Protein AF-A0A812NAE3-F1 (afdb_monomer)

Solvent-accessible surface area (backbone atoms only — not comparable to full-atom values): 31628 Å² total; per-residue (Å²): 138,86,82,88,89,84,84,88,75,80,87,70,82,81,68,79,66,67,70,60,59,51,53,50,49,56,52,49,53,52,50,43,58,55,57,74,73,62,52,100,76,43,72,78,54,43,66,67,34,58,80,74,56,50,54,71,56,51,56,49,54,59,71,67,50,72,77,70,85,70,61,80,63,93,66,79,85,67,42,45,67,55,60,70,67,43,54,70,70,55,51,48,49,45,51,53,31,52,52,51,52,50,50,50,49,50,53,50,38,44,54,52,32,24,48,49,16,45,62,35,43,57,63,68,71,65,81,65,54,67,85,62,68,80,69,88,60,94,66,83,85,64,84,66,68,93,51,54,72,66,57,45,47,54,52,23,52,49,51,44,52,52,53,51,49,52,43,51,52,51,39,50,50,26,53,78,67,57,29,56,37,59,63,66,38,60,48,67,66,58,52,49,52,55,50,48,50,50,42,50,48,50,42,50,31,36,51,51,31,21,72,75,68,51,52,35,57,31,72,56,44,45,53,33,44,46,49,39,63,37,75,88,68,7,61,68,38,56,54,41,53,47,47,38,49,20,48,55,22,56,71,46,90,48,67,67,41,34,51,49,13,51,51,47,45,51,47,57,54,48,51,56,50,46,31,59,68,73,38,69,53,46,31,26,53,47,22,46,47,68,31,28,54,56,50,49,66,87,80,67,89,90,45,69,69,58,55,48,38,46,58,56,36,56,67,29,32,71,66,45,49,50,49,50,49,68,57,40,50,60,49,25,54,53,37,51,55,50,44,74,76,71,43,91,34,55,30,46,52,44,63,41,41,47,47,50,53,49,52,52,49,48,28,63,68,43,26,60,66,41,46,51,69,49,48,50,59,54,52,49,49,33,57,66,44,50,79,58,58,71,79,74,50,75,62,72,39,80,42,45,86,43,91,89,22,65,35,25,38,53,30,68,55,76,58,36,55,64,64,48,48,58,65,67,63,66,78,51,69,54,16,31,20,45,49,42,52,68,39,61,92,74,31,26,47,32,64,36,90,78,67,47,45,59,53,54,57,19,84,56,57,54,63,81,56,68,43,53,83,94,41,43,67,58,29,55,75,56,71,49,44,56,72,60,44,31,31,53,56,55,50,22,47,53,40,44,52,52,36,50,77,63,69,24,47,31,32,34,39,22,42,78,92,22,66,90,41,89,74,18,65,49,55,56,91,44,32,35,76,50,76,48,74,75,80,38,20,30,50,44,68,42,27,45,49,55,13,48,35,56,73,70,67,50,77,65,46,80,39,39,47,60,54,53,56,58,54,50,54,48,67,67,61

Foldseek 3Di:
DDDDPDDDDDPDDPPPDVVVVVVVVVVVVLVCVCVVQLAPPCPVVVVVCVVVPVVVVVVVVVVVDDLPPQDAQPDDPDAPVVLVPDDPVSNVSNVSNLVVVLVCLLVVLLVLLLVLLVVLQPPCVVVPPPPPPPPLPPDPPDDDQLDDLVVLLVVLLVLVVVLLVLLLVQLVVCLVRNRQDLAALHDSVSVSVSLSVLSVLLSVLSNVQSVSPSHGDSSQSNLLSCQQRPCLRAVSNVSNLLLSCLSVLVVDPDPVSVVLSVVSVCQSVVLSVVLSVVDFLSSLVSSCRRSVSNSQFGDDPPPPSLSSLLSVLVLLAPVVLVSLCSNQVSQQVSLVVVCVPPNDRNSSCVPSHVSSVVSNVCSVVCNVVSLCVNLVVLVVVLLVCLPPDCVSRVDWDLWFDALPAQAEALADAVSRVVLVCLVVVPLDSYTYLQGHHRDVVSPFQHADVVGCQCQLANQDQCVVLPHDPVCRVVCVVSVSGRRRYCVSVVSSVVSVVVCVVSNHAYEHEWEAVQVPPVLLEDASNCNNPHPQPPVGTHHSNRNNSVNVCVVVVPDHHYHYSSVSVSVSSSRSD

pLDDT: mean 82.05, std 18.99, range [33.62, 98.38]

Structure (mmCIF, N/CA/C/O backbone):
data_AF-A0A812NAE3-F1
#
_entry.id   AF-A0A812NAE3-F1
#
loop_
_atom_site.group_PDB
_atom_site.id
_atom_site.type_symbol
_atom_site.label_atom_id
_atom_site.label_alt_id
_atom_site.label_comp_id
_atom_site.label_asym_id
_atom_site.label_entity_id
_atom_site.label_seq_id
_atom_site.pdbx_PDB_ins_code
_atom_site.Cartn_x
_atom_site.Cartn_y
_atom_site.Cartn_z
_atom_site.occupancy
_atom_site.B_iso_or_equiv
_atom_site.auth_seq_id
_atom_site.auth_comp_id
_atom_site.auth_asym_id
_atom_site.auth_atom_id
_atom_site.pdbx_PDB_model_num
ATOM 1 N N . MET A 1 1 ? -65.960 -28.060 12.227 1.00 39.66 1 MET A N 1
ATOM 2 C CA . MET A 1 1 ? -65.172 -27.099 13.027 1.00 39.66 1 MET A CA 1
ATOM 3 C C . MET A 1 1 ? -63.938 -26.684 12.242 1.00 39.66 1 MET A C 1
ATOM 5 O O . MET A 1 1 ? -63.104 -27.537 11.978 1.00 39.66 1 MET A O 1
ATOM 9 N N . PRO A 1 2 ? -63.820 -25.398 11.895 1.00 48.31 2 PRO A N 1
ATOM 10 C CA . PRO A 1 2 ? -62.530 -24.719 11.938 1.00 48.31 2 PRO A CA 1
ATOM 11 C C . PRO A 1 2 ? -62.647 -23.467 12.822 1.00 48.31 2 PRO A C 1
ATOM 13 O O . PRO A 1 2 ? -63.610 -22.707 12.712 1.00 48.31 2 PRO A O 1
ATOM 16 N N . LYS A 1 3 ? -61.688 -23.248 13.727 1.00 36.31 3 LYS A N 1
ATOM 17 C CA . LYS A 1 3 ? -61.586 -21.998 14.494 1.00 36.31 3 LYS A CA 1
ATOM 18 C C . LYS A 1 3 ? -60.480 -21.132 13.900 1.00 36.31 3 LYS A C 1
ATOM 20 O O . LYS A 1 3 ? -59.337 -21.558 13.782 1.00 36.31 3 LYS A O 1
ATOM 25 N N . LYS A 1 4 ? -60.882 -19.913 13.536 1.00 43.22 4 LYS A N 1
ATOM 26 C CA . LYS A 1 4 ? -60.053 -18.768 13.160 1.00 43.22 4 LYS A CA 1
ATOM 27 C C . LYS A 1 4 ? -58.979 -18.506 14.220 1.00 43.22 4 LYS A C 1
ATOM 29 O O . LYS A 1 4 ? -59.317 -18.301 15.382 1.00 43.22 4 LYS A O 1
ATOM 34 N N . VAL A 1 5 ? -57.724 -18.406 13.790 1.00 41.00 5 VAL A N 1
ATOM 35 C CA . VAL A 1 5 ? -56.656 -17.703 14.514 1.00 41.00 5 VAL A CA 1
ATOM 36 C C . VAL A 1 5 ? -56.169 -16.596 13.589 1.00 41.00 5 VAL A C 1
ATOM 38 O O . VAL A 1 5 ? -55.216 -16.740 12.836 1.00 41.00 5 VAL A O 1
ATOM 41 N N . SER A 1 6 ? -56.916 -15.500 13.579 1.00 38.00 6 SER A N 1
ATOM 42 C CA . SER A 1 6 ? -56.577 -14.282 12.849 1.00 38.00 6 SER A CA 1
ATOM 43 C C . SER A 1 6 ? -57.062 -13.098 13.676 1.00 38.00 6 SER A C 1
ATOM 45 O O . SER A 1 6 ? -58.084 -12.505 13.351 1.00 38.00 6 SER A O 1
ATOM 47 N N . GLN A 1 7 ? -56.405 -12.851 14.809 1.00 40.69 7 GLN A N 1
ATOM 48 C CA . GLN A 1 7 ? -56.524 -11.637 15.628 1.00 40.69 7 GLN A CA 1
ATOM 49 C C . GLN A 1 7 ? -55.573 -11.785 16.820 1.00 40.69 7 GLN A C 1
ATOM 51 O O . GLN A 1 7 ? -55.991 -12.259 17.865 1.00 40.69 7 GLN A O 1
ATOM 56 N N . LEU A 1 8 ? -54.287 -11.463 16.652 1.00 34.28 8 LEU A N 1
ATOM 57 C CA . LEU A 1 8 ? -53.358 -11.287 17.780 1.00 34.28 8 LEU A CA 1
ATOM 58 C C . LEU A 1 8 ? -52.063 -10.571 17.349 1.00 34.28 8 LEU A C 1
ATOM 60 O O . LEU A 1 8 ? -50.986 -11.026 17.675 1.00 34.28 8 LEU A O 1
ATOM 64 N N . PHE A 1 9 ? -52.147 -9.454 16.619 1.00 35.00 9 PHE A N 1
ATOM 65 C CA . PHE A 1 9 ? -51.077 -8.442 16.596 1.00 35.00 9 PHE A CA 1
ATOM 66 C C . PHE A 1 9 ? -51.690 -7.088 16.216 1.00 35.00 9 PHE A C 1
ATOM 68 O O . PHE A 1 9 ? -52.208 -6.963 15.104 1.00 35.00 9 PHE A O 1
ATOM 75 N N . PRO A 1 10 ? -51.677 -6.067 17.091 1.00 35.19 10 PRO A N 1
ATOM 76 C CA . PRO A 1 10 ? -51.951 -4.713 16.646 1.00 35.19 10 PRO A CA 1
ATOM 77 C C . PRO A 1 10 ? -50.793 -4.262 15.751 1.00 35.19 10 PRO A C 1
ATOM 79 O O . PRO A 1 10 ? -49.626 -4.530 16.042 1.00 35.19 10 PRO A O 1
ATOM 82 N N . ALA A 1 11 ? -51.118 -3.579 14.655 1.00 39.66 11 ALA A N 1
ATOM 83 C CA . ALA A 1 11 ? -50.148 -2.888 13.821 1.00 39.66 11 ALA A CA 1
ATOM 84 C C . ALA A 1 11 ? -49.486 -1.768 14.643 1.00 39.66 11 ALA A C 1
ATOM 86 O O . ALA A 1 11 ? -49.931 -0.623 14.638 1.00 39.66 11 ALA A O 1
ATOM 87 N N . SER A 1 12 ? -48.427 -2.102 15.383 1.00 36.25 12 SER A N 1
ATOM 88 C CA . SER A 1 12 ? -47.515 -1.110 15.936 1.00 36.25 12 SER A CA 1
ATOM 89 C C . SER A 1 12 ? -46.778 -0.473 14.764 1.00 36.25 12 SER A C 1
ATOM 91 O O . SER A 1 12 ? -46.098 -1.170 14.004 1.00 36.25 12 SER A O 1
ATOM 93 N N . GLN A 1 13 ? -46.932 0.840 14.617 1.00 35.50 13 GLN A N 1
ATOM 94 C CA . GLN A 1 13 ? -46.144 1.682 13.727 1.00 35.50 13 GLN A CA 1
ATOM 95 C C . GLN A 1 13 ? -44.672 1.246 13.750 1.00 35.50 13 GLN A C 1
ATOM 97 O O . GLN A 1 13 ? -43.978 1.402 14.753 1.00 35.50 13 GLN A O 1
ATOM 102 N N . ARG A 1 14 ? -44.181 0.694 12.636 1.00 36.06 14 ARG A N 1
ATOM 103 C CA . ARG A 1 14 ? -42.744 0.534 12.406 1.00 36.06 14 ARG A CA 1
ATOM 104 C C . ARG A 1 14 ? -42.176 1.917 12.100 1.00 36.06 14 ARG A C 1
ATOM 106 O O . ARG A 1 14 ? -41.967 2.257 10.942 1.00 36.06 14 ARG A O 1
ATOM 113 N N . SER A 1 15 ? -41.934 2.723 13.132 1.00 38.44 15 SER A N 1
ATOM 114 C CA . SER A 1 15 ? -40.920 3.767 13.019 1.00 38.44 15 SER A CA 1
ATOM 115 C C . SER A 1 15 ? -39.586 3.042 12.875 1.00 38.44 15 SER A C 1
ATOM 117 O O . SER A 1 15 ? -39.185 2.307 13.783 1.00 38.44 15 SER A O 1
ATOM 119 N N . SER A 1 16 ? -38.922 3.186 11.733 1.00 33.62 16 SER A N 1
ATOM 120 C CA . SER A 1 16 ? -37.540 2.741 11.553 1.00 33.62 16 SER A CA 1
ATOM 121 C C . SER A 1 16 ? -36.709 3.188 12.756 1.00 33.62 16 SER A C 1
ATOM 123 O O . SER A 1 16 ? -36.667 4.379 13.071 1.00 33.62 16 SER A O 1
ATOM 125 N N . SER A 1 17 ? -36.083 2.248 13.464 1.00 34.69 17 SER A N 1
ATOM 126 C CA . SER A 1 17 ? -35.265 2.586 14.624 1.00 34.69 17 SER A CA 1
ATOM 127 C C . SER A 1 17 ? -34.114 3.520 14.187 1.00 34.69 17 SER A C 1
ATOM 129 O O . SER A 1 17 ? -33.389 3.168 13.251 1.00 34.69 17 SER A O 1
ATOM 131 N N . PRO A 1 18 ? -33.884 4.659 14.869 1.00 41.12 18 PRO A N 1
ATOM 132 C CA . PRO A 1 18 ? -32.871 5.666 14.518 1.00 41.12 18 PRO A CA 1
ATOM 133 C C . PRO A 1 18 ? -31.421 5.186 14.273 1.00 41.12 18 PRO A C 1
ATOM 135 O O . PRO A 1 18 ? -30.729 5.840 13.491 1.00 41.12 18 PRO A O 1
ATOM 138 N N . PRO A 1 19 ? -30.916 4.080 14.870 1.00 39.97 19 PRO A N 1
ATOM 139 C CA . PRO A 1 19 ? -29.534 3.642 14.650 1.00 39.97 19 PRO A CA 1
ATOM 140 C C . PRO A 1 19 ? -29.199 3.325 13.186 1.00 39.97 19 PRO A C 1
ATOM 142 O O . PRO A 1 19 ? -28.070 3.546 12.762 1.00 39.97 19 PRO A O 1
ATOM 145 N N . GLN A 1 20 ? -30.170 2.853 12.395 1.00 38.25 20 GLN A N 1
ATOM 146 C CA . GLN A 1 20 ? -29.949 2.519 10.981 1.00 38.25 20 GLN A CA 1
ATOM 147 C C . GLN A 1 20 ? -29.819 3.762 10.091 1.00 38.25 20 GLN A C 1
ATOM 149 O O . GLN A 1 20 ? -28.964 3.788 9.209 1.00 38.25 20 GLN A O 1
ATOM 154 N N . ALA A 1 21 ? -30.610 4.809 10.345 1.00 39.56 21 ALA A N 1
ATOM 155 C CA . ALA A 1 21 ? -30.538 6.056 9.582 1.00 39.56 21 ALA A CA 1
ATOM 156 C C . ALA A 1 21 ? -29.202 6.787 9.813 1.00 39.56 21 ALA A C 1
ATOM 158 O O . ALA A 1 21 ? -28.601 7.302 8.877 1.00 39.56 21 ALA A O 1
ATOM 159 N N . MET A 1 22 ? -28.684 6.761 11.044 1.00 40.59 22 MET A N 1
ATOM 160 C CA . MET A 1 22 ? -27.407 7.396 11.397 1.00 40.59 22 MET A CA 1
ATOM 161 C C . MET A 1 22 ? -26.184 6.628 10.881 1.00 40.59 22 MET A C 1
ATOM 163 O O . MET A 1 22 ? -25.228 7.258 10.431 1.00 40.59 22 MET A O 1
ATOM 167 N N . LEU A 1 23 ? -26.224 5.288 10.869 1.00 40.84 23 LEU A N 1
ATOM 168 C CA . LEU A 1 23 ? -25.183 4.479 10.224 1.00 40.84 23 LEU A CA 1
ATOM 169 C C . LEU A 1 23 ? -25.124 4.783 8.716 1.00 40.84 23 LEU A C 1
ATOM 171 O O . LEU A 1 23 ? -24.041 4.946 8.162 1.00 40.84 23 LEU A O 1
ATOM 175 N N . GLN A 1 24 ? -26.286 4.959 8.073 1.00 42.56 24 GLN A N 1
ATOM 176 C CA . GLN A 1 24 ? -26.355 5.374 6.671 1.00 42.56 24 GLN A CA 1
ATOM 177 C C . GLN A 1 24 ? -25.836 6.797 6.439 1.00 42.56 24 GLN A C 1
ATOM 179 O O . GLN A 1 24 ? -25.116 7.006 5.469 1.00 42.56 24 GLN A O 1
ATOM 184 N N . ILE A 1 25 ? -26.143 7.764 7.309 1.00 43.25 25 ILE A N 1
ATOM 185 C CA . ILE A 1 25 ? -25.640 9.143 7.181 1.00 43.25 25 ILE A CA 1
ATOM 186 C C . ILE A 1 25 ? -24.120 9.195 7.380 1.00 43.25 25 ILE A C 1
ATOM 188 O O . ILE A 1 25 ? -23.429 9.786 6.557 1.00 43.25 25 ILE A O 1
ATOM 192 N N . SER A 1 26 ? -23.573 8.531 8.405 1.00 38.44 26 SER A N 1
ATOM 193 C CA . SER A 1 26 ? -22.120 8.503 8.639 1.00 38.44 26 SER A CA 1
ATOM 194 C C . SER A 1 26 ? -21.371 7.815 7.498 1.00 38.44 26 SER A C 1
ATOM 196 O O . SER A 1 26 ? -20.359 8.338 7.037 1.00 38.44 26 SER A O 1
ATOM 198 N N . MET A 1 27 ? -21.883 6.680 7.002 1.00 40.69 27 MET A N 1
ATOM 199 C CA . MET A 1 27 ? -21.290 5.997 5.850 1.00 40.69 27 MET A CA 1
ATOM 200 C C . MET A 1 27 ? -21.366 6.862 4.590 1.00 40.69 27 MET A C 1
ATOM 202 O O . MET A 1 27 ? -20.398 6.922 3.843 1.00 40.69 27 MET A O 1
ATOM 206 N N . ARG A 1 28 ? -22.479 7.571 4.359 1.00 42.25 28 ARG A N 1
ATOM 207 C CA . ARG A 1 28 ? -22.649 8.446 3.190 1.00 42.25 28 ARG A CA 1
ATOM 208 C C . ARG A 1 28 ? -21.783 9.699 3.258 1.00 42.25 28 ARG A C 1
ATOM 210 O O . ARG A 1 28 ? -21.222 10.060 2.239 1.00 42.25 28 ARG A O 1
ATOM 217 N N . VAL A 1 29 ? -21.616 10.325 4.424 1.00 42.97 29 VAL A N 1
ATOM 218 C CA . VAL A 1 29 ? -20.733 11.493 4.611 1.00 42.97 29 VAL A CA 1
ATOM 219 C C . VAL A 1 29 ? -19.263 11.107 4.448 1.00 42.97 29 VAL A C 1
ATOM 221 O O . VAL A 1 29 ? -18.505 11.847 3.831 1.00 42.97 29 VAL A O 1
ATOM 224 N N . GLN A 1 30 ? -18.856 9.935 4.937 1.00 44.16 30 GLN A N 1
ATOM 225 C CA . GLN A 1 30 ? -17.495 9.427 4.748 1.00 44.16 30 GLN A CA 1
ATOM 226 C C . GLN A 1 30 ? -17.246 9.004 3.295 1.00 44.16 30 GLN A C 1
ATOM 228 O O . GLN A 1 30 ? -16.194 9.316 2.744 1.00 44.16 30 GLN A O 1
ATOM 233 N N . LEU A 1 31 ? -18.234 8.380 2.646 1.00 41.97 31 LEU A N 1
ATOM 234 C CA . LEU A 1 31 ? -18.190 8.066 1.220 1.00 41.97 31 LEU A CA 1
ATOM 235 C C . LEU A 1 31 ? -18.153 9.350 0.370 1.00 41.97 31 LEU A C 1
ATOM 237 O O . LEU A 1 31 ? -17.348 9.427 -0.546 1.00 41.97 31 LEU A O 1
ATOM 241 N N . LEU A 1 32 ? -18.926 10.390 0.708 1.00 39.66 32 LEU A N 1
ATOM 242 C CA . LEU A 1 32 ? -18.850 11.711 0.070 1.00 39.66 32 LEU A CA 1
ATOM 243 C C . LEU A 1 32 ? -17.506 12.400 0.321 1.00 39.66 32 LEU A C 1
ATOM 245 O O . LEU A 1 32 ? -16.959 12.985 -0.598 1.00 39.66 32 LEU A O 1
ATOM 249 N N . ALA A 1 33 ? -16.936 12.339 1.524 1.00 42.50 33 ALA A N 1
ATOM 250 C CA . ALA A 1 33 ? -15.635 12.954 1.798 1.00 42.50 33 ALA A CA 1
ATOM 251 C C . ALA A 1 33 ? -14.510 12.292 0.980 1.00 42.50 33 ALA A C 1
ATOM 253 O O . ALA A 1 33 ? -13.619 12.977 0.477 1.00 42.50 33 ALA A O 1
ATOM 254 N N . VAL A 1 34 ? -14.594 10.970 0.793 1.00 42.06 34 VAL A N 1
ATOM 255 C CA . VAL A 1 34 ? -13.675 10.192 -0.048 1.00 42.06 34 VAL A CA 1
ATOM 256 C C . VAL A 1 34 ? -13.923 10.446 -1.545 1.00 42.06 34 VAL A C 1
ATOM 258 O O . VAL A 1 34 ? -12.966 10.622 -2.297 1.00 42.06 34 VAL A O 1
ATOM 261 N N . LEU A 1 35 ? -15.184 10.525 -1.988 1.00 40.75 35 LEU A N 1
ATOM 262 C CA . LEU A 1 35 ? -15.549 10.685 -3.403 1.00 40.75 35 LEU A CA 1
ATOM 263 C C . LEU A 1 35 ? -15.482 12.140 -3.908 1.00 40.75 35 LEU A C 1
ATOM 265 O O . LEU A 1 35 ? -15.056 12.371 -5.036 1.00 40.75 35 LEU A O 1
ATOM 269 N N . CYS A 1 36 ? -15.863 13.130 -3.099 1.00 38.78 36 CYS A N 1
ATOM 270 C CA . CYS A 1 36 ? -15.997 14.532 -3.518 1.00 38.78 36 CYS A CA 1
ATOM 271 C C . CYS A 1 36 ? -14.687 15.333 -3.467 1.00 38.78 36 CYS A C 1
ATOM 273 O O . CYS A 1 36 ? -14.607 16.387 -4.095 1.00 38.78 36 CYS A O 1
ATOM 275 N N . HIS A 1 37 ? -13.654 14.862 -2.760 1.00 44.34 37 HIS A N 1
ATOM 276 C CA . HIS A 1 37 ? -12.381 15.591 -2.640 1.00 44.34 37 HIS A CA 1
ATOM 277 C C . HIS A 1 37 ? -11.159 14.848 -3.208 1.00 44.34 37 HIS A C 1
ATOM 279 O O . HIS A 1 37 ? -10.104 15.460 -3.369 1.00 44.34 37 HIS A O 1
ATOM 285 N N . GLY A 1 38 ? -11.293 13.563 -3.567 1.00 36.62 38 GLY A N 1
ATOM 286 C CA . GLY A 1 38 ? -10.194 12.719 -4.058 1.00 36.62 38 GLY A CA 1
ATOM 287 C C . GLY A 1 38 ? -10.014 12.640 -5.583 1.00 36.62 38 GLY A C 1
ATOM 288 O O . GLY A 1 38 ? -8.979 12.164 -6.043 1.00 36.62 38 GLY A O 1
ATOM 289 N N . LEU A 1 39 ? -10.982 13.093 -6.391 1.00 38.25 39 LEU A N 1
ATOM 290 C CA . LEU A 1 39 ? -10.990 12.861 -7.844 1.00 38.25 39 LEU A CA 1
ATOM 291 C C . LEU A 1 39 ? -11.151 14.172 -8.637 1.00 38.25 39 LEU A C 1
ATOM 293 O O . LEU A 1 39 ? -12.263 14.665 -8.806 1.00 38.25 39 LEU A O 1
ATOM 297 N N . PRO A 1 40 ? -10.066 14.746 -9.194 1.00 39.25 40 PRO A N 1
ATOM 298 C CA . PRO A 1 40 ? -10.118 15.995 -9.968 1.00 39.25 40 PRO A CA 1
ATOM 299 C C . PRO A 1 40 ? -10.649 15.822 -11.406 1.00 39.25 40 PRO A C 1
ATOM 301 O O . PRO A 1 40 ? -10.145 16.434 -12.346 1.00 39.25 40 PRO A O 1
ATOM 304 N N . SER A 1 41 ? -11.600 14.922 -11.623 1.00 41.09 41 SER A N 1
ATOM 305 C CA . SER A 1 41 ? -12.342 14.763 -12.881 1.00 41.09 41 SER A CA 1
ATOM 306 C C . SER A 1 41 ? -13.778 14.426 -12.518 1.00 41.09 41 SER A C 1
ATOM 308 O O . SER A 1 41 ? -14.229 13.298 -12.671 1.00 41.09 41 SER A O 1
ATOM 310 N N . LEU A 1 42 ? -14.434 15.421 -11.925 1.00 39.16 42 LEU A N 1
ATOM 311 C CA . LEU A 1 42 ? -15.801 15.348 -11.444 1.00 39.16 42 LEU A CA 1
ATOM 312 C C . LEU A 1 42 ? -16.867 15.981 -12.364 1.00 39.16 42 LEU A C 1
ATOM 314 O O . LEU A 1 42 ? -18.014 15.752 -12.029 1.00 39.16 42 LEU A O 1
ATOM 318 N N . PRO A 1 43 ? -16.619 16.713 -13.479 1.00 43.91 43 PRO A N 1
ATOM 319 C CA . PRO A 1 43 ? -17.743 17.240 -14.269 1.00 43.91 43 PRO A CA 1
ATOM 320 C C . PRO A 1 43 ? -18.698 16.137 -14.760 1.00 43.91 43 PRO A C 1
ATOM 322 O O . PRO A 1 43 ? -19.895 16.214 -14.505 1.00 43.91 43 PRO A O 1
ATOM 325 N N . ASP A 1 44 ? -18.156 15.046 -15.308 1.00 42.72 44 ASP A N 1
ATOM 326 C CA . ASP A 1 44 ? -18.970 13.970 -15.900 1.00 42.72 44 ASP A CA 1
ATOM 327 C C . ASP A 1 44 ? -19.580 13.017 -14.850 1.00 42.72 44 ASP A C 1
ATOM 329 O O . ASP A 1 44 ? -20.599 12.377 -15.093 1.00 42.72 44 ASP A O 1
ATOM 333 N N . PHE A 1 45 ? -18.982 12.924 -13.654 1.00 37.72 45 PHE A N 1
ATOM 334 C CA . PHE A 1 45 ? -19.540 12.143 -12.538 1.00 37.72 45 PHE A CA 1
ATOM 335 C C . PHE A 1 45 ? -20.521 12.973 -11.691 1.00 37.72 45 PHE A C 1
ATOM 337 O O . PHE A 1 45 ? -21.444 12.418 -11.098 1.00 37.72 45 PHE A O 1
ATOM 344 N N . LEU A 1 46 ? -20.359 14.304 -11.656 1.00 38.38 46 LEU A N 1
ATOM 345 C CA . LEU A 1 46 ? -21.284 15.219 -10.988 1.00 38.38 46 LEU A CA 1
ATOM 346 C C . LEU A 1 46 ? -22.617 15.306 -11.718 1.00 38.38 46 LEU A C 1
ATOM 348 O O . LEU A 1 46 ? -23.628 15.303 -11.026 1.00 38.38 46 LEU A O 1
ATOM 352 N N . GLU A 1 47 ? -22.643 15.298 -13.056 1.00 43.22 47 GLU A N 1
ATOM 353 C CA . GLU A 1 47 ? -23.909 15.278 -13.810 1.00 43.22 47 GLU A CA 1
ATOM 354 C C . GLU A 1 47 ? -24.753 14.035 -13.493 1.00 43.22 47 GLU A C 1
ATOM 356 O O . GLU A 1 47 ? -25.963 14.143 -13.323 1.00 43.22 47 GLU A O 1
ATOM 361 N N . VAL A 1 48 ? -24.128 12.870 -13.292 1.00 39.97 48 VAL A N 1
ATOM 362 C CA . VAL A 1 48 ? -24.840 11.647 -12.869 1.00 39.97 48 VAL A CA 1
ATOM 363 C C . VAL A 1 48 ? -25.215 11.684 -11.375 1.00 39.97 48 VAL A C 1
ATOM 365 O O . VAL A 1 48 ? -26.132 10.986 -10.943 1.00 39.97 48 VAL A O 1
ATOM 368 N N . SER A 1 49 ? -24.539 12.506 -10.564 1.00 44.34 49 SER A N 1
ATOM 369 C CA . SER A 1 49 ? -24.751 12.573 -9.112 1.00 44.34 49 SER A CA 1
ATOM 370 C C . SER A 1 49 ? -25.670 13.702 -8.636 1.00 44.34 49 SER A C 1
ATOM 372 O O . SER A 1 49 ? -26.236 13.568 -7.553 1.00 44.34 49 SER A O 1
ATOM 374 N N . GLU A 1 50 ? -25.868 14.778 -9.408 1.00 44.53 50 GLU A N 1
ATOM 375 C CA . GLU A 1 50 ? -26.832 15.831 -9.048 1.00 44.53 50 GLU A CA 1
ATOM 376 C C . GLU A 1 50 ? -28.252 15.255 -8.912 1.00 44.53 50 GLU A C 1
ATOM 378 O O . GLU A 1 50 ? -28.969 15.633 -7.981 1.00 44.53 50 GLU A O 1
ATOM 383 N N . ASP A 1 51 ? -28.597 14.261 -9.738 1.00 47.94 51 ASP A N 1
ATOM 384 C CA . ASP A 1 51 ? -29.867 13.529 -9.667 1.00 47.94 51 ASP A CA 1
ATOM 385 C C . ASP A 1 51 ? -29.893 12.438 -8.574 1.00 47.94 51 ASP A C 1
ATOM 387 O O . ASP A 1 51 ? -30.955 12.124 -8.036 1.00 47.94 51 ASP A O 1
ATOM 391 N N . LEU A 1 52 ? -28.739 11.872 -8.190 1.00 38.59 52 LEU A N 1
ATOM 392 C CA . LEU A 1 52 ? -28.641 10.813 -7.167 1.00 38.59 52 LEU A CA 1
ATOM 393 C C . LEU A 1 52 ? -28.473 11.335 -5.726 1.00 38.59 52 LEU A C 1
ATOM 395 O O . LEU A 1 52 ? -28.722 10.577 -4.785 1.00 38.59 52 LEU A O 1
ATOM 399 N N . LEU A 1 53 ? -28.038 12.586 -5.524 1.00 49.25 53 LEU A N 1
ATOM 400 C CA . LEU A 1 53 ? -27.620 13.093 -4.204 1.00 49.25 53 LEU A CA 1
ATOM 401 C C . LEU A 1 53 ? -28.500 14.178 -3.576 1.00 49.25 53 LEU A C 1
ATOM 403 O O . LEU A 1 53 ? -28.213 14.558 -2.443 1.00 49.25 53 LEU A O 1
ATOM 407 N N . GLU A 1 54 ? -29.549 14.681 -4.239 1.00 62.09 54 GLU A N 1
ATOM 408 C CA . GLU A 1 54 ? -30.395 15.777 -3.715 1.00 62.09 54 GLU A CA 1
ATOM 409 C C . GLU A 1 54 ? -29.568 16.904 -3.034 1.00 62.09 54 GLU A C 1
ATOM 411 O O . GLU A 1 54 ? -29.964 17.462 -2.011 1.00 62.09 54 GLU A O 1
ATOM 416 N N . TRP A 1 55 ? -28.382 17.248 -3.556 1.00 49.19 55 TRP A N 1
ATOM 417 C CA . TRP A 1 55 ? -27.411 18.112 -2.856 1.00 49.19 55 TRP A CA 1
ATOM 418 C C . TRP A 1 55 ? -27.994 19.476 -2.454 1.00 49.19 55 TRP A C 1
ATOM 420 O O . TRP A 1 55 ? -27.683 20.022 -1.394 1.00 49.19 55 TRP A O 1
ATOM 430 N N . LYS A 1 56 ? -28.904 20.014 -3.276 1.00 62.84 56 LYS A N 1
ATOM 431 C CA . LYS A 1 56 ? -29.646 21.249 -2.977 1.00 62.84 56 LYS A CA 1
ATOM 432 C C . LYS A 1 56 ? -30.513 21.120 -1.722 1.00 62.84 56 LYS A C 1
ATOM 434 O O . LYS A 1 56 ? -30.537 22.051 -0.924 1.00 62.84 56 LYS A O 1
ATOM 439 N N . LYS A 1 57 ? -31.163 19.972 -1.525 1.00 71.19 57 LYS A N 1
ATOM 440 C CA . LYS A 1 57 ? -31.973 19.674 -0.339 1.00 71.19 57 LYS A CA 1
ATOM 441 C C . LYS A 1 57 ? -31.093 19.523 0.896 1.00 71.19 57 LYS A C 1
ATOM 443 O O . LYS A 1 57 ? -31.385 20.131 1.914 1.00 71.19 57 LYS A O 1
ATOM 448 N N . TRP A 1 58 ? -29.956 18.837 0.773 1.00 59.44 58 TRP A N 1
ATOM 449 C CA . TRP A 1 58 ? -28.967 18.744 1.850 1.00 59.44 58 TRP A CA 1
ATOM 450 C C . TRP A 1 58 ? -28.436 20.108 2.271 1.00 59.44 58 TRP A C 1
ATOM 452 O O . TRP A 1 58 ? -28.387 20.401 3.456 1.00 59.44 58 TRP A O 1
ATOM 462 N N . LYS A 1 59 ? -28.077 20.972 1.318 1.00 64.06 59 LYS A N 1
ATOM 463 C CA . LYS A 1 59 ? -27.620 22.337 1.612 1.00 64.06 59 LYS A CA 1
ATOM 464 C C . LYS A 1 59 ? -28.676 23.137 2.383 1.00 64.06 59 LYS A C 1
ATOM 466 O O . LYS A 1 59 ? -28.314 23.932 3.245 1.00 64.06 59 LYS A O 1
ATOM 471 N N . GLN A 1 60 ? -29.952 22.920 2.075 1.00 69.19 60 GLN A N 1
ATOM 472 C CA . GLN A 1 60 ? -31.082 23.554 2.748 1.00 69.19 60 GLN A CA 1
ATOM 473 C C . GLN A 1 60 ? -31.290 22.977 4.159 1.00 69.19 60 GLN A C 1
ATOM 475 O O . GLN A 1 60 ? -31.319 23.737 5.120 1.00 69.19 60 GLN A O 1
ATOM 480 N N . GLU A 1 61 ? -31.286 21.650 4.308 1.00 71.38 61 GLU A N 1
ATOM 481 C CA . GLU A 1 61 ? -31.375 20.960 5.603 1.00 71.38 61 GLU A CA 1
ATOM 482 C C . GLU A 1 61 ? -30.193 21.305 6.524 1.00 71.38 61 GLU A C 1
ATOM 484 O O . GLU A 1 61 ? -30.391 21.539 7.710 1.00 71.38 61 GLU A O 1
ATOM 489 N N . PHE A 1 62 ? -28.970 21.408 5.995 1.00 61.38 62 PHE A N 1
ATOM 490 C CA . PHE A 1 62 ? -27.778 21.790 6.760 1.00 61.38 62 PHE A CA 1
ATOM 491 C C . PHE A 1 62 ? -27.788 23.268 7.163 1.00 61.38 62 PHE A C 1
ATOM 493 O O . PHE A 1 62 ? -27.287 23.612 8.231 1.00 61.38 62 PHE A O 1
ATOM 500 N N . ALA A 1 63 ? -28.341 24.143 6.317 1.00 63.03 63 ALA A N 1
ATOM 501 C CA . ALA A 1 63 ? -28.505 25.560 6.634 1.00 63.03 63 ALA A CA 1
ATOM 502 C C . ALA A 1 63 ? -29.591 25.790 7.699 1.00 63.03 63 ALA A C 1
ATOM 504 O O . ALA A 1 63 ? -29.475 26.714 8.501 1.00 63.03 63 ALA A O 1
ATOM 505 N N . GLU A 1 64 ? -30.622 24.944 7.724 1.00 70.00 64 GLU A N 1
ATOM 506 C CA . GLU A 1 64 ? -31.686 24.960 8.733 1.00 70.00 64 GLU A CA 1
ATOM 507 C C . GLU A 1 64 ? -31.306 24.201 10.017 1.00 70.00 64 GLU A C 1
ATOM 509 O O . GLU A 1 64 ? -31.908 24.422 11.071 1.00 70.00 64 GLU A O 1
ATOM 514 N N . TYR A 1 65 ? -30.286 23.338 9.966 1.00 57.47 65 TYR A N 1
ATOM 515 C CA . TYR A 1 65 ? -29.797 22.599 11.124 1.00 57.47 65 TYR A CA 1
ATOM 516 C C . TYR A 1 65 ? -29.068 23.538 12.089 1.00 57.47 65 TYR A C 1
ATOM 518 O O . TYR A 1 65 ? -27.864 23.784 11.988 1.00 57.47 65 TYR A O 1
ATOM 526 N N . GLN A 1 66 ? -29.795 24.054 13.080 1.00 58.34 66 GLN A N 1
ATOM 527 C CA . GLN A 1 66 ? -29.152 24.675 14.228 1.00 58.34 66 GLN A CA 1
ATOM 528 C C . GLN A 1 66 ? -28.342 23.607 14.952 1.00 58.34 66 GLN A C 1
ATOM 530 O O . GLN A 1 66 ? -28.916 22.662 15.491 1.00 58.34 66 GLN A O 1
ATOM 535 N N . PHE A 1 67 ? -27.015 23.758 14.971 1.00 58.22 67 PHE A N 1
ATOM 536 C CA . PHE A 1 67 ? -26.164 22.953 15.836 1.00 58.22 67 PHE A CA 1
ATOM 537 C C . PHE A 1 67 ? -26.647 23.177 17.271 1.00 58.22 67 PHE A C 1
ATOM 539 O O . PHE A 1 67 ? -26.471 24.283 17.790 1.00 58.22 67 PHE A O 1
ATOM 546 N N . PRO A 1 68 ? -27.301 22.184 17.906 1.00 62.75 68 PRO A N 1
ATOM 547 C CA . PRO A 1 68 ? -27.754 22.357 19.272 1.00 62.75 68 PRO A CA 1
ATOM 548 C C . PRO A 1 68 ? -26.523 22.678 20.106 1.00 62.75 68 PRO A C 1
ATOM 550 O O . PRO A 1 68 ? -25.491 22.035 19.920 1.00 62.75 68 PRO A O 1
ATOM 553 N N . THR A 1 69 ? -26.602 23.681 20.978 1.00 70.69 69 THR A N 1
ATOM 554 C CA . THR A 1 69 ? -25.488 24.064 21.846 1.00 70.69 69 THR A CA 1
ATOM 555 C C . THR A 1 69 ? -25.055 22.831 22.628 1.00 70.69 69 THR A C 1
ATOM 557 O O . THR A 1 69 ? -25.758 22.369 23.529 1.00 70.69 69 THR A O 1
ATOM 560 N N . VAL A 1 70 ? -23.942 22.232 22.212 1.00 80.94 70 VAL A N 1
ATOM 561 C CA . VAL A 1 70 ? -23.551 20.915 22.686 1.00 80.94 70 VAL A CA 1
ATOM 562 C C . VAL A 1 70 ? -22.869 21.090 24.039 1.00 80.94 70 VAL A C 1
ATOM 564 O O . VAL A 1 70 ? -21.703 21.471 24.113 1.00 80.94 70 VAL A O 1
ATOM 567 N N . GLN A 1 71 ? -23.612 20.855 25.118 1.00 89.31 71 GLN A N 1
ATOM 568 C CA . GLN A 1 71 ? -23.064 20.936 26.468 1.00 89.31 71 GLN A CA 1
ATOM 569 C C . GLN A 1 71 ? -22.163 19.726 26.749 1.00 89.31 71 GLN A C 1
ATOM 571 O O . GLN A 1 71 ? -22.499 18.611 26.328 1.00 89.31 71 GLN A O 1
ATOM 576 N N . PRO A 1 72 ? -21.033 19.917 27.454 1.00 91.25 72 PRO A N 1
ATOM 577 C CA . PRO A 1 72 ? -20.236 18.798 27.926 1.00 91.25 72 PRO A CA 1
ATOM 578 C C . PRO A 1 72 ? -21.084 17.909 28.842 1.00 91.25 72 PRO A C 1
ATOM 580 O O . PRO A 1 72 ? -21.918 18.422 29.594 1.00 91.25 72 PRO A O 1
ATOM 583 N N . PRO A 1 73 ? -20.902 16.579 28.792 1.00 92.25 73 PRO A N 1
ATOM 584 C CA . PRO A 1 73 ? -21.619 15.695 29.691 1.00 92.25 73 PRO A CA 1
ATOM 585 C C . PRO A 1 73 ? -21.227 15.992 31.139 1.00 92.25 73 PRO A C 1
ATOM 587 O O . PRO A 1 73 ? -20.047 16.154 31.444 1.00 92.25 73 PRO A O 1
ATOM 590 N N . GLU A 1 74 ? -22.215 16.008 32.033 1.00 91.00 74 GLU A N 1
ATOM 591 C CA . GLU A 1 74 ? -22.024 16.322 33.456 1.00 91.00 74 GLU A CA 1
ATOM 592 C C . GLU A 1 74 ? -21.013 15.381 34.120 1.00 91.00 74 GLU A C 1
ATOM 594 O O . GLU A 1 74 ? -20.157 15.800 34.900 1.00 91.00 74 GLU A O 1
ATOM 599 N N . LYS A 1 75 ? -21.069 14.097 33.749 1.00 91.31 75 LYS A N 1
ATOM 600 C CA . LYS A 1 75 ? -20.127 13.086 34.207 1.00 91.31 75 LYS A CA 1
ATOM 601 C C . LYS A 1 75 ? -19.183 12.659 33.092 1.00 91.31 75 LYS A C 1
ATOM 603 O O . LYS A 1 75 ? -19.589 12.020 32.114 1.00 91.31 75 LYS A O 1
ATOM 608 N N . MET A 1 76 ? -17.903 12.939 33.304 1.00 92.38 76 MET A N 1
ATOM 609 C CA . MET A 1 76 ? -16.826 12.307 32.557 1.00 92.38 76 MET A CA 1
ATOM 610 C C . MET A 1 76 ? -16.630 10.887 33.074 1.00 92.38 76 MET A C 1
ATOM 612 O O . MET A 1 76 ? -16.629 10.631 34.278 1.00 92.38 76 MET A O 1
ATOM 616 N N . LEU A 1 77 ? -16.426 9.974 32.140 1.00 91.31 77 LEU A N 1
ATOM 617 C CA . LEU A 1 77 ? -16.075 8.591 32.358 1.00 91.31 77 LEU A CA 1
ATOM 618 C C . LEU A 1 77 ? -17.110 7.770 33.183 1.00 91.31 77 LEU A C 1
ATOM 620 O O . LEU A 1 77 ? -16.759 7.198 34.218 1.00 91.31 77 LEU A O 1
ATOM 624 N N . PRO A 1 78 ? -18.381 7.674 32.742 1.00 90.00 78 PRO A N 1
ATOM 625 C CA . PRO A 1 78 ? -19.394 6.840 33.388 1.00 90.00 78 PRO A CA 1
ATOM 626 C C . PRO A 1 78 ? -19.099 5.337 33.241 1.00 90.00 78 PRO A C 1
ATOM 628 O O . PRO A 1 78 ? -18.410 4.903 32.318 1.00 90.00 78 PRO A O 1
ATOM 631 N N . THR A 1 79 ? -19.639 4.528 34.153 1.00 90.62 79 THR A N 1
ATOM 632 C CA . THR A 1 79 ? -19.630 3.059 34.031 1.00 90.62 79 THR A CA 1
ATOM 633 C C . THR A 1 79 ? -20.649 2.574 32.996 1.00 90.62 79 THR A C 1
ATOM 635 O O . THR A 1 79 ? -21.547 3.326 32.608 1.00 90.62 79 THR A O 1
ATOM 638 N N . THR A 1 80 ? -20.564 1.308 32.567 1.00 88.50 80 THR A N 1
ATOM 639 C CA . THR A 1 80 ? -21.560 0.712 31.653 1.00 88.50 80 THR A CA 1
ATOM 640 C C . THR A 1 80 ? -22.976 0.810 32.198 1.00 88.50 80 THR A C 1
ATOM 642 O O . THR A 1 80 ? -23.893 1.145 31.452 1.00 88.50 80 THR A O 1
ATOM 645 N N . ASP A 1 81 ? -23.151 0.581 33.498 1.00 90.69 81 ASP A N 1
ATOM 646 C CA . ASP A 1 81 ? -24.463 0.635 34.147 1.00 90.69 81 ASP A CA 1
ATOM 647 C C . ASP A 1 81 ? -25.006 2.062 34.184 1.00 90.69 81 ASP A C 1
ATOM 649 O O . ASP A 1 81 ? -26.189 2.291 33.942 1.00 90.69 81 ASP A O 1
ATOM 653 N N . GLN A 1 82 ? -24.128 3.044 34.409 1.00 91.56 82 GLN A N 1
ATOM 654 C CA . GLN A 1 82 ? -24.497 4.456 34.351 1.00 91.56 82 GLN A CA 1
ATOM 655 C C . GLN A 1 82 ? -24.911 4.855 32.937 1.00 91.56 82 GLN A C 1
ATOM 657 O O . GLN A 1 82 ? -25.932 5.513 32.780 1.00 91.56 82 GLN A O 1
ATOM 662 N N . LEU A 1 83 ? -24.176 4.412 31.912 1.00 89.25 83 LEU A N 1
ATOM 663 C CA . LEU A 1 83 ? -24.534 4.641 30.509 1.00 89.25 83 LEU A CA 1
ATOM 664 C C . LEU A 1 83 ? -25.851 3.965 30.121 1.00 89.25 83 LEU A C 1
ATOM 666 O O . LEU A 1 83 ? -26.628 4.544 29.363 1.00 89.25 83 LEU A O 1
ATOM 670 N N . ALA A 1 84 ? -26.108 2.758 30.626 1.00 90.06 84 ALA A N 1
ATOM 671 C CA . ALA A 1 84 ? -27.354 2.038 30.390 1.00 90.06 84 ALA A CA 1
ATOM 672 C C . ALA A 1 84 ? -28.551 2.699 31.091 1.00 90.06 84 ALA A C 1
ATOM 674 O O . ALA A 1 84 ? -29.666 2.634 30.577 1.00 90.06 84 ALA A O 1
ATOM 675 N N . ALA A 1 85 ? -28.314 3.350 32.233 1.00 94.31 85 ALA A N 1
ATOM 676 C CA . ALA A 1 85 ? -29.324 4.077 32.994 1.00 94.31 85 ALA A CA 1
ATOM 677 C C . ALA A 1 85 ? -29.626 5.483 32.443 1.00 94.31 85 ALA A C 1
ATOM 679 O O . ALA A 1 85 ? -30.625 6.079 32.850 1.00 94.31 85 ALA A O 1
ATOM 680 N N . LEU A 1 86 ? -28.803 6.019 31.531 1.00 92.31 86 LEU A N 1
ATOM 681 C CA . LEU A 1 86 ? -29.040 7.345 30.959 1.00 92.31 86 LEU A CA 1
ATOM 682 C C . LEU A 1 86 ? -30.370 7.384 30.186 1.00 92.31 86 LEU A C 1
ATOM 684 O O . LEU A 1 86 ? -30.603 6.540 29.309 1.00 92.31 86 LEU A O 1
ATOM 688 N N . PRO A 1 87 ? -31.219 8.403 30.415 1.00 94.31 87 PRO A N 1
ATOM 689 C CA . PRO A 1 87 ? -32.365 8.665 29.562 1.00 94.31 87 PRO A CA 1
ATOM 690 C C . PRO A 1 87 ? -31.937 8.777 28.085 1.00 94.31 87 PRO A C 1
ATOM 692 O O . PRO A 1 87 ? -30.908 9.393 27.786 1.00 94.31 87 PRO A O 1
ATOM 695 N N . PRO A 1 88 ? -32.723 8.260 27.119 1.00 92.31 88 PRO A N 1
ATOM 696 C CA . PRO A 1 88 ? -32.362 8.307 25.699 1.00 92.31 88 PRO A CA 1
ATOM 697 C C . PRO A 1 88 ? -31.972 9.698 25.153 1.00 92.31 88 PRO A C 1
ATOM 699 O O . PRO A 1 88 ? -31.057 9.758 24.324 1.00 92.31 88 PRO A O 1
ATOM 702 N N . PRO A 1 89 ? -32.604 10.816 25.579 1.00 90.75 89 PRO A N 1
ATOM 703 C CA . PRO A 1 89 ? -32.176 12.157 25.179 1.00 90.75 89 PRO A CA 1
ATOM 704 C C . PRO A 1 89 ? -30.761 12.506 25.652 1.00 90.75 89 PRO A C 1
ATOM 706 O O . PRO A 1 89 ? -29.992 13.082 24.887 1.00 90.75 89 PRO A O 1
ATOM 709 N N . GLU A 1 90 ? -30.394 12.116 26.872 1.00 90.81 90 GLU A N 1
ATOM 710 C CA . GLU A 1 90 ? -29.080 12.394 27.452 1.00 90.81 90 GLU A CA 1
ATOM 711 C C . GLU A 1 90 ? -27.991 11.541 26.797 1.00 90.81 90 GLU A C 1
ATOM 713 O O . GLU A 1 90 ? -26.954 12.059 26.385 1.00 90.81 90 GLU A O 1
ATOM 718 N N . ALA A 1 91 ? -28.261 10.249 26.581 1.00 89.06 91 ALA A N 1
ATOM 719 C CA . ALA A 1 91 ? -27.362 9.372 25.832 1.00 89.06 91 ALA A CA 1
ATOM 720 C C . ALA A 1 91 ? -27.098 9.905 24.409 1.00 89.06 91 ALA A C 1
ATOM 722 O O . ALA A 1 91 ? -25.970 9.849 23.912 1.00 89.06 91 ALA A O 1
ATOM 723 N N . ARG A 1 92 ? -28.127 10.470 23.757 1.00 88.31 92 ARG A N 1
ATOM 724 C CA . ARG A 1 92 ? -27.999 11.118 22.445 1.00 88.31 92 ARG A CA 1
ATOM 725 C C . ARG A 1 92 ? -27.207 12.421 22.520 1.00 88.31 92 ARG A C 1
ATOM 727 O O . ARG A 1 92 ? -26.339 12.628 21.681 1.00 88.31 92 ARG A O 1
ATOM 734 N N . ALA A 1 93 ? -27.480 13.278 23.504 1.00 90.31 93 ALA A N 1
ATOM 735 C CA . ALA A 1 93 ? -26.740 14.524 23.706 1.00 90.31 93 ALA A CA 1
ATOM 736 C C . ALA A 1 93 ? -25.246 14.249 23.920 1.00 90.31 93 ALA A C 1
ATOM 738 O O . ALA A 1 93 ? -24.396 14.875 23.293 1.00 90.31 93 ALA A O 1
ATOM 739 N N . ARG A 1 94 ? -24.935 13.226 24.718 1.00 92.31 94 ARG A N 1
ATOM 740 C CA . ARG A 1 94 ? -23.576 12.750 24.960 1.00 92.31 94 ARG A CA 1
ATOM 741 C C . ARG A 1 94 ? -22.890 12.245 23.690 1.00 92.31 94 ARG A C 1
ATOM 743 O O . ARG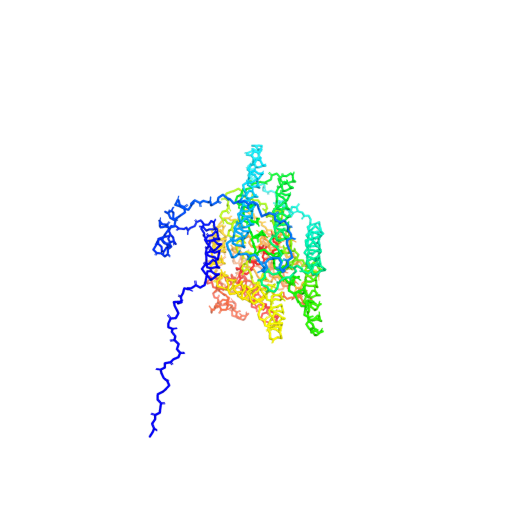 A 1 94 ? -21.754 12.626 23.425 1.00 92.31 94 ARG A O 1
ATOM 750 N N . PHE A 1 95 ? -23.565 11.414 22.893 1.00 89.94 95 PHE A N 1
ATOM 751 C CA . PHE A 1 95 ? -23.041 10.982 21.593 1.00 89.94 95 PHE A CA 1
ATOM 752 C C . PHE A 1 95 ? -22.763 12.179 20.677 1.00 89.94 95 PHE A C 1
ATOM 754 O O . PHE A 1 95 ? -21.661 12.303 20.149 1.00 89.94 95 PHE A O 1
ATOM 761 N N . ASN A 1 96 ? -23.738 13.082 20.539 1.00 89.19 96 ASN A N 1
ATOM 762 C CA . ASN A 1 96 ? -23.605 14.286 19.724 1.00 89.19 96 ASN A CA 1
ATOM 763 C C . ASN A 1 96 ? -22.418 15.141 20.181 1.00 89.19 96 ASN A C 1
ATOM 765 O O . ASN A 1 96 ? -21.721 15.695 19.337 1.00 89.19 96 ASN A O 1
ATOM 769 N N . TYR A 1 97 ? -22.154 15.203 21.492 1.00 93.81 97 TYR A N 1
ATOM 770 C CA . TYR A 1 97 ? -20.996 15.903 22.032 1.00 93.81 97 TYR A CA 1
ATOM 771 C C . TYR A 1 97 ? -19.678 15.317 21.569 1.00 93.81 97 TYR A C 1
ATOM 773 O O . TYR A 1 97 ? -18.889 16.021 20.942 1.00 93.81 97 TYR A O 1
ATOM 781 N N . TYR A 1 98 ? -19.441 14.031 21.805 1.00 93.69 98 TYR A N 1
ATOM 782 C CA . TYR A 1 98 ? -18.171 13.434 21.399 1.00 93.69 98 TYR A CA 1
ATOM 783 C C . TYR A 1 98 ? -18.015 13.366 19.883 1.00 93.69 98 TYR A C 1
ATOM 785 O O . TYR A 1 98 ? -16.911 13.559 19.384 1.00 93.69 98 TYR A O 1
ATOM 793 N N . PHE A 1 99 ? -19.109 13.188 19.142 1.00 90.94 99 PHE A N 1
ATOM 794 C CA . PHE A 1 99 ? -19.088 13.292 17.688 1.00 90.94 99 PHE A CA 1
ATOM 795 C C . PHE A 1 99 ? -18.678 14.699 17.226 1.00 90.94 99 PHE A C 1
ATOM 797 O O . PHE A 1 99 ? -17.795 14.830 16.381 1.00 90.94 99 PHE A O 1
ATOM 804 N N . ALA A 1 100 ? -19.260 15.754 17.808 1.00 91.19 100 ALA A N 1
ATOM 805 C CA . ALA A 1 100 ? -18.901 17.135 17.494 1.00 91.19 100 ALA A CA 1
ATOM 806 C C . ALA A 1 100 ? -17.442 17.445 17.863 1.00 91.19 100 ALA A C 1
ATOM 808 O O . ALA A 1 100 ? -16.716 18.010 17.049 1.00 91.19 100 ALA A O 1
ATOM 809 N N . VAL A 1 101 ? -16.981 17.023 19.046 1.00 93.62 101 VAL A N 1
ATOM 810 C CA . VAL A 1 101 ? -15.576 17.171 19.462 1.00 93.62 101 VAL A CA 1
ATOM 811 C C . VAL A 1 101 ? -14.646 16.416 18.511 1.00 93.62 101 VAL A C 1
ATOM 813 O O . VAL A 1 101 ? -13.619 16.957 18.110 1.00 93.62 101 VAL A O 1
ATOM 816 N N . GLY A 1 102 ? -15.007 15.201 18.092 1.00 93.25 102 GLY A N 1
ATOM 817 C CA . GLY A 1 102 ? -14.243 14.431 17.111 1.00 93.25 102 GLY A CA 1
ATOM 818 C C . GLY A 1 102 ? -14.168 15.109 15.751 1.00 93.25 102 GLY A C 1
ATOM 819 O O . GLY A 1 102 ? -13.081 15.213 15.187 1.00 93.25 102 GLY A O 1
ATOM 820 N N . ALA A 1 103 ? -15.282 15.655 15.263 1.00 91.94 103 ALA A N 1
ATOM 821 C CA . ALA A 1 103 ? -15.301 16.441 14.036 1.00 91.94 103 ALA A CA 1
ATOM 822 C C . ALA A 1 103 ? -14.404 17.685 14.153 1.00 91.94 103 ALA A C 1
ATOM 824 O O . ALA A 1 103 ? -13.586 17.928 13.269 1.00 91.94 103 ALA A O 1
ATOM 825 N N . ILE A 1 104 ? -14.490 18.432 15.260 1.00 94.50 104 ILE A N 1
ATOM 826 C CA . ILE A 1 104 ? -13.638 19.604 15.516 1.00 94.50 104 ILE A CA 1
ATOM 827 C C . ILE A 1 104 ? -12.160 19.207 15.542 1.00 94.50 104 ILE A C 1
ATOM 829 O O . ILE A 1 104 ? -11.346 19.869 14.904 1.00 94.50 104 ILE A O 1
ATOM 833 N N . LEU A 1 105 ? -11.799 18.124 16.235 1.00 95.75 105 LEU A N 1
ATOM 834 C CA . LEU A 1 105 ? -10.418 17.640 16.286 1.00 95.75 105 LEU A CA 1
ATOM 835 C C . LEU A 1 105 ? -9.916 17.209 14.908 1.00 95.75 105 LEU A C 1
ATOM 837 O O . LEU A 1 105 ? -8.792 17.549 14.544 1.00 95.75 105 LEU A O 1
ATOM 841 N N . TYR A 1 106 ? -10.737 16.505 14.129 1.00 95.50 106 TYR A N 1
ATOM 842 C CA . TYR A 1 106 ? -10.392 16.103 12.769 1.00 95.50 106 TYR A CA 1
ATOM 843 C C . TYR A 1 106 ? -10.181 17.320 11.867 1.00 95.50 106 TYR A C 1
ATOM 845 O O . TYR A 1 106 ? -9.083 17.520 11.356 1.00 95.50 106 TYR A O 1
ATOM 853 N N . PHE A 1 107 ? -11.197 18.171 11.702 1.00 95.19 107 PHE A N 1
ATOM 854 C CA . PHE A 1 107 ? -11.112 19.330 10.812 1.00 95.19 107 PHE A CA 1
ATOM 855 C C . PHE A 1 107 ? -10.075 20.348 11.291 1.00 95.19 107 PHE A C 1
ATOM 857 O O . PHE A 1 107 ? -9.352 20.907 10.473 1.00 95.19 107 PHE A O 1
ATOM 864 N N . GLY A 1 108 ? -9.934 20.538 12.604 1.00 96.81 108 GLY A N 1
ATOM 865 C CA . GLY A 1 108 ? -8.870 21.347 13.192 1.00 96.81 108 GLY A CA 1
ATOM 866 C C . GLY A 1 108 ? -7.486 20.806 12.837 1.00 96.81 108 GLY A C 1
ATOM 867 O O . GLY A 1 108 ? -6.627 21.568 12.402 1.00 96.81 108 GLY A O 1
ATOM 868 N N . THR A 1 109 ? -7.290 19.488 12.918 1.00 97.00 109 THR A N 1
ATOM 869 C CA . THR A 1 109 ? -6.049 18.827 12.480 1.00 97.00 109 THR A CA 1
ATOM 870 C C . THR A 1 109 ? -5.796 19.045 10.993 1.00 97.00 109 THR A C 1
ATOM 872 O O . THR A 1 109 ? -4.680 19.398 10.614 1.00 97.00 109 THR A O 1
ATOM 875 N N . GLN A 1 110 ? -6.832 18.909 10.158 1.00 96.00 110 GLN A N 1
ATOM 876 C CA . GLN A 1 110 ? -6.735 19.156 8.720 1.00 96.00 110 GLN A CA 1
ATOM 877 C C . GLN A 1 110 ? -6.298 20.592 8.417 1.00 96.00 110 GLN A C 1
ATOM 879 O O . GLN A 1 110 ? -5.331 20.800 7.685 1.00 96.00 110 GLN A O 1
ATOM 884 N N . VAL A 1 111 ? -6.956 21.581 9.025 1.00 96.00 111 VAL A N 1
ATOM 885 C CA . VAL A 1 111 ? -6.647 23.006 8.841 1.00 96.00 111 VAL A CA 1
ATOM 886 C C . VAL A 1 111 ? -5.240 23.341 9.337 1.00 96.00 111 VAL A C 1
ATOM 888 O O . VAL A 1 111 ? -4.464 23.946 8.598 1.00 96.00 111 VAL A O 1
ATOM 891 N N . ILE A 1 112 ? -4.883 22.928 10.558 1.00 97.50 112 ILE A N 1
ATOM 892 C CA . ILE A 1 112 ? -3.583 23.243 11.165 1.00 97.50 112 ILE A CA 1
ATOM 893 C C . ILE A 1 112 ? -2.447 22.576 10.386 1.00 97.50 112 ILE A C 1
ATOM 895 O O . ILE A 1 112 ? -1.467 23.239 10.055 1.00 97.50 112 ILE A O 1
ATOM 899 N N . GLY A 1 113 ? -2.564 21.293 10.042 1.00 96.69 113 GLY A N 1
ATOM 900 C CA . GLY A 1 113 ? -1.516 20.600 9.292 1.00 96.69 113 GLY A CA 1
ATOM 901 C C . GLY A 1 113 ? -1.367 21.107 7.857 1.00 96.69 113 GLY A C 1
ATOM 902 O O . GLY A 1 113 ? -0.243 21.280 7.384 1.00 96.69 113 GLY A O 1
ATOM 903 N N . CYS A 1 114 ? -2.473 21.469 7.194 1.00 94.88 114 CYS A N 1
ATOM 904 C CA . CYS A 1 114 ? -2.425 22.170 5.910 1.00 94.88 114 CYS A CA 1
ATOM 905 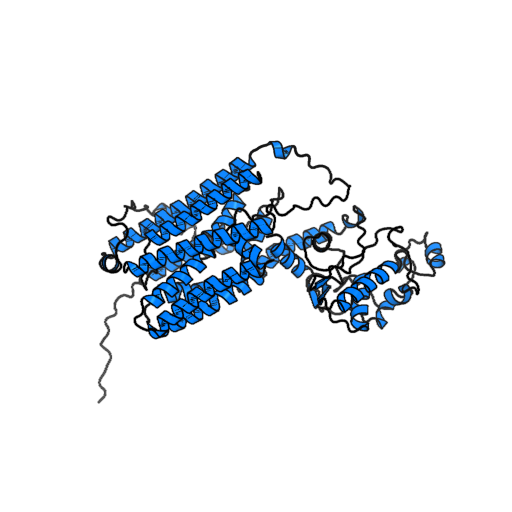C C . CYS A 1 114 ? -1.714 23.523 6.030 1.00 94.88 114 CYS A C 1
ATOM 907 O O . CYS A 1 114 ? -0.898 23.854 5.171 1.00 94.88 114 CYS A O 1
ATOM 909 N N . ALA A 1 115 ? -1.977 24.287 7.095 1.00 94.88 115 ALA A N 1
ATOM 910 C CA . ALA A 1 115 ? -1.298 25.553 7.356 1.00 94.88 115 ALA A CA 1
ATOM 911 C C . ALA A 1 115 ? 0.204 25.357 7.626 1.00 94.88 115 ALA A C 1
ATOM 913 O O . ALA A 1 115 ? 1.012 26.120 7.103 1.00 94.88 115 ALA A O 1
ATOM 914 N N . ILE A 1 116 ? 0.599 24.310 8.362 1.00 94.75 116 ILE A N 1
ATOM 915 C CA . ILE A 1 116 ? 2.011 23.944 8.569 1.00 94.75 116 ILE A CA 1
ATOM 916 C C . ILE A 1 116 ? 2.696 23.680 7.223 1.00 94.75 116 ILE A C 1
ATOM 918 O O . ILE A 1 116 ? 3.745 24.262 6.950 1.00 94.75 116 ILE A O 1
ATOM 922 N N . PHE A 1 117 ? 2.087 22.864 6.356 1.00 91.50 117 PHE A N 1
ATOM 923 C CA . PHE A 1 117 ? 2.618 22.571 5.019 1.00 91.50 117 PHE A CA 1
ATOM 924 C C . PHE A 1 117 ? 2.689 23.827 4.146 1.00 91.50 117 PHE A C 1
ATOM 926 O O . PHE A 1 117 ? 3.691 24.056 3.473 1.00 91.50 117 PHE A O 1
ATOM 933 N N . TRP A 1 118 ? 1.654 24.664 4.182 1.00 90.25 118 TRP A N 1
ATOM 934 C CA . TRP A 1 118 ? 1.609 25.914 3.428 1.00 90.25 118 TRP A CA 1
ATOM 935 C C . TRP A 1 118 ? 2.718 26.883 3.853 1.00 90.25 118 TRP A C 1
ATOM 937 O O . TRP A 1 118 ? 3.447 27.396 3.008 1.00 90.25 118 TRP A O 1
ATOM 947 N N . CYS A 1 119 ? 2.884 27.101 5.160 1.00 90.31 119 CYS A N 1
ATOM 948 C CA . CYS A 1 119 ? 3.924 27.969 5.708 1.00 90.31 119 CYS A CA 1
ATOM 949 C C . CYS A 1 119 ? 5.329 27.402 5.465 1.00 90.31 119 CYS A C 1
ATOM 951 O O . CYS A 1 119 ? 6.243 28.155 5.138 1.00 90.31 119 CYS A O 1
ATOM 953 N N . GLY A 1 120 ? 5.490 26.081 5.576 1.00 85.38 120 GLY A N 1
ATOM 954 C CA . GLY A 1 120 ? 6.742 25.380 5.302 1.00 85.38 120 GLY A CA 1
ATOM 955 C C . GLY A 1 120 ? 7.204 25.480 3.851 1.00 85.38 120 GLY A C 1
ATOM 956 O O . GLY A 1 120 ? 8.392 25.657 3.597 1.00 85.38 120 GLY A O 1
ATOM 957 N N . GLY A 1 121 ? 6.265 25.417 2.904 1.00 73.56 121 GLY A N 1
ATOM 958 C CA . GLY A 1 121 ? 6.541 25.536 1.470 1.00 73.56 121 GLY A CA 1
ATOM 959 C C . GLY A 1 121 ? 6.698 26.974 0.960 1.00 73.56 121 GLY A C 1
ATOM 960 O O . GLY A 1 121 ? 7.047 27.172 -0.202 1.00 73.56 121 GLY A O 1
ATOM 961 N N . TRP A 1 122 ? 6.435 27.991 1.791 1.00 66.38 122 TRP A N 1
ATOM 962 C CA . TRP A 1 122 ? 6.423 29.395 1.360 1.00 66.38 122 TRP A CA 1
ATOM 963 C C . TRP A 1 122 ? 7.820 30.012 1.196 1.00 66.38 122 TRP A C 1
ATOM 965 O O . TRP A 1 122 ? 7.932 31.086 0.597 1.00 66.38 122 TRP A O 1
ATOM 975 N N . ASP A 1 123 ? 8.898 29.390 1.690 1.00 64.25 123 ASP A N 1
ATOM 976 C CA . ASP A 1 123 ? 10.237 29.971 1.537 1.00 64.25 123 ASP A CA 1
ATOM 977 C C . ASP A 1 123 ? 10.600 30.085 0.042 1.00 64.25 123 ASP A C 1
ATOM 979 O O . ASP A 1 123 ? 10.890 29.116 -0.652 1.00 64.25 123 ASP A O 1
ATOM 983 N N . LYS A 1 124 ? 10.532 31.306 -0.501 1.00 53.06 124 LYS A N 1
ATOM 984 C CA . LYS A 1 124 ? 10.633 31.591 -1.943 1.00 53.06 124 LYS A CA 1
ATOM 985 C C . LYS A 1 124 ? 12.003 31.260 -2.543 1.00 53.06 124 LYS A C 1
ATOM 987 O O . LYS A 1 124 ? 12.137 31.302 -3.765 1.00 53.06 124 LYS A O 1
ATOM 992 N N . ARG A 1 125 ? 13.000 30.912 -1.720 1.00 52.53 125 ARG A N 1
ATOM 993 C CA . ARG A 1 125 ? 14.350 30.518 -2.158 1.00 52.53 125 ARG A CA 1
ATOM 994 C C . ARG A 1 125 ? 14.383 29.293 -3.080 1.00 52.53 125 ARG A C 1
ATOM 996 O O . ARG A 1 125 ? 15.372 29.104 -3.781 1.00 52.53 125 ARG A O 1
ATOM 1003 N N . TRP A 1 126 ? 13.304 28.514 -3.147 1.00 50.00 126 TRP A N 1
ATOM 1004 C CA . TRP A 1 126 ? 13.217 27.318 -3.995 1.00 50.00 126 TRP A CA 1
ATOM 1005 C C . TRP A 1 126 ? 12.761 27.590 -5.434 1.00 50.00 126 TRP A C 1
ATOM 1007 O O . TRP A 1 126 ? 12.974 26.748 -6.296 1.00 50.00 126 TRP A O 1
ATOM 1017 N N . LYS A 1 127 ? 12.217 28.779 -5.745 1.00 48.12 127 LYS A N 1
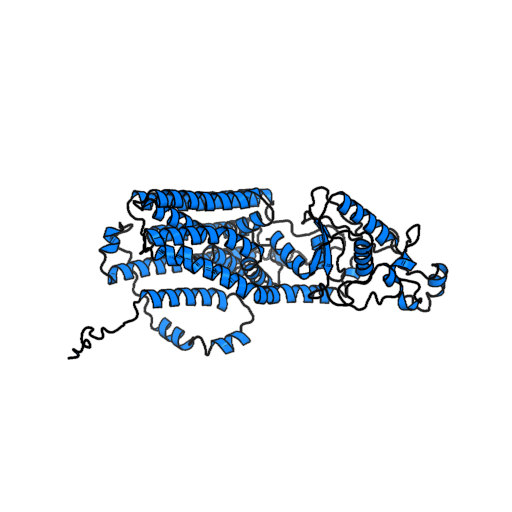ATOM 1018 C CA . LYS A 1 127 ? 11.986 29.194 -7.149 1.00 48.12 127 LYS A CA 1
ATOM 1019 C C . LYS A 1 127 ? 13.280 29.560 -7.887 1.00 48.12 127 LYS A C 1
ATOM 1021 O O . LYS A 1 127 ? 13.246 29.778 -9.092 1.00 48.12 127 LYS A O 1
ATOM 1026 N N . THR A 1 128 ? 14.388 29.672 -7.157 1.00 44.31 128 THR A N 1
ATOM 1027 C CA . THR A 1 128 ? 15.706 30.068 -7.670 1.00 44.31 128 THR A CA 1
ATOM 1028 C C . THR A 1 128 ? 16.764 28.987 -7.528 1.00 44.31 128 THR A C 1
ATOM 1030 O O . THR A 1 128 ? 17.907 29.249 -7.888 1.00 44.31 128 THR A O 1
ATOM 1033 N N . LEU A 1 129 ? 16.423 27.779 -7.059 1.00 45.66 129 LEU A N 1
ATOM 1034 C CA . LEU A 1 129 ? 17.188 26.640 -7.553 1.00 45.66 129 LEU A CA 1
ATOM 1035 C C . LEU A 1 129 ? 16.884 26.630 -9.042 1.00 45.66 129 LEU A C 1
ATOM 1037 O O . LEU A 1 129 ? 15.706 26.491 -9.390 1.00 45.66 129 LEU A O 1
ATOM 1041 N N . PRO A 1 130 ? 17.875 26.937 -9.898 1.00 41.34 130 PRO A N 1
ATOM 1042 C CA . PRO A 1 130 ? 17.628 26.895 -11.316 1.00 41.34 130 PRO A CA 1
ATOM 1043 C C . PRO A 1 130 ? 17.003 25.528 -11.564 1.00 41.34 130 PRO A C 1
ATOM 1045 O O . PRO A 1 130 ? 17.448 24.517 -11.018 1.00 41.34 130 PRO A O 1
ATOM 1048 N N . THR A 1 131 ? 15.950 25.497 -12.369 1.00 43.84 131 THR A N 1
ATOM 1049 C CA . THR A 1 131 ? 15.804 24.394 -13.304 1.00 43.84 131 THR A CA 1
ATOM 1050 C C . THR A 1 131 ? 17.125 24.357 -14.061 1.00 43.84 131 THR A C 1
ATOM 1052 O O . THR A 1 131 ? 17.244 24.975 -15.117 1.00 43.84 131 THR A O 1
ATOM 1055 N N . SER A 1 132 ? 18.172 23.797 -13.450 1.00 39.38 132 SER A N 1
ATOM 1056 C CA . SER A 1 132 ? 19.373 23.431 -14.148 1.00 39.38 132 SER A CA 1
ATOM 1057 C C . SER A 1 132 ? 18.825 22.586 -15.268 1.00 39.38 132 SER A C 1
ATOM 1059 O O . SER A 1 132 ? 18.095 21.615 -15.039 1.00 39.38 132 SER A O 1
ATOM 1061 N N . GLU A 1 133 ? 19.082 23.050 -16.487 1.00 40.16 133 GLU A N 1
ATOM 1062 C CA . GLU A 1 133 ? 19.077 22.176 -17.641 1.00 40.16 133 GLU A CA 1
ATOM 1063 C C . GLU A 1 133 ? 19.625 20.830 -17.169 1.00 40.16 133 GLU A C 1
ATOM 1065 O O . GLU A 1 133 ? 20.619 20.848 -16.432 1.00 40.16 133 GLU A O 1
ATOM 1070 N N . PRO A 1 134 ? 18.927 19.712 -17.450 1.00 42.03 134 PRO A N 1
ATOM 1071 C CA . PRO A 1 134 ? 19.308 18.406 -16.933 1.00 42.03 134 PRO A CA 1
ATOM 1072 C C . PRO A 1 134 ? 20.808 18.262 -17.140 1.00 42.03 134 PRO A C 1
ATOM 1074 O O . PRO A 1 134 ? 21.264 18.258 -18.284 1.00 42.03 134 PRO A O 1
ATOM 1077 N N . ALA A 1 135 ? 21.569 18.294 -16.042 1.00 37.53 135 ALA A N 1
ATOM 1078 C CA . ALA A 1 135 ? 23.012 18.257 -16.125 1.00 37.53 135 ALA A CA 1
ATOM 1079 C C . ALA A 1 135 ? 23.331 16.957 -16.854 1.00 37.53 135 ALA A C 1
ATOM 1081 O O . ALA A 1 135 ? 22.980 15.877 -16.392 1.00 37.53 135 ALA A O 1
ATOM 1082 N N . THR A 1 136 ? 23.923 17.070 -18.038 1.00 39.09 136 THR A N 1
ATOM 1083 C CA . THR A 1 136 ? 24.241 15.955 -18.937 1.00 39.09 136 THR A CA 1
ATOM 1084 C C . THR A 1 136 ? 25.357 15.054 -18.402 1.00 39.09 136 THR A C 1
ATOM 1086 O O . THR A 1 136 ? 25.911 14.254 -19.150 1.00 39.09 136 THR A O 1
ATOM 1089 N N . ASP A 1 137 ? 25.695 15.163 -17.120 1.00 35.22 137 ASP A N 1
ATOM 1090 C CA . ASP A 1 137 ? 26.596 14.246 -16.448 1.00 35.22 137 ASP A CA 1
ATOM 1091 C C . ASP A 1 137 ? 25.745 13.226 -15.699 1.00 35.22 137 ASP A C 1
ATOM 1093 O O . ASP A 1 137 ? 25.004 13.583 -14.787 1.00 35.22 137 ASP A O 1
ATOM 1097 N N . GLY A 1 138 ? 25.854 11.958 -16.113 1.00 39.50 138 GLY A N 1
ATOM 1098 C CA . GLY A 1 138 ? 25.128 10.779 -15.620 1.00 39.50 138 GLY A CA 1
ATOM 1099 C C . GLY A 1 138 ? 25.385 10.405 -14.154 1.00 39.50 138 GLY A C 1
ATOM 1100 O O . GLY A 1 138 ? 25.625 9.241 -13.835 1.00 39.50 138 GLY A O 1
ATOM 1101 N N . GLY A 1 139 ? 25.344 11.391 -13.263 1.00 35.72 139 GLY A N 1
ATOM 1102 C CA . GLY A 1 139 ? 25.224 11.238 -11.828 1.00 35.72 139 GLY A CA 1
ATOM 1103 C C . GLY A 1 139 ? 23.753 11.101 -11.465 1.00 35.72 139 GLY A C 1
ATOM 1104 O O . GLY A 1 139 ? 22.955 12.008 -11.664 1.00 35.72 139 GLY A O 1
ATOM 1105 N N . ASP A 1 140 ? 23.427 9.931 -10.941 1.00 41.31 140 ASP A N 1
ATOM 1106 C CA . ASP A 1 140 ? 22.129 9.446 -10.490 1.00 41.31 140 ASP A CA 1
ATOM 1107 C C . ASP A 1 140 ? 21.505 10.360 -9.401 1.00 41.31 140 ASP A C 1
ATOM 1109 O O . ASP A 1 140 ? 21.418 9.987 -8.231 1.00 41.31 140 ASP A O 1
ATOM 1113 N N . GLU A 1 141 ? 21.038 11.569 -9.752 1.00 37.84 141 GLU A N 1
ATOM 1114 C CA . GLU A 1 141 ? 20.198 12.442 -8.902 1.00 37.84 141 GLU A CA 1
ATOM 1115 C C . GLU A 1 141 ? 18.772 11.861 -8.758 1.00 37.84 141 GLU A C 1
ATOM 1117 O O . GLU A 1 141 ? 17.739 12.529 -8.857 1.00 37.84 141 GLU A O 1
ATOM 1122 N N . SER A 1 142 ? 18.699 10.550 -8.525 1.00 43.94 142 SER A N 1
ATOM 1123 C CA . SER A 1 142 ? 17.490 9.891 -8.076 1.00 43.94 142 SER A CA 1
ATOM 1124 C C . SER A 1 142 ? 17.241 10.314 -6.629 1.00 43.94 142 SER A C 1
ATOM 1126 O O . SER A 1 142 ? 18.116 10.240 -5.768 1.00 43.94 142 SER A O 1
ATOM 1128 N N . SER A 1 143 ? 16.035 10.813 -6.384 1.00 48.53 143 SER A N 1
ATOM 1129 C CA . SER A 1 143 ? 15.494 11.197 -5.085 1.00 48.53 143 SER A CA 1
ATOM 1130 C C . SER A 1 143 ? 15.713 10.088 -4.052 1.00 48.53 143 SER A C 1
ATOM 1132 O O . SER A 1 143 ? 14.898 9.169 -3.949 1.00 48.53 143 SER A O 1
ATOM 1134 N N . ALA A 1 144 ? 16.828 10.158 -3.320 1.00 48.38 144 ALA A N 1
ATOM 1135 C CA . ALA A 1 144 ? 17.144 9.235 -2.243 1.00 48.38 144 ALA A CA 1
ATOM 1136 C C . ALA A 1 144 ? 15.975 9.207 -1.243 1.00 48.38 144 ALA A C 1
ATOM 1138 O O . ALA A 1 144 ? 15.375 10.258 -0.984 1.00 48.38 144 ALA A O 1
ATOM 1139 N N . PRO A 1 145 ? 15.622 8.031 -0.690 1.00 56.31 145 PRO A N 1
ATOM 1140 C CA . PRO A 1 145 ? 14.567 7.945 0.304 1.00 56.31 145 PRO A CA 1
ATOM 1141 C C . PRO A 1 145 ? 14.891 8.904 1.452 1.00 56.31 145 PRO A C 1
ATOM 1143 O O . PRO A 1 145 ? 16.002 8.925 1.984 1.00 56.31 145 PRO A O 1
ATOM 1146 N N . LEU A 1 146 ? 13.908 9.740 1.777 1.00 65.62 146 LEU A N 1
ATOM 1147 C CA . LEU A 1 146 ? 14.046 10.876 2.689 1.00 65.62 146 LEU A CA 1
ATOM 1148 C C . LEU A 1 146 ? 14.499 10.450 4.091 1.00 65.62 146 LEU A C 1
ATOM 1150 O O . LEU A 1 146 ? 15.225 11.168 4.776 1.00 65.62 146 LEU A O 1
ATOM 1154 N N . LEU A 1 147 ? 14.118 9.239 4.489 1.00 79.44 147 LEU A N 1
ATOM 1155 C CA . LEU A 1 147 ? 14.684 8.520 5.615 1.00 79.44 147 LEU A CA 1
ATOM 1156 C C . LEU A 1 147 ? 15.430 7.303 5.078 1.00 79.44 147 LEU A C 1
ATOM 1158 O O . LEU A 1 147 ? 14.959 6.617 4.174 1.00 79.44 147 LEU A O 1
ATOM 1162 N N . SER A 1 148 ? 16.581 6.976 5.671 1.00 85.19 148 SER A N 1
ATOM 1163 C CA . SER A 1 148 ? 17.179 5.671 5.388 1.00 85.19 148 SER A CA 1
ATOM 1164 C C . SER A 1 148 ? 16.175 4.573 5.759 1.00 85.19 148 SER A C 1
ATOM 1166 O O . SER A 1 148 ? 15.542 4.650 6.814 1.00 85.19 148 SER A O 1
ATOM 1168 N N . ILE A 1 149 ? 16.090 3.518 4.944 1.00 82.75 149 ILE A N 1
ATOM 1169 C CA . ILE A 1 149 ? 15.169 2.382 5.152 1.00 82.75 149 ILE A CA 1
ATOM 1170 C C . ILE A 1 149 ? 15.264 1.828 6.587 1.00 82.75 149 ILE A C 1
ATOM 1172 O O . ILE A 1 149 ? 14.280 1.373 7.166 1.00 82.75 149 ILE A O 1
ATOM 1176 N N . ARG A 1 150 ? 16.458 1.876 7.197 1.00 89.06 150 ARG A N 1
ATOM 1177 C CA . ARG A 1 150 ? 16.666 1.460 8.591 1.00 89.06 150 ARG A CA 1
ATOM 1178 C C . ARG A 1 150 ? 15.961 2.388 9.579 1.00 89.06 150 ARG A C 1
ATOM 1180 O O . ARG A 1 150 ? 15.282 1.893 10.470 1.00 89.06 150 ARG A O 1
ATOM 1187 N N . VAL A 1 151 ? 16.136 3.702 9.438 1.00 90.44 151 VAL A N 1
ATOM 1188 C CA . VAL A 1 151 ? 15.528 4.699 10.335 1.00 90.44 151 VAL A CA 1
ATOM 1189 C C . VAL A 1 151 ? 14.012 4.670 10.213 1.00 90.44 151 VAL A C 1
ATOM 1191 O O . VAL A 1 151 ? 13.337 4.615 11.235 1.00 90.44 151 VAL A O 1
ATOM 1194 N N . GLU A 1 152 ? 13.487 4.634 8.988 1.00 88.88 152 GLU A N 1
ATOM 1195 C CA . GLU A 1 152 ? 12.048 4.529 8.747 1.00 88.88 152 GLU A CA 1
ATOM 1196 C C . GLU A 1 152 ? 11.464 3.279 9.405 1.00 88.88 152 GLU A C 1
ATOM 1198 O O . GLU A 1 152 ? 10.507 3.379 10.168 1.00 88.88 152 GLU A O 1
ATOM 1203 N N . LYS A 1 153 ? 12.105 2.119 9.208 1.00 91.06 153 LYS A N 1
ATOM 1204 C CA . LYS A 1 153 ? 11.715 0.870 9.866 1.00 91.06 153 LYS A CA 1
ATOM 1205 C C . LYS A 1 153 ? 11.662 1.028 11.386 1.00 91.06 153 LYS A C 1
ATOM 1207 O O . LYS A 1 153 ? 10.637 0.732 11.991 1.00 91.06 153 LYS A O 1
ATOM 1212 N N . TYR A 1 154 ? 12.737 1.491 12.025 1.00 94.56 154 TYR A N 1
ATOM 1213 C CA . TYR A 1 154 ? 12.758 1.627 13.486 1.00 94.56 154 TYR A CA 1
ATOM 1214 C C . TYR A 1 154 ? 11.715 2.619 14.000 1.00 94.56 154 TYR A C 1
ATOM 1216 O O . TYR A 1 154 ? 11.059 2.345 15.006 1.00 94.56 154 TYR A O 1
ATOM 1224 N N . LEU A 1 155 ? 11.535 3.743 13.306 1.00 94.62 155 LEU A N 1
ATOM 1225 C CA . LEU A 1 155 ? 10.556 4.753 13.680 1.00 94.62 155 LEU A CA 1
ATOM 1226 C C . LEU A 1 155 ? 9.126 4.215 13.535 1.00 94.62 155 LEU A C 1
ATOM 1228 O O . LEU A 1 155 ? 8.353 4.308 14.486 1.00 94.62 155 LEU A O 1
ATOM 1232 N N . ALA A 1 156 ? 8.800 3.582 12.403 1.00 94.19 156 ALA A N 1
ATOM 1233 C CA . ALA A 1 156 ? 7.489 2.988 12.152 1.00 94.19 156 ALA A CA 1
ATOM 1234 C C . ALA A 1 156 ? 7.167 1.904 13.185 1.00 94.19 156 ALA A C 1
ATOM 1236 O O . ALA A 1 156 ? 6.097 1.924 13.789 1.00 94.19 156 ALA A O 1
ATOM 1237 N N . GLY A 1 157 ? 8.122 1.011 13.464 1.00 95.31 157 GLY A N 1
ATOM 1238 C CA . GLY A 1 157 ? 7.967 -0.021 14.488 1.00 95.31 157 GLY A CA 1
ATOM 1239 C C . GLY A 1 157 ? 7.759 0.549 15.890 1.00 95.31 157 GLY A C 1
ATOM 1240 O O . GLY A 1 157 ? 6.919 0.051 16.635 1.00 95.31 157 GLY A O 1
ATOM 1241 N N . THR A 1 158 ? 8.479 1.618 16.243 1.00 96.25 158 THR A N 1
ATOM 1242 C CA . THR A 1 158 ? 8.345 2.274 17.555 1.00 96.25 158 THR A CA 1
ATOM 1243 C C . THR A 1 158 ? 6.970 2.916 17.712 1.00 96.25 158 THR A C 1
ATOM 1245 O O . THR A 1 158 ? 6.298 2.695 18.715 1.00 96.25 158 THR A O 1
ATOM 1248 N N . VAL A 1 159 ? 6.523 3.679 16.713 1.00 96.44 159 VAL A N 1
ATOM 1249 C CA . VAL A 1 159 ? 5.212 4.348 16.734 1.00 96.44 159 VAL A CA 1
ATOM 1250 C C . VAL A 1 159 ? 4.075 3.326 16.725 1.00 96.44 159 VAL A C 1
ATOM 1252 O O . VAL A 1 159 ? 3.127 3.471 17.495 1.00 96.44 159 VAL A O 1
ATOM 1255 N N . CYS A 1 160 ? 4.199 2.260 15.928 1.00 96.06 160 CYS A N 1
ATOM 1256 C CA . CYS A 1 160 ? 3.272 1.131 15.932 1.00 96.06 160 CYS A CA 1
ATOM 1257 C C . CYS A 1 160 ? 3.168 0.497 17.328 1.00 96.06 160 CYS A C 1
ATOM 1259 O O . CYS A 1 160 ? 2.068 0.371 17.867 1.00 96.06 160 CYS A O 1
ATOM 1261 N N . ALA A 1 161 ? 4.302 0.183 17.964 1.00 96.94 161 ALA A N 1
ATOM 1262 C CA . ALA A 1 161 ? 4.328 -0.402 19.303 1.00 96.94 161 ALA A CA 1
ATOM 1263 C C . ALA A 1 161 ? 3.713 0.525 20.367 1.00 96.94 161 ALA A C 1
ATOM 1265 O O . ALA A 1 161 ? 2.959 0.057 21.219 1.00 96.94 161 ALA A O 1
ATOM 1266 N N . LEU A 1 162 ? 3.989 1.833 20.307 1.00 97.25 162 LEU A N 1
ATOM 1267 C CA . LEU A 1 162 ? 3.401 2.824 21.215 1.00 97.25 162 LEU A CA 1
ATOM 1268 C C . LEU A 1 162 ? 1.884 2.945 21.028 1.00 97.25 162 LEU A C 1
ATOM 1270 O O . LEU A 1 162 ? 1.145 2.952 22.011 1.00 97.25 162 LEU A O 1
ATOM 1274 N N . SER A 1 163 ? 1.416 3.005 19.779 1.00 96.25 163 SER A N 1
ATOM 1275 C CA . SER A 1 163 ? -0.011 3.076 19.448 1.00 96.25 163 SER A CA 1
ATOM 1276 C C . SER A 1 163 ? -0.756 1.824 19.919 1.00 96.25 163 SER A C 1
ATOM 1278 O O . SER A 1 163 ? -1.765 1.921 20.620 1.00 96.25 163 SER A O 1
ATOM 1280 N N . MET A 1 164 ? -0.211 0.644 19.620 1.00 96.75 164 MET A N 1
ATOM 1281 C CA . MET A 1 164 ? -0.767 -0.634 20.052 1.00 96.75 164 MET A CA 1
ATOM 1282 C C . MET A 1 164 ? -0.766 -0.752 21.583 1.00 96.75 164 MET A C 1
ATOM 1284 O O . MET A 1 164 ? -1.778 -1.122 22.176 1.00 96.75 164 MET A O 1
ATOM 1288 N N . GLY A 1 165 ? 0.327 -0.355 22.242 1.00 97.81 165 GLY A N 1
ATOM 1289 C CA . GLY A 1 165 ? 0.428 -0.308 23.701 1.00 97.81 165 GLY A CA 1
ATOM 1290 C C . GLY A 1 165 ? -0.612 0.613 24.345 1.00 97.81 165 GLY A C 1
ATOM 1291 O O . GLY A 1 165 ? -1.239 0.227 25.330 1.00 97.81 165 GLY A O 1
ATOM 1292 N N . ALA A 1 166 ? -0.862 1.791 23.764 1.00 97.81 166 ALA A N 1
ATOM 1293 C CA . ALA A 1 166 ? -1.913 2.699 24.223 1.00 97.81 166 ALA A CA 1
ATOM 1294 C C . ALA A 1 166 ? -3.313 2.074 24.088 1.00 97.81 166 ALA A C 1
ATOM 1296 O O . ALA A 1 166 ? -4.119 2.172 25.015 1.00 97.81 166 ALA A O 1
ATOM 1297 N N . CYS A 1 167 ? -3.587 1.372 22.983 1.00 97.75 167 CYS A N 1
ATOM 1298 C CA . CYS A 1 167 ? -4.849 0.655 22.787 1.00 97.75 167 CYS A CA 1
ATOM 1299 C C . CYS A 1 167 ? -5.039 -0.456 23.832 1.00 97.75 167 CYS A C 1
ATOM 1301 O O . CYS A 1 167 ? -6.094 -0.530 24.464 1.00 97.75 167 CYS A O 1
ATOM 1303 N N . PHE A 1 168 ? -4.008 -1.274 24.079 1.00 98.25 168 PHE A N 1
ATOM 1304 C CA . PHE A 1 168 ? -4.032 -2.299 25.129 1.00 98.25 168 PHE A CA 1
ATOM 1305 C C . PHE A 1 168 ? -4.255 -1.701 26.517 1.00 98.25 168 PHE A C 1
ATOM 1307 O O . PHE A 1 168 ? -5.070 -2.223 27.278 1.00 98.25 168 PHE A O 1
ATOM 1314 N N . ALA A 1 169 ? -3.570 -0.604 26.845 1.00 98.25 169 ALA A N 1
ATOM 1315 C CA . ALA A 1 169 ? -3.714 0.067 28.131 1.00 98.25 169 ALA A CA 1
ATOM 1316 C C . ALA A 1 169 ? -5.148 0.574 28.343 1.00 98.25 169 ALA A C 1
ATOM 1318 O O . ALA A 1 169 ? -5.737 0.326 29.394 1.00 98.25 169 ALA A O 1
ATOM 1319 N N . VAL A 1 170 ? -5.736 1.218 27.331 1.00 98.00 170 VAL A N 1
ATOM 1320 C CA . VAL A 1 170 ? -7.114 1.726 27.381 1.00 98.00 170 VAL A CA 1
ATOM 1321 C C . VAL A 1 170 ? -8.130 0.589 27.503 1.00 98.00 170 VAL A C 1
ATOM 1323 O O . VAL A 1 170 ? -9.003 0.649 28.366 1.00 98.00 170 VAL A O 1
ATOM 1326 N N . VAL A 1 171 ? -8.007 -0.471 26.698 1.00 98.12 171 VAL A N 1
ATOM 1327 C CA . VAL A 1 171 ? -8.932 -1.616 26.754 1.00 98.12 171 VAL A CA 1
ATOM 1328 C C . VAL A 1 171 ? -8.813 -2.364 28.080 1.00 98.12 171 VAL A C 1
ATOM 1330 O O . VAL A 1 171 ? -9.831 -2.705 28.679 1.00 98.12 171 VAL A O 1
ATOM 1333 N N . THR A 1 172 ? -7.595 -2.563 28.587 1.00 97.81 172 THR A N 1
ATOM 1334 C CA . THR A 1 172 ? -7.362 -3.197 29.894 1.00 97.81 172 THR A CA 1
ATOM 1335 C C . THR A 1 172 ? -7.933 -2.346 31.022 1.00 97.81 172 THR A C 1
ATOM 1337 O O . THR A 1 172 ? -8.615 -2.870 31.899 1.00 97.81 172 THR A O 1
ATOM 1340 N N . PHE A 1 173 ? -7.734 -1.025 30.977 1.00 97.62 173 PHE A N 1
ATOM 1341 C CA . PHE A 1 173 ? -8.339 -0.099 31.931 1.00 97.62 173 PHE A CA 1
ATOM 1342 C C . PHE A 1 173 ? -9.871 -0.192 31.909 1.00 97.62 173 PHE A C 1
ATOM 1344 O O . PHE A 1 173 ? -10.489 -0.338 32.966 1.00 97.62 173 PHE A O 1
ATOM 1351 N N . SER A 1 174 ? -10.493 -0.176 30.725 1.00 96.94 174 SER A N 1
ATOM 1352 C CA . SER A 1 174 ? -11.943 -0.351 30.580 1.00 96.94 174 SER A CA 1
ATOM 1353 C C . SER A 1 174 ? -12.425 -1.707 31.085 1.00 96.94 174 SER A C 1
ATOM 1355 O O . SER A 1 174 ? -13.480 -1.777 31.708 1.00 96.94 174 SER A O 1
ATOM 1357 N N . LEU A 1 175 ? -11.668 -2.778 30.855 1.00 96.25 175 LEU A N 1
ATOM 1358 C CA . LEU A 1 175 ? -11.995 -4.112 31.350 1.00 96.25 175 LEU A CA 1
ATOM 1359 C C . LEU A 1 175 ? -11.957 -4.156 32.886 1.00 96.25 175 LEU A C 1
ATOM 1361 O O . LEU A 1 175 ? -12.929 -4.565 33.513 1.00 96.25 175 LEU A O 1
ATOM 1365 N N . MET A 1 176 ? -10.871 -3.671 33.496 1.00 96.56 176 MET A N 1
ATOM 1366 C CA . MET A 1 176 ? -10.674 -3.678 34.953 1.00 96.56 176 MET A CA 1
ATOM 1367 C C . MET A 1 176 ? -11.684 -2.809 35.704 1.00 96.56 176 MET A C 1
ATOM 1369 O O . MET A 1 176 ? -12.020 -3.098 36.849 1.00 96.56 176 MET A O 1
ATOM 1373 N N . THR A 1 177 ? -12.159 -1.737 35.075 1.00 95.38 177 THR A N 1
ATOM 1374 C CA . THR A 1 177 ? -13.121 -0.807 35.682 1.00 95.38 177 THR A CA 1
ATOM 1375 C C . THR A 1 177 ? -14.579 -1.157 35.376 1.00 95.38 177 THR A C 1
ATOM 1377 O O . THR A 1 177 ? -15.471 -0.433 35.815 1.00 95.38 177 THR A O 1
ATOM 1380 N N . GLY A 1 178 ? -14.839 -2.244 34.635 1.00 94.31 178 GLY A N 1
ATOM 1381 C CA . GLY A 1 178 ? -16.194 -2.661 34.260 1.00 94.31 178 GLY A CA 1
ATOM 1382 C C . GLY A 1 178 ? -16.873 -1.689 33.290 1.00 94.31 178 GLY A C 1
ATOM 1383 O O . GLY A 1 178 ? -18.042 -1.359 33.449 1.00 94.31 178 GLY A O 1
ATOM 1384 N N . ARG A 1 179 ? -16.117 -1.152 32.330 1.00 95.38 179 ARG A N 1
ATOM 1385 C CA . ARG A 1 179 ? -16.556 -0.083 31.409 1.00 95.38 179 ARG A CA 1
ATOM 1386 C C . ARG A 1 179 ? -16.561 -0.510 29.946 1.00 95.38 179 ARG A C 1
ATOM 1388 O O . ARG A 1 179 ? -17.129 0.166 29.096 1.00 95.38 179 ARG A O 1
ATOM 1395 N N . LEU A 1 180 ? -15.942 -1.647 29.647 1.00 95.81 180 LEU A N 1
ATOM 1396 C CA . LEU A 1 180 ? -15.978 -2.243 28.320 1.00 95.81 180 LEU A CA 1
ATOM 1397 C C . LEU A 1 180 ? -17.398 -2.762 28.015 1.00 95.81 180 LEU A C 1
ATOM 1399 O O . LEU A 1 180 ? -18.053 -3.346 28.873 1.00 95.81 180 LEU A O 1
ATOM 1403 N N . SER A 1 181 ? -17.901 -2.524 26.802 1.00 94.75 181 SER A N 1
ATOM 1404 C CA . SER A 1 181 ? -19.305 -2.748 26.435 1.00 94.75 181 SER A CA 1
ATOM 1405 C C . SER A 1 181 ? -19.450 -3.556 25.151 1.00 94.75 181 SER A C 1
ATOM 1407 O O . SER A 1 181 ? -18.915 -3.186 24.109 1.00 94.75 181 SER A O 1
ATOM 1409 N N . LYS A 1 182 ? -20.295 -4.595 25.159 1.00 94.38 182 LYS A N 1
ATOM 1410 C CA . LYS A 1 182 ? -20.639 -5.376 23.949 1.00 94.38 182 LYS A CA 1
ATOM 1411 C C . LYS A 1 182 ? -21.338 -4.545 22.859 1.00 94.38 182 LYS A C 1
ATOM 1413 O O . LYS A 1 182 ? -21.381 -4.953 21.696 1.00 94.38 182 LYS A O 1
ATOM 1418 N N . ARG A 1 183 ? -21.920 -3.393 23.220 1.00 91.38 183 ARG A N 1
ATOM 1419 C CA . ARG A 1 183 ? -22.667 -2.528 22.292 1.00 91.38 183 ARG A CA 1
ATOM 1420 C C . ARG A 1 183 ? -21.781 -1.501 21.594 1.00 91.38 183 ARG A C 1
ATOM 1422 O O . ARG A 1 183 ? -22.015 -1.229 20.422 1.00 91.38 183 ARG A O 1
ATOM 1429 N N . THR A 1 184 ? -20.817 -0.920 22.304 1.00 91.06 184 THR A N 1
ATOM 1430 C CA . THR A 1 184 ? -20.006 0.211 21.811 1.00 91.06 184 THR A CA 1
ATOM 1431 C C . THR A 1 184 ? -18.502 -0.056 21.817 1.00 91.06 184 THR A C 1
ATOM 1433 O O . THR A 1 184 ? -17.751 0.739 21.255 1.00 91.06 184 THR A O 1
ATOM 1436 N N . GLY A 1 185 ? -18.044 -1.155 22.418 1.00 95.44 185 GLY A N 1
ATOM 1437 C CA . GLY A 1 185 ? -16.630 -1.412 22.667 1.00 95.44 185 GLY A CA 1
ATOM 1438 C C . GLY A 1 185 ? -16.149 -0.582 23.853 1.00 95.44 185 GLY A C 1
ATOM 1439 O O . GLY A 1 185 ? -16.313 -0.995 24.998 1.00 95.44 185 GLY A O 1
ATOM 1440 N N . LEU A 1 186 ? -15.598 0.599 23.574 1.00 95.38 186 LEU A N 1
ATOM 1441 C CA . LEU A 1 186 ? -15.126 1.561 24.574 1.00 95.38 186 LEU A CA 1
ATOM 1442 C C . LEU A 1 186 ? -16.144 2.670 24.873 1.00 95.38 186 LEU A C 1
ATOM 1444 O O . LEU A 1 186 ? -17.144 2.855 24.170 1.00 95.38 186 LEU A O 1
ATOM 1448 N N . ASP A 1 187 ? -15.838 3.436 25.919 1.00 93.94 187 ASP A N 1
ATOM 1449 C CA . ASP A 1 187 ? -16.460 4.727 26.192 1.00 93.94 187 ASP A CA 1
ATOM 1450 C C . ASP A 1 187 ? -16.029 5.778 25.164 1.00 93.94 187 ASP A C 1
ATOM 1452 O O . ASP A 1 187 ? -14.887 5.789 24.692 1.00 93.94 187 ASP A O 1
ATOM 1456 N N . TRP A 1 188 ? -16.924 6.723 24.874 1.00 93.38 188 TRP A N 1
ATOM 1457 C CA . TRP A 1 188 ? -16.660 7.808 23.928 1.00 93.38 188 TRP A CA 1
ATOM 1458 C C . TRP A 1 188 ? -15.445 8.658 24.315 1.00 93.38 188 TRP A C 1
ATOM 1460 O O . TRP A 1 188 ? -14.680 9.044 23.441 1.00 93.38 188 TRP A O 1
ATOM 1470 N N . GLU A 1 189 ? -15.200 8.897 25.604 1.00 94.81 189 GLU A N 1
ATOM 1471 C CA . GLU A 1 189 ? -14.002 9.603 26.071 1.00 94.81 189 GLU A CA 1
ATOM 1472 C C . GLU A 1 189 ? -12.710 8.906 25.688 1.00 94.81 189 GLU A C 1
ATOM 1474 O O . GLU A 1 189 ? -11.747 9.558 25.298 1.00 94.81 189 GLU A O 1
ATOM 1479 N N . LEU A 1 190 ? -12.680 7.584 25.827 1.00 96.06 190 LEU A N 1
ATOM 1480 C CA . LEU A 1 190 ? -11.485 6.800 25.567 1.00 96.06 190 LEU A CA 1
ATOM 1481 C C . LEU A 1 190 ? -11.223 6.724 24.062 1.00 96.06 190 LEU A C 1
ATOM 1483 O O . LEU A 1 190 ? -10.080 6.900 23.642 1.00 96.06 190 LEU A O 1
ATOM 1487 N N . TYR A 1 191 ? -12.282 6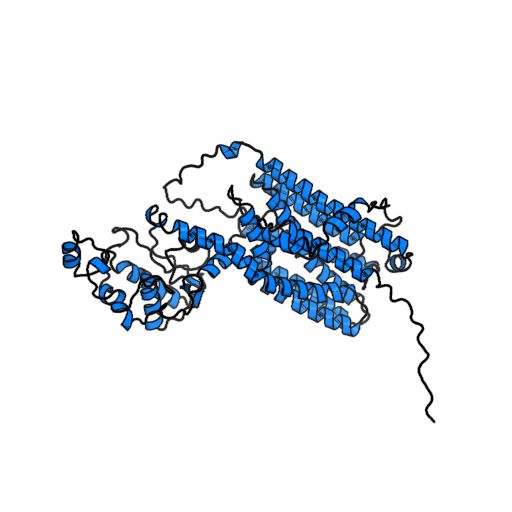.594 23.251 1.00 95.69 191 TYR A N 1
ATOM 1488 C CA . TYR A 1 191 ? -12.177 6.803 21.806 1.00 95.69 191 TYR A CA 1
ATOM 1489 C C . TYR A 1 191 ? -11.628 8.193 21.479 1.00 95.69 191 TYR A C 1
ATOM 1491 O O . TYR A 1 191 ? -10.717 8.302 20.665 1.00 95.69 191 TYR A O 1
ATOM 1499 N N . MET A 1 192 ? -12.122 9.244 22.138 1.00 95.31 192 MET A N 1
ATOM 1500 C CA . MET A 1 192 ? -11.663 10.610 21.890 1.00 95.31 192 MET A CA 1
ATOM 1501 C C . MET A 1 192 ? -10.211 10.854 22.296 1.00 95.31 192 MET A C 1
ATOM 1503 O O . MET A 1 192 ? -9.518 11.595 21.603 1.00 95.31 192 MET A O 1
ATOM 1507 N N . ILE A 1 193 ? -9.732 10.236 23.377 1.00 96.31 193 ILE A N 1
ATOM 1508 C CA . ILE A 1 193 ? -8.326 10.325 23.792 1.00 96.31 193 ILE A CA 1
ATOM 1509 C C . ILE A 1 193 ? -7.424 9.672 22.743 1.00 96.31 193 ILE A C 1
ATOM 1511 O O . ILE A 1 193 ? -6.460 10.295 22.299 1.00 96.31 193 ILE A O 1
ATOM 1515 N N . LEU A 1 194 ? -7.751 8.450 22.310 1.00 96.44 194 LEU A N 1
ATOM 1516 C CA . LEU A 1 194 ? -6.978 7.743 21.285 1.00 96.44 194 LEU A CA 1
ATOM 1517 C C . LEU A 1 194 ? -7.020 8.487 19.942 1.00 96.44 194 LEU A C 1
ATOM 1519 O O . LEU A 1 194 ? -5.982 8.708 19.323 1.00 96.44 194 LEU A O 1
ATOM 1523 N N . PHE A 1 195 ? -8.200 8.953 19.533 1.00 95.88 195 PHE A N 1
ATOM 1524 C CA . PHE A 1 195 ? -8.379 9.748 18.320 1.00 95.88 195 PHE A CA 1
ATOM 1525 C C . PHE A 1 195 ? -7.593 11.064 18.371 1.00 95.88 195 PHE A C 1
ATOM 1527 O O . PHE A 1 195 ? -6.890 11.416 17.425 1.00 95.88 195 PHE A O 1
ATOM 1534 N N . GLY A 1 196 ? -7.658 11.775 19.499 1.00 96.62 196 GLY A N 1
ATOM 1535 C CA . GLY A 1 196 ? -6.891 12.994 19.739 1.00 96.62 196 GLY A CA 1
ATOM 1536 C C . GLY A 1 196 ? -5.382 12.757 19.685 1.00 96.62 196 GLY A C 1
ATOM 1537 O O . GLY A 1 196 ? -4.664 13.575 19.111 1.00 96.62 196 GLY A O 1
ATOM 1538 N N . ALA A 1 197 ? -4.899 11.623 20.204 1.00 96.69 197 ALA A N 1
ATOM 1539 C CA . ALA A 1 197 ? -3.496 11.233 20.099 1.00 96.69 197 ALA A CA 1
ATOM 1540 C C . ALA A 1 197 ? -3.070 10.998 18.637 1.00 96.69 197 ALA A C 1
ATOM 1542 O O . ALA A 1 197 ? -2.014 11.484 18.234 1.00 96.69 197 ALA A O 1
ATOM 1543 N N . SER A 1 198 ? -3.901 10.343 17.818 1.00 95.94 198 SER A N 1
ATOM 1544 C CA . SER A 1 198 ? -3.644 10.164 16.378 1.00 95.94 198 SER A CA 1
ATOM 1545 C C . SER A 1 198 ? -3.647 11.487 15.600 1.00 95.94 198 SER A C 1
ATOM 1547 O O . SER A 1 198 ? -2.786 11.714 14.744 1.00 95.94 198 SER A O 1
ATOM 1549 N N . CYS A 1 199 ? -4.575 12.393 15.924 1.00 97.06 199 CYS A N 1
ATOM 1550 C CA . CYS A 1 199 ? -4.614 13.754 15.386 1.00 97.06 199 CYS A CA 1
ATOM 1551 C C . CYS A 1 199 ? -3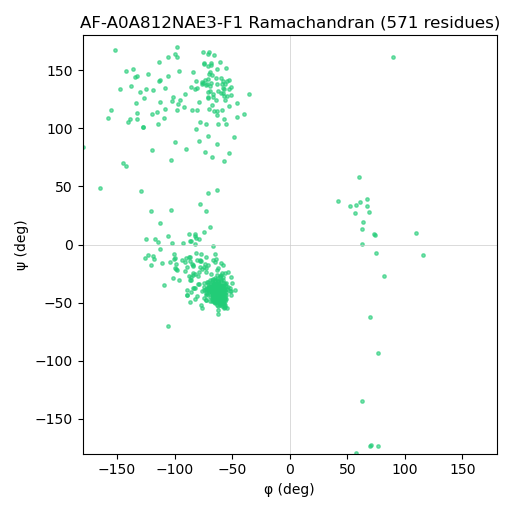.337 14.533 15.730 1.00 97.06 199 CYS A C 1
ATOM 1553 O O . CYS A 1 199 ? -2.670 15.068 14.842 1.00 97.06 199 CYS A O 1
ATOM 1555 N N . LEU A 1 200 ? -2.950 14.541 17.011 1.00 97.62 200 LEU A N 1
ATOM 1556 C CA . LEU A 1 200 ? -1.731 15.197 17.480 1.00 97.62 200 LEU A CA 1
ATOM 1557 C C . LEU A 1 200 ? -0.488 14.609 16.807 1.00 97.62 200 LEU A C 1
ATOM 1559 O O . LEU A 1 200 ? 0.373 15.357 16.350 1.00 97.62 200 LEU A O 1
ATOM 1563 N N . TRP A 1 201 ? -0.408 13.284 16.696 1.00 97.12 201 TRP A N 1
ATOM 1564 C CA . TRP A 1 201 ? 0.695 12.613 16.019 1.00 97.12 201 TRP A CA 1
ATOM 1565 C C . TRP A 1 201 ? 0.806 13.023 14.546 1.00 97.12 201 TRP A C 1
ATOM 1567 O O . TRP A 1 201 ? 1.903 13.302 14.068 1.00 97.12 201 TRP A O 1
ATOM 1577 N N . SER A 1 202 ? -0.316 13.156 13.837 1.00 96.62 202 SER A N 1
ATOM 1578 C CA . SER A 1 202 ? -0.322 13.634 12.447 1.00 96.62 202 SER A CA 1
ATOM 1579 C C . SER A 1 202 ? 0.202 15.071 12.326 1.00 96.62 202 SER A C 1
ATOM 1581 O O . SER A 1 202 ? 0.948 15.380 11.398 1.00 96.62 202 SER A O 1
ATOM 1583 N N . LEU A 1 203 ? -0.113 15.946 13.289 1.00 97.75 203 LEU A N 1
ATOM 1584 C CA . LEU A 1 203 ? 0.454 17.301 13.349 1.00 97.75 203 LEU A CA 1
ATOM 1585 C C . LEU A 1 203 ? 1.958 17.288 13.647 1.00 97.75 203 LEU A C 1
ATOM 1587 O O . LEU A 1 203 ? 2.708 18.031 13.017 1.00 97.75 203 LEU A O 1
ATOM 1591 N N . VAL A 1 204 ? 2.416 16.424 14.558 1.00 97.06 204 VAL A N 1
ATOM 1592 C CA . VAL A 1 204 ? 3.850 16.242 14.843 1.00 97.06 204 VAL A CA 1
ATOM 1593 C C . VAL A 1 204 ? 4.590 15.793 13.586 1.00 97.06 204 VAL A C 1
ATOM 1595 O O . VAL A 1 204 ? 5.607 16.389 13.233 1.00 97.06 204 VAL A O 1
ATOM 1598 N N . GLN A 1 205 ? 4.057 14.806 12.863 1.00 96.12 205 GLN A N 1
ATOM 1599 C CA . GLN A 1 205 ? 4.611 14.387 11.578 1.00 96.12 205 GLN A CA 1
ATOM 1600 C C . GLN A 1 205 ? 4.667 15.544 10.579 1.00 96.12 205 GLN A C 1
ATOM 1602 O O . GLN A 1 205 ? 5.653 15.670 9.856 1.00 96.12 205 GLN A O 1
ATOM 1607 N N . ALA A 1 206 ? 3.649 16.409 10.556 1.00 95.69 206 ALA A N 1
ATOM 1608 C CA . ALA A 1 206 ? 3.632 17.542 9.647 1.00 95.69 206 ALA A CA 1
ATOM 1609 C C . ALA A 1 206 ? 4.734 18.565 9.942 1.00 95.69 206 ALA A C 1
ATOM 1611 O O . ALA A 1 206 ? 5.419 19.018 9.024 1.00 95.69 206 ALA A O 1
ATOM 1612 N N . VAL A 1 207 ? 4.943 18.885 11.222 1.00 95.44 207 VAL A N 1
ATOM 1613 C CA . VAL A 1 207 ? 6.044 19.751 11.663 1.00 95.44 207 VAL A CA 1
ATOM 1614 C C . VAL A 1 207 ? 7.386 19.122 11.306 1.00 95.44 207 VAL A C 1
ATOM 1616 O O . VAL A 1 207 ? 8.210 19.769 10.668 1.00 95.44 207 VAL A O 1
ATOM 1619 N N . LEU A 1 208 ? 7.594 17.849 11.656 1.00 93.56 208 LEU A N 1
ATOM 1620 C CA . LEU A 1 208 ? 8.839 17.139 11.362 1.00 93.56 208 LEU A CA 1
ATOM 1621 C C . LEU A 1 208 ? 9.123 17.098 9.856 1.00 93.56 208 LEU A C 1
ATOM 1623 O O . LEU A 1 208 ? 10.249 17.369 9.445 1.00 93.56 208 LEU A O 1
ATOM 1627 N N . ARG A 1 209 ? 8.105 16.835 9.029 1.00 91.12 209 ARG A N 1
ATOM 1628 C CA . ARG A 1 209 ? 8.225 16.834 7.567 1.00 91.12 209 ARG A CA 1
ATOM 1629 C C . ARG A 1 209 ? 8.733 18.181 7.055 1.00 91.12 209 ARG A C 1
ATOM 1631 O O . ARG A 1 209 ? 9.716 18.226 6.319 1.00 91.12 209 ARG A O 1
ATOM 1638 N N . VAL A 1 210 ? 8.090 19.273 7.462 1.00 91.00 210 VAL A N 1
ATOM 1639 C CA . VAL A 1 210 ? 8.472 20.628 7.048 1.00 91.00 210 VAL A CA 1
ATOM 1640 C C . VAL A 1 210 ? 9.859 21.004 7.574 1.00 91.00 210 VAL A C 1
ATOM 1642 O O . VAL A 1 210 ? 10.658 21.574 6.837 1.00 91.00 210 VAL A O 1
ATOM 1645 N N . CYS A 1 211 ? 10.185 20.666 8.821 1.00 90.00 211 CYS A N 1
ATOM 1646 C CA . CYS A 1 211 ? 11.476 21.002 9.415 1.00 90.00 211 CYS A CA 1
ATOM 1647 C C . CYS A 1 211 ? 12.643 20.246 8.767 1.00 90.00 211 CYS A C 1
ATOM 1649 O O . CYS A 1 211 ? 13.698 20.841 8.546 1.00 90.00 211 CYS A O 1
ATOM 1651 N N . ILE A 1 212 ? 12.466 18.954 8.478 1.00 87.25 212 ILE A N 1
ATOM 1652 C CA . ILE A 1 212 ? 13.530 18.096 7.944 1.00 87.25 212 ILE A CA 1
ATOM 1653 C C . ILE A 1 212 ? 13.661 18.286 6.431 1.00 87.25 212 ILE A C 1
ATOM 1655 O O . ILE A 1 212 ? 14.769 18.467 5.934 1.00 87.25 212 ILE A O 1
ATOM 1659 N N . PHE A 1 213 ? 12.543 18.273 5.702 1.00 81.06 213 PHE A N 1
ATOM 1660 C CA . PHE A 1 213 ? 12.559 18.219 4.236 1.00 81.06 213 PHE A CA 1
ATOM 1661 C C . PHE A 1 213 ? 12.246 19.552 3.569 1.00 81.06 213 PHE A C 1
ATOM 1663 O O . PHE A 1 213 ? 12.524 19.706 2.387 1.00 81.06 213 PHE A O 1
ATOM 1670 N N . ARG A 1 214 ? 11.704 20.530 4.309 1.00 81.31 214 ARG A N 1
ATOM 1671 C CA . ARG A 1 214 ? 11.334 21.860 3.784 1.00 81.31 214 ARG A CA 1
ATOM 1672 C C . ARG A 1 214 ? 10.359 21.804 2.604 1.00 81.31 214 ARG A C 1
ATOM 1674 O O . ARG A 1 214 ? 10.303 22.715 1.786 1.00 81.31 214 ARG A O 1
ATOM 1681 N N . GLU A 1 215 ? 9.561 20.744 2.551 1.00 76.19 215 GLU A N 1
ATOM 1682 C CA . GLU A 1 215 ? 8.526 20.524 1.548 1.00 76.19 215 GLU A CA 1
ATOM 1683 C C . GLU A 1 215 ? 7.149 20.567 2.204 1.00 76.19 215 GLU A C 1
ATOM 1685 O O . GLU A 1 215 ? 6.942 20.011 3.286 1.00 76.19 215 GLU A O 1
ATOM 1690 N N . GLY A 1 216 ? 6.184 21.177 1.517 1.00 73.94 216 GLY A N 1
ATOM 1691 C CA . GLY A 1 216 ? 4.806 21.190 1.977 1.00 73.94 216 GLY A CA 1
ATOM 1692 C C . GLY A 1 216 ? 3.815 21.447 0.850 1.00 73.94 216 GLY A C 1
ATOM 1693 O O . GLY A 1 216 ? 3.688 22.562 0.356 1.00 73.94 216 GLY A O 1
ATOM 1694 N N . LEU A 1 217 ? 3.067 20.410 0.469 1.00 83.94 217 LEU A N 1
ATOM 1695 C CA . LEU A 1 217 ? 1.822 20.547 -0.286 1.00 83.94 217 LEU A CA 1
ATOM 1696 C C . LEU A 1 217 ? 0.617 20.193 0.593 1.00 83.94 217 LEU A C 1
ATOM 1698 O O . LEU A 1 217 ? 0.413 19.007 0.871 1.00 83.94 217 LEU A O 1
ATOM 1702 N N . PRO A 1 218 ? -0.208 21.174 1.002 1.00 88.75 218 PRO A N 1
ATOM 1703 C CA . PRO A 1 218 ? -1.349 20.923 1.882 1.00 88.75 218 PRO A CA 1
ATOM 1704 C C . PRO A 1 218 ? -2.284 19.790 1.434 1.00 88.75 218 PRO A C 1
ATOM 1706 O O . PRO A 1 218 ? -2.666 18.995 2.290 1.00 88.75 218 PRO A O 1
ATOM 1709 N N . PRO A 1 219 ? -2.599 19.617 0.128 1.00 87.25 219 PRO A N 1
ATOM 1710 C CA . PRO A 1 219 ? -3.435 18.499 -0.308 1.00 87.25 219 PRO A CA 1
ATOM 1711 C C . PRO A 1 219 ? -2.874 17.123 0.069 1.00 87.25 219 PRO A C 1
ATOM 1713 O O . PRO A 1 219 ? -3.640 16.201 0.323 1.00 87.25 219 PRO A O 1
ATOM 1716 N N . LEU A 1 220 ? -1.549 16.966 0.144 1.00 85.75 220 LEU A N 1
ATOM 1717 C CA . LEU A 1 220 ? -0.941 15.687 0.513 1.00 85.75 220 LEU A CA 1
ATOM 1718 C C . LEU A 1 220 ? -1.041 15.405 1.999 1.00 85.75 220 LEU A C 1
ATOM 1720 O O . LEU A 1 220 ? -1.335 14.274 2.376 1.00 85.75 220 LEU A O 1
ATOM 1724 N N . PHE A 1 221 ? -0.844 16.431 2.830 1.00 92.38 221 PHE A N 1
ATOM 1725 C CA . PHE A 1 221 ? -1.126 16.311 4.253 1.00 92.38 221 PHE A CA 1
ATOM 1726 C C . PHE A 1 221 ? -2.588 15.915 4.470 1.00 92.38 221 PHE A C 1
ATOM 1728 O O . PHE A 1 221 ? -2.862 14.977 5.219 1.00 92.38 221 PHE A O 1
ATOM 1735 N N . PHE A 1 222 ? -3.513 16.589 3.778 1.00 91.88 222 PHE A N 1
ATOM 1736 C CA . PHE A 1 222 ? -4.941 16.328 3.913 1.00 91.88 222 PHE A CA 1
ATOM 1737 C C . PHE A 1 222 ? -5.281 14.865 3.629 1.00 91.88 222 PHE A C 1
ATOM 1739 O O . PHE A 1 222 ? -5.863 14.179 4.466 1.00 91.88 222 PHE A O 1
ATOM 1746 N N . VAL A 1 223 ? -4.864 14.362 2.468 1.00 89.44 223 VAL A N 1
ATOM 1747 C CA . VAL A 1 223 ? -5.161 12.990 2.042 1.00 89.44 223 VAL A CA 1
ATOM 1748 C C . VAL A 1 223 ? -4.480 11.985 2.955 1.00 89.44 223 VAL A C 1
ATOM 1750 O O . VAL A 1 223 ? -5.132 11.071 3.447 1.00 89.44 223 VAL A O 1
ATOM 1753 N N . SER A 1 224 ? -3.186 12.166 3.212 1.00 90.56 224 SER A N 1
ATOM 1754 C CA . SER A 1 224 ? -2.406 11.207 3.988 1.00 90.56 224 SER A CA 1
ATOM 1755 C C . SER A 1 224 ? -2.905 11.090 5.431 1.00 90.56 224 SER A C 1
ATOM 1757 O O . SER A 1 224 ? -3.188 9.994 5.912 1.00 90.56 224 SER A O 1
ATOM 1759 N N . SER A 1 225 ? -3.138 12.224 6.098 1.00 93.12 225 SER A N 1
ATOM 1760 C CA . SER A 1 225 ? -3.699 12.222 7.452 1.00 93.12 225 SER A CA 1
ATOM 1761 C C . SER A 1 225 ? -5.136 11.695 7.483 1.00 93.12 225 SER A C 1
ATOM 1763 O O . SER A 1 225 ? -5.518 11.029 8.439 1.00 93.12 225 SER A O 1
ATOM 1765 N N . THR A 1 226 ? -5.932 11.922 6.434 1.00 91.12 226 THR A N 1
ATOM 1766 C CA . THR A 1 226 ? -7.289 11.367 6.321 1.00 91.12 226 THR A CA 1
ATOM 1767 C C . THR A 1 226 ? -7.273 9.844 6.253 1.00 91.12 226 THR A C 1
ATOM 1769 O O . THR A 1 226 ? -8.038 9.204 6.973 1.00 91.12 226 THR A O 1
ATOM 1772 N N . LEU A 1 227 ? -6.376 9.260 5.452 1.00 88.31 227 LEU A N 1
ATOM 1773 C CA . LEU A 1 227 ? -6.222 7.806 5.351 1.00 88.31 227 LEU A CA 1
ATOM 1774 C C . LEU A 1 227 ? -5.783 7.172 6.682 1.00 88.31 227 LEU A C 1
ATOM 1776 O O . LEU A 1 227 ? -6.164 6.043 6.964 1.00 88.31 227 LEU A O 1
ATOM 1780 N N . THR A 1 228 ? -5.045 7.901 7.522 1.00 90.00 228 THR A N 1
ATOM 1781 C CA . THR A 1 228 ? -4.595 7.418 8.841 1.00 90.00 228 THR A CA 1
ATOM 1782 C C . THR A 1 228 ? -5.607 7.632 9.962 1.00 90.00 228 THR A C 1
ATOM 1784 O O . THR A 1 228 ? -5.746 6.775 10.831 1.00 90.00 228 THR A O 1
ATOM 1787 N N . ILE A 1 229 ? -6.278 8.785 9.991 1.00 91.44 229 ILE A N 1
ATOM 1788 C CA . ILE A 1 229 ? -7.124 9.202 11.119 1.00 91.44 229 ILE A CA 1
ATOM 1789 C C . ILE A 1 229 ? -8.551 8.650 10.987 1.00 91.44 229 ILE A C 1
ATOM 1791 O O . ILE A 1 229 ? -9.209 8.423 12.003 1.00 91.44 229 ILE A O 1
ATOM 1795 N N . LEU A 1 230 ? -9.068 8.453 9.766 1.00 87.56 230 LEU A N 1
ATOM 1796 C CA . LEU A 1 230 ? -10.464 8.046 9.596 1.00 87.56 230 LEU A CA 1
ATOM 1797 C C . LEU A 1 230 ? -10.720 6.628 10.145 1.00 87.56 230 LEU A C 1
ATOM 1799 O O . LEU A 1 230 ? -10.085 5.682 9.675 1.00 87.56 230 LEU A O 1
ATOM 1803 N N . PRO A 1 231 ? -11.727 6.441 11.028 1.00 75.31 231 PRO A N 1
ATOM 1804 C CA . PRO A 1 231 ? -11.979 5.171 11.719 1.00 75.31 231 PRO A CA 1
ATOM 1805 C C . PRO A 1 231 ? -12.238 3.930 10.861 1.00 75.31 231 PRO A C 1
ATOM 1807 O O . PRO A 1 231 ? -12.173 2.818 11.372 1.00 75.31 231 PRO A O 1
ATOM 1810 N N . ILE A 1 232 ? -12.581 4.111 9.585 1.00 75.31 232 ILE A N 1
ATOM 1811 C CA . ILE A 1 232 ? -12.879 3.016 8.648 1.00 75.31 232 ILE A CA 1
ATOM 1812 C C . ILE A 1 232 ? -11.683 2.702 7.743 1.00 75.31 232 ILE A C 1
ATOM 1814 O O . ILE A 1 232 ? -11.634 1.633 7.144 1.00 75.31 232 ILE A O 1
ATOM 1818 N N . VAL A 1 233 ? -10.740 3.632 7.603 1.00 80.19 233 VAL A N 1
ATOM 1819 C CA . VAL A 1 233 ? -9.663 3.528 6.609 1.00 80.19 233 VAL A CA 1
ATOM 1820 C C . VAL A 1 233 ? -8.316 3.249 7.269 1.00 80.19 233 VAL A C 1
ATOM 1822 O O . VAL A 1 233 ? -7.510 2.520 6.699 1.00 80.19 233 VAL A O 1
ATOM 1825 N N . GLY A 1 234 ? -8.080 3.804 8.460 1.00 85.81 234 GLY A N 1
ATOM 1826 C CA . GLY A 1 234 ? -6.780 3.743 9.117 1.00 85.81 234 GLY A CA 1
ATOM 1827 C C . GLY A 1 234 ? -6.518 2.447 9.883 1.00 85.81 234 GLY A C 1
ATOM 1828 O O . GLY A 1 234 ? -7.307 2.049 10.740 1.00 85.81 234 GLY A O 1
ATOM 1829 N N . ASP A 1 235 ? -5.330 1.873 9.685 1.00 86.69 235 ASP A N 1
ATOM 1830 C CA . ASP A 1 235 ? -4.844 0.652 10.362 1.00 86.69 235 ASP A CA 1
ATOM 1831 C C . ASP A 1 235 ? -4.815 0.786 11.887 1.00 86.69 235 ASP A C 1
ATOM 1833 O O . ASP A 1 235 ? -4.974 -0.188 12.622 1.00 86.69 235 ASP A O 1
ATOM 1837 N N . SER A 1 236 ? -4.643 2.012 12.391 1.00 88.06 236 SER A N 1
ATOM 1838 C CA . SER A 1 236 ? -4.699 2.285 13.832 1.00 88.06 236 SER A CA 1
ATOM 1839 C C . SER A 1 236 ? -6.074 1.950 14.420 1.00 88.06 236 SER A C 1
ATOM 1841 O O . SER A 1 236 ? -6.173 1.490 15.557 1.00 88.06 236 SER A O 1
ATOM 1843 N N . CYS A 1 237 ? -7.142 2.158 13.649 1.00 90.31 237 CYS A N 1
ATOM 1844 C CA . CYS A 1 237 ? -8.500 1.837 14.066 1.00 90.31 237 CYS A CA 1
ATOM 1845 C C . CYS A 1 237 ? -8.796 0.342 13.928 1.00 90.31 237 CYS A C 1
ATOM 1847 O O . CYS A 1 237 ? -9.468 -0.211 14.800 1.00 90.31 237 CYS A O 1
ATOM 1849 N N . ASP A 1 238 ? -8.227 -0.311 12.913 1.00 91.62 238 ASP A N 1
ATOM 1850 C CA . ASP A 1 238 ? -8.274 -1.767 12.749 1.00 91.62 238 ASP A CA 1
ATOM 1851 C C . ASP A 1 238 ? -7.573 -2.475 13.933 1.00 91.62 238 ASP A C 1
ATOM 1853 O O . ASP A 1 238 ? -8.156 -3.334 14.594 1.00 91.62 238 ASP A O 1
ATOM 1857 N N . THR A 1 239 ? -6.394 -1.994 14.332 1.00 94.81 239 THR A N 1
ATOM 1858 C CA . THR A 1 239 ? -5.691 -2.472 15.537 1.00 94.81 239 THR A CA 1
ATOM 1859 C C . THR A 1 239 ? -6.535 -2.277 16.801 1.00 94.81 239 THR A C 1
ATOM 1861 O O . THR A 1 239 ? -6.660 -3.183 17.628 1.00 94.81 239 THR A O 1
ATOM 1864 N N . LEU A 1 240 ? -7.146 -1.097 16.969 1.00 95.94 240 LEU A N 1
ATOM 1865 C CA . LEU A 1 240 ? -7.978 -0.802 18.135 1.00 95.94 240 LEU A CA 1
ATOM 1866 C C . LEU A 1 240 ? -9.193 -1.738 18.223 1.00 95.94 240 LEU A C 1
ATOM 1868 O O . LEU A 1 240 ? -9.474 -2.249 19.309 1.00 95.94 240 LEU A O 1
ATOM 1872 N N . ARG A 1 241 ? -9.910 -1.989 17.117 1.00 95.56 241 ARG A N 1
ATOM 1873 C CA . ARG A 1 241 ? -11.085 -2.880 17.145 1.00 95.56 241 ARG A CA 1
ATOM 1874 C C . ARG A 1 241 ? -10.728 -4.312 17.518 1.00 95.56 241 ARG A C 1
ATOM 1876 O O . ARG A 1 241 ? -11.487 -4.941 18.251 1.00 95.56 241 ARG A O 1
ATOM 1883 N N . ASP A 1 242 ? -9.585 -4.810 17.065 1.00 96.62 242 ASP A N 1
ATOM 1884 C CA . ASP A 1 242 ? -9.139 -6.171 17.360 1.00 96.62 242 ASP A CA 1
ATOM 1885 C C . ASP A 1 242 ? -8.752 -6.307 18.833 1.00 96.62 242 ASP A C 1
ATOM 1887 O O . ASP A 1 242 ? -9.106 -7.281 19.503 1.00 96.62 242 ASP A O 1
ATOM 1891 N N . ILE A 1 243 ? -8.109 -5.277 19.389 1.00 98.19 243 ILE A N 1
ATOM 1892 C CA . ILE A 1 243 ? -7.788 -5.244 20.815 1.00 98.19 243 ILE A CA 1
ATOM 1893 C C . ILE A 1 243 ? -9.070 -5.170 21.655 1.00 98.19 243 ILE A C 1
ATOM 1895 O O . ILE A 1 243 ? -9.195 -5.923 22.625 1.00 98.19 243 ILE A O 1
ATOM 1899 N N . ILE A 1 244 ? -10.045 -4.335 21.268 1.00 98.06 244 ILE A N 1
ATOM 1900 C CA . ILE A 1 244 ? -11.366 -4.269 21.918 1.00 98.06 244 ILE A CA 1
ATOM 1901 C C . ILE A 1 244 ? -12.055 -5.634 21.871 1.00 98.06 244 ILE A C 1
ATOM 1903 O O . ILE A 1 244 ? -12.579 -6.079 22.892 1.00 98.06 244 ILE A O 1
ATOM 1907 N N . PHE A 1 245 ? -12.041 -6.311 20.720 1.00 98.06 245 PHE A N 1
ATOM 1908 C CA . PHE A 1 245 ? -12.637 -7.635 20.560 1.00 98.06 245 PHE A CA 1
ATOM 1909 C C . PHE A 1 245 ? -12.036 -8.656 21.534 1.00 98.06 245 PHE A C 1
ATOM 1911 O O . PHE A 1 245 ? -12.784 -9.345 22.233 1.00 98.06 245 PHE A O 1
ATOM 1918 N N . GLY A 1 246 ? -10.707 -8.711 21.659 1.00 98.12 246 GLY A N 1
ATOM 1919 C CA . GLY A 1 246 ? -10.075 -9.577 22.655 1.00 98.12 246 GLY A CA 1
ATOM 1920 C C . GLY A 1 246 ? -10.460 -9.197 24.092 1.00 98.12 246 GLY A C 1
ATOM 1921 O O . GLY A 1 246 ? -10.754 -10.076 24.898 1.00 98.12 246 GLY A O 1
ATOM 1922 N N . GLY A 1 247 ? -10.595 -7.903 24.405 1.00 98.19 247 GLY A N 1
ATOM 1923 C CA . GLY A 1 247 ? -11.123 -7.451 25.698 1.00 98.19 247 GLY A CA 1
ATOM 1924 C C . GLY A 1 247 ? -12.558 -7.929 25.965 1.00 98.19 247 GLY A C 1
ATOM 1925 O O . GLY A 1 247 ? -12.866 -8.384 27.066 1.00 98.19 247 GLY A O 1
ATOM 1926 N N . LEU A 1 248 ? -13.434 -7.887 24.955 1.00 97.88 248 LEU A N 1
ATOM 1927 C CA . LEU A 1 248 ? -14.816 -8.374 25.055 1.00 97.88 248 LEU A CA 1
ATOM 1928 C C . LEU A 1 248 ? -14.875 -9.893 25.245 1.00 97.88 248 LEU A C 1
ATOM 1930 O O . LEU A 1 248 ? -15.714 -10.384 25.997 1.00 97.88 248 LEU A O 1
ATOM 1934 N N . CYS A 1 249 ? -13.959 -10.633 24.620 1.00 98.12 249 CYS A N 1
ATOM 1935 C CA . CYS A 1 249 ? -13.769 -12.057 24.878 1.00 98.12 249 CYS A CA 1
ATOM 1936 C C . CYS A 1 249 ? -13.422 -12.333 26.352 1.00 98.12 249 CYS A C 1
ATOM 1938 O O . CYS A 1 249 ? -13.953 -13.272 26.941 1.00 98.12 249 CYS A O 1
ATOM 1940 N N . PHE A 1 250 ? -12.591 -11.493 26.978 1.00 97.94 250 PHE A N 1
ATOM 1941 C CA . PHE A 1 250 ? -12.237 -11.621 28.397 1.00 97.94 250 PHE A CA 1
ATOM 1942 C C . PHE A 1 250 ? -13.387 -11.328 29.366 1.00 97.94 250 PHE A C 1
ATOM 1944 O O . PHE A 1 250 ? -13.381 -11.859 30.478 1.00 97.94 250 PHE A O 1
ATOM 1951 N N . MET A 1 251 ? -14.371 -10.524 28.951 1.00 96.94 251 MET A N 1
ATOM 1952 C CA . MET A 1 251 ? -15.589 -10.284 29.732 1.00 96.94 251 MET A CA 1
ATOM 1953 C C . MET A 1 251 ? -16.534 -11.489 29.780 1.00 96.94 251 MET A C 1
ATOM 1955 O O . MET A 1 251 ? -17.439 -11.502 30.607 1.00 96.94 251 MET A O 1
ATOM 1959 N N . SER A 1 252 ? -16.379 -12.464 28.881 1.00 97.06 252 SER A N 1
ATOM 1960 C CA . SER A 1 252 ? -17.217 -13.665 28.863 1.00 97.06 252 SER A CA 1
ATOM 1961 C C . SER A 1 252 ? -16.957 -14.545 30.089 1.00 97.06 252 SER A C 1
ATOM 1963 O O . SER A 1 252 ? -15.816 -14.693 30.527 1.00 97.06 252 SER A O 1
ATOM 1965 N N . ASP A 1 253 ? -17.990 -15.217 30.595 1.00 97.12 253 ASP A N 1
ATOM 1966 C CA . ASP A 1 253 ? -17.833 -16.276 31.601 1.00 97.12 253 ASP A CA 1
ATOM 1967 C C . ASP A 1 253 ? -17.261 -17.573 30.998 1.00 97.12 253 ASP A C 1
ATOM 1969 O O . ASP A 1 253 ? -16.736 -18.431 31.711 1.00 97.12 253 ASP A O 1
ATOM 1973 N N . ASN A 1 254 ? -17.302 -17.718 29.670 1.00 97.56 254 ASN A N 1
ATOM 1974 C CA . ASN A 1 254 ? -16.820 -18.897 28.967 1.00 97.56 254 ASN A CA 1
ATOM 1975 C C . ASN A 1 254 ? -15.291 -18.869 28.801 1.00 97.56 254 ASN A C 1
ATOM 1977 O O . ASN A 1 254 ? -14.727 -18.054 28.069 1.00 97.56 254 ASN A O 1
ATOM 1981 N N . MET A 1 255 ? -14.612 -19.830 29.429 1.00 97.81 255 MET A N 1
ATOM 1982 C CA . MET A 1 255 ? -13.155 -19.983 29.362 1.00 97.81 255 MET A CA 1
ATOM 1983 C C . MET A 1 255 ? -12.618 -20.138 27.928 1.00 97.81 255 MET A C 1
ATOM 1985 O O . MET A 1 255 ? -11.535 -19.633 27.633 1.00 97.81 255 MET A O 1
ATOM 1989 N N . TRP A 1 256 ? -13.371 -20.771 27.021 1.00 97.62 256 TRP A N 1
ATOM 1990 C CA . TRP A 1 256 ? -12.973 -20.891 25.614 1.00 97.62 256 TRP A CA 1
ATOM 1991 C C . TRP A 1 256 ? -12.918 -19.536 24.913 1.00 97.62 256 TRP A C 1
ATOM 1993 O O . TRP A 1 256 ? -11.988 -19.285 24.149 1.00 97.62 256 TRP A O 1
ATOM 2003 N N . LEU A 1 257 ? -13.867 -18.642 25.203 1.00 97.75 257 LEU A N 1
ATOM 2004 C CA . LEU A 1 257 ? -13.866 -17.298 24.633 1.00 97.75 257 LEU A CA 1
ATOM 2005 C C . LEU A 1 257 ? -12.714 -16.461 25.182 1.00 97.75 257 LEU A C 1
ATOM 2007 O O . LEU A 1 257 ? -12.073 -15.760 24.410 1.00 97.75 257 LEU A O 1
ATOM 2011 N N . LYS A 1 258 ? -12.343 -16.609 26.459 1.00 98.38 258 LYS A N 1
ATOM 2012 C CA . LYS A 1 258 ? -11.117 -15.977 26.988 1.00 98.38 258 LYS A CA 1
ATOM 2013 C C . LYS A 1 258 ? -9.871 -16.435 26.222 1.00 98.38 258 LYS A C 1
ATOM 2015 O O . LYS A 1 258 ? -9.049 -15.607 25.836 1.00 98.38 258 LYS A O 1
ATOM 2020 N N . GLY A 1 259 ? -9.766 -17.737 25.943 1.00 98.12 259 GLY A N 1
ATOM 2021 C CA . GLY A 1 259 ? -8.708 -18.291 25.091 1.00 98.12 259 GLY A CA 1
ATOM 2022 C C . GLY A 1 259 ? -8.721 -17.706 23.675 1.00 98.12 259 GLY A C 1
ATOM 2023 O O . GLY A 1 259 ? -7.673 -17.322 23.161 1.00 98.12 259 GLY A O 1
ATOM 2024 N N . LEU A 1 260 ? -9.905 -17.560 23.073 1.00 97.81 260 LEU A N 1
ATOM 2025 C CA . LEU A 1 260 ? -10.088 -16.916 21.768 1.00 97.81 260 LEU A CA 1
ATOM 2026 C C . LEU A 1 260 ? -9.612 -15.455 21.770 1.00 97.81 260 LEU A C 1
ATOM 2028 O O . LEU A 1 260 ? -8.950 -15.026 20.827 1.00 97.81 260 LEU A O 1
ATOM 2032 N N . GLY A 1 261 ? -9.887 -14.710 22.844 1.00 98.12 261 GLY A N 1
ATOM 2033 C CA . GLY A 1 261 ? -9.407 -13.339 23.021 1.00 98.12 261 GLY A CA 1
ATOM 2034 C C . GLY A 1 261 ? -7.880 -13.243 23.042 1.00 98.12 261 GLY A C 1
ATOM 2035 O O . GLY A 1 261 ? -7.310 -12.385 22.371 1.00 98.12 261 GLY A O 1
ATOM 2036 N N . ILE A 1 262 ? -7.207 -14.168 23.736 1.00 98.25 262 ILE A N 1
ATOM 2037 C CA . ILE A 1 262 ? -5.736 -14.261 23.733 1.00 98.25 262 ILE A CA 1
ATOM 2038 C C . ILE A 1 262 ? -5.218 -14.569 22.327 1.00 98.25 262 ILE A C 1
ATOM 2040 O O . ILE A 1 262 ? -4.275 -13.924 21.875 1.00 98.25 262 ILE A O 1
ATOM 2044 N N . LEU A 1 263 ? -5.828 -15.528 21.624 1.00 98.12 263 LEU A N 1
ATOM 2045 C CA . LEU A 1 263 ? -5.430 -15.879 20.258 1.00 98.12 263 LEU A CA 1
ATOM 2046 C C . LEU A 1 263 ? -5.581 -14.694 19.295 1.00 98.12 263 LEU A C 1
ATOM 2048 O O . LEU A 1 263 ? -4.679 -14.450 18.497 1.00 98.12 263 LEU A O 1
ATOM 2052 N N . SER A 1 264 ? -6.667 -13.925 19.406 1.00 97.62 264 SER A N 1
ATOM 2053 C CA . SER A 1 264 ? -6.873 -12.695 18.632 1.00 97.62 264 SER A CA 1
ATOM 2054 C C . SER A 1 264 ? -5.775 -11.659 18.900 1.00 97.62 264 SER A C 1
ATOM 2056 O O . SER A 1 264 ? -5.193 -11.119 17.956 1.00 97.62 264 SER A O 1
ATOM 2058 N N . TRP A 1 265 ? -5.417 -11.429 20.168 1.00 98.25 265 TRP A N 1
ATOM 2059 C CA . TRP A 1 265 ? -4.331 -10.513 20.527 1.00 98.25 265 TRP A CA 1
ATOM 2060 C C . TRP A 1 265 ? -2.959 -10.989 20.037 1.00 98.25 265 TRP A C 1
ATOM 2062 O O . TRP A 1 265 ? -2.175 -10.196 19.517 1.00 98.25 265 TRP A O 1
ATOM 2072 N N . VAL A 1 266 ? -2.662 -12.284 20.162 1.00 98.19 266 VAL A N 1
ATOM 2073 C CA . VAL A 1 266 ? -1.416 -12.869 19.643 1.00 98.19 266 VAL A CA 1
ATOM 2074 C C . VAL A 1 266 ? -1.349 -12.734 18.123 1.00 98.19 266 VAL A C 1
ATOM 2076 O O . VAL A 1 266 ? -0.286 -12.411 17.598 1.00 98.19 266 VAL A O 1
ATOM 2079 N N . HIS A 1 267 ? -2.468 -12.930 17.421 1.00 97.50 267 HIS A N 1
ATOM 2080 C CA . HIS A 1 267 ? -2.547 -12.770 15.970 1.00 97.50 267 HIS A CA 1
ATOM 2081 C C . HIS A 1 267 ? -2.239 -11.335 15.536 1.00 97.50 267 HIS A C 1
ATOM 2083 O O . HIS A 1 267 ? -1.333 -11.138 14.727 1.00 97.50 267 HIS A O 1
ATOM 2089 N N . VAL A 1 268 ? -2.914 -10.327 16.108 1.00 96.56 268 VAL A N 1
ATOM 2090 C CA . VAL A 1 268 ? -2.697 -8.921 15.714 1.00 96.56 268 VAL A CA 1
ATOM 2091 C C . VAL A 1 268 ? -1.266 -8.461 16.018 1.00 96.56 268 VAL A C 1
ATOM 2093 O O . VAL A 1 268 ? -0.607 -7.896 15.145 1.00 96.56 268 VAL A O 1
ATOM 2096 N N . VAL A 1 269 ? -0.727 -8.780 17.203 1.00 97.44 269 VAL A N 1
ATOM 2097 C CA . VAL A 1 269 ? 0.662 -8.443 17.569 1.00 97.44 269 VAL A CA 1
ATOM 2098 C C . VAL A 1 269 ? 1.651 -9.185 16.668 1.00 97.44 269 VAL A C 1
ATOM 2100 O O . VAL A 1 269 ? 2.592 -8.588 16.142 1.00 97.44 269 VAL A O 1
ATOM 2103 N N . GLY A 1 270 ? 1.435 -10.486 16.464 1.00 97.25 270 GLY A N 1
ATOM 2104 C CA . GLY A 1 270 ? 2.288 -11.338 15.641 1.00 97.25 270 GLY A CA 1
ATOM 2105 C C . GLY A 1 270 ? 2.351 -10.874 14.189 1.00 97.25 270 GLY A C 1
ATOM 2106 O O . GLY A 1 270 ? 3.434 -10.859 13.606 1.00 97.25 270 GLY A O 1
ATOM 2107 N N . LEU A 1 271 ? 1.228 -10.428 13.621 1.00 95.50 271 LEU A N 1
ATOM 2108 C CA . LEU A 1 271 ? 1.165 -9.922 12.253 1.00 95.50 271 LEU A CA 1
ATOM 2109 C C . LEU A 1 271 ? 1.952 -8.614 12.080 1.00 95.50 271 LEU A C 1
ATOM 2111 O O . LEU A 1 271 ? 2.734 -8.486 11.137 1.00 95.50 271 LEU A O 1
ATOM 2115 N N . HIS A 1 272 ? 1.828 -7.677 13.022 1.00 95.00 272 HIS A N 1
ATOM 2116 C CA . HIS A 1 272 ? 2.592 -6.426 13.000 1.00 95.00 272 HIS A CA 1
ATOM 2117 C C . HIS A 1 272 ? 4.100 -6.680 13.148 1.00 95.00 272 HIS A C 1
ATOM 2119 O O . HIS A 1 272 ? 4.911 -6.125 12.400 1.00 95.00 272 HIS A O 1
ATOM 2125 N N . VAL A 1 273 ? 4.494 -7.590 14.049 1.00 95.75 273 VAL A N 1
ATOM 2126 C CA . VAL A 1 273 ? 5.893 -8.034 14.179 1.00 95.75 273 VAL A CA 1
ATOM 2127 C C . VAL A 1 273 ? 6.372 -8.711 12.892 1.00 95.75 273 VAL A C 1
ATOM 2129 O O . VAL A 1 273 ? 7.488 -8.452 12.439 1.00 95.75 273 VAL A O 1
ATOM 2132 N N . TYR A 1 274 ? 5.539 -9.530 12.253 1.00 94.88 274 TYR A N 1
ATOM 2133 C CA . TYR A 1 274 ? 5.862 -10.172 10.982 1.00 94.88 274 TYR A CA 1
ATOM 2134 C C . TYR A 1 274 ? 6.114 -9.151 9.862 1.00 94.88 274 TYR A C 1
ATOM 2136 O O . TYR A 1 274 ? 7.137 -9.246 9.177 1.00 94.88 274 TYR A O 1
ATOM 2144 N N . PHE A 1 275 ? 5.251 -8.140 9.707 1.00 91.31 275 PHE A N 1
ATOM 2145 C CA . PHE A 1 275 ? 5.439 -7.060 8.726 1.00 91.31 275 PHE A CA 1
ATOM 2146 C C . PHE A 1 275 ? 6.718 -6.254 8.981 1.00 91.31 275 PHE A C 1
ATOM 2148 O O . PHE A 1 275 ? 7.435 -5.893 8.042 1.00 91.31 275 PHE A O 1
ATOM 2155 N N . MET A 1 276 ? 7.061 -6.055 10.253 1.00 90.94 276 MET A N 1
ATOM 2156 C CA . MET A 1 276 ? 8.319 -5.440 10.660 1.00 90.94 276 MET A CA 1
ATOM 2157 C C . MET A 1 276 ? 9.542 -6.297 10.325 1.00 90.94 276 MET A C 1
ATOM 2159 O O . MET A 1 276 ? 10.545 -5.785 9.822 1.00 90.94 276 MET A O 1
ATOM 2163 N N . VAL A 1 277 ? 9.506 -7.600 10.599 1.00 91.69 277 VAL A N 1
ATOM 2164 C CA . VAL A 1 277 ? 10.666 -8.486 10.420 1.00 91.69 277 VAL A CA 1
ATOM 2165 C C . VAL A 1 277 ? 10.920 -8.788 8.947 1.00 91.69 277 VAL A C 1
ATOM 2167 O O . VAL A 1 277 ? 12.065 -8.661 8.508 1.00 91.69 277 VAL A O 1
ATOM 2170 N N . LYS A 1 278 ? 9.876 -9.120 8.174 1.00 86.50 278 LYS A N 1
ATOM 2171 C CA . LYS A 1 278 ? 9.996 -9.532 6.763 1.00 86.50 278 LYS A CA 1
ATOM 2172 C C . LYS A 1 278 ? 10.632 -8.458 5.877 1.00 86.50 278 LYS A C 1
ATOM 2174 O O . LYS A 1 278 ? 11.294 -8.792 4.896 1.00 86.50 278 LYS A O 1
ATOM 2179 N N . GLY A 1 279 ? 10.505 -7.184 6.255 1.00 79.44 279 GLY A N 1
ATOM 2180 C CA . GLY A 1 279 ? 11.130 -6.082 5.532 1.00 79.44 279 GLY A CA 1
ATOM 2181 C C . GLY A 1 279 ? 10.501 -5.829 4.159 1.00 79.44 279 GLY A C 1
ATOM 2182 O O . GLY A 1 279 ? 9.491 -6.428 3.778 1.00 79.44 279 GLY A O 1
ATOM 2183 N N . GLY A 1 280 ? 11.128 -4.929 3.398 1.00 80.88 280 GLY A N 1
ATOM 2184 C CA . GLY A 1 280 ? 10.693 -4.578 2.046 1.00 80.88 280 GLY A CA 1
ATOM 2185 C C . GLY A 1 280 ? 9.298 -3.954 2.041 1.00 80.88 280 GLY A C 1
ATOM 2186 O O . GLY A 1 280 ? 8.989 -3.123 2.892 1.00 80.88 280 GLY A O 1
ATOM 2187 N N . ARG A 1 281 ? 8.452 -4.406 1.107 1.00 78.44 281 ARG A N 1
ATOM 2188 C CA . ARG A 1 281 ? 7.102 -3.871 0.866 1.00 78.44 281 ARG A CA 1
ATOM 2189 C C . ARG A 1 281 ? 6.238 -3.805 2.137 1.00 78.44 281 ARG A C 1
ATOM 2191 O O . ARG A 1 281 ? 5.562 -2.812 2.359 1.00 78.44 281 ARG A O 1
ATOM 2198 N N . PHE A 1 282 ? 6.306 -4.807 3.020 1.00 84.69 282 PHE A N 1
ATOM 2199 C CA . PHE A 1 282 ? 5.498 -4.834 4.253 1.00 84.69 282 PHE A CA 1
ATOM 2200 C C . PHE A 1 282 ? 5.875 -3.738 5.257 1.00 84.69 282 PHE A C 1
ATOM 2202 O O . PHE A 1 282 ? 5.009 -3.208 5.945 1.00 84.69 282 PHE A O 1
ATOM 2209 N N . THR A 1 283 ? 7.159 -3.379 5.334 1.00 85.38 283 THR A N 1
ATOM 2210 C CA . THR A 1 283 ? 7.603 -2.274 6.191 1.00 85.38 283 THR A CA 1
ATOM 2211 C C . THR A 1 283 ? 7.159 -0.929 5.624 1.00 85.38 283 THR A C 1
ATOM 2213 O O . THR A 1 283 ? 6.743 -0.084 6.409 1.00 85.38 283 THR A O 1
ATOM 2216 N N . GLY A 1 284 ? 7.171 -0.764 4.295 1.00 86.00 284 GLY A N 1
ATOM 2217 C CA . GLY A 1 284 ? 6.615 0.417 3.622 1.00 86.00 284 GLY A CA 1
ATOM 2218 C C . GLY A 1 284 ? 5.132 0.613 3.943 1.00 86.00 284 GLY A C 1
ATOM 2219 O O . GLY A 1 284 ? 4.728 1.701 4.324 1.00 86.00 284 GLY A O 1
ATOM 2220 N N . PHE A 1 285 ? 4.322 -0.453 3.952 1.00 86.94 285 PHE A N 1
ATOM 2221 C CA . PHE A 1 285 ? 2.914 -0.350 4.372 1.00 86.94 285 PHE A CA 1
ATOM 2222 C C . PHE A 1 285 ? 2.741 0.054 5.838 1.00 86.94 285 PHE A C 1
ATOM 2224 O O . PHE A 1 285 ? 1.885 0.883 6.156 1.00 86.94 285 PHE A O 1
ATOM 2231 N N . LEU A 1 286 ? 3.550 -0.510 6.738 1.00 90.19 286 LEU A N 1
ATOM 2232 C CA . LEU A 1 286 ? 3.484 -0.140 8.147 1.00 90.19 286 LEU A CA 1
ATOM 2233 C C . LEU A 1 286 ? 3.909 1.321 8.354 1.00 90.19 286 LEU A C 1
ATOM 2235 O O . LEU A 1 286 ? 3.255 2.061 9.089 1.00 90.19 286 LEU A O 1
ATOM 2239 N N . ALA A 1 287 ? 4.966 1.756 7.667 1.00 92.12 287 ALA A N 1
ATOM 2240 C CA . ALA A 1 287 ? 5.390 3.148 7.646 1.00 92.12 287 ALA A CA 1
ATOM 2241 C C . ALA A 1 287 ? 4.302 4.048 7.044 1.00 92.12 287 ALA A C 1
ATOM 2243 O O . ALA A 1 287 ? 3.913 5.020 7.673 1.00 92.12 287 ALA A O 1
ATOM 2244 N N . GLY A 1 288 ? 3.689 3.678 5.923 1.00 89.94 288 GLY A N 1
ATOM 2245 C CA . GLY A 1 288 ? 2.566 4.405 5.332 1.00 89.94 288 GLY A CA 1
ATOM 2246 C C . GLY A 1 288 ? 1.353 4.533 6.258 1.00 89.94 288 GLY A C 1
ATOM 2247 O O . GLY A 1 288 ? 0.589 5.484 6.130 1.00 89.94 288 GLY A O 1
ATOM 2248 N N . SER A 1 289 ? 1.195 3.628 7.224 1.00 91.25 289 SER A N 1
ATOM 2249 C CA . SER A 1 289 ? 0.069 3.632 8.164 1.00 91.25 289 SER A CA 1
ATOM 2250 C C . SER A 1 289 ? 0.342 4.453 9.423 1.00 91.25 289 SER A C 1
ATOM 2252 O O . SER A 1 289 ? -0.505 5.241 9.841 1.00 91.25 289 SER A O 1
ATOM 2254 N N . TYR A 1 290 ? 1.535 4.318 10.011 1.00 94.88 290 TYR A N 1
ATOM 2255 C CA . TYR A 1 290 ? 1.910 4.999 11.259 1.00 94.88 290 TYR A CA 1
ATOM 2256 C C . TYR A 1 290 ? 2.738 6.274 11.047 1.00 94.88 290 TYR A C 1
ATOM 2258 O O . TYR A 1 290 ? 2.762 7.137 11.921 1.00 94.88 290 TYR A O 1
ATOM 2266 N N . LEU A 1 291 ? 3.394 6.417 9.899 1.00 95.12 291 LEU A N 1
ATOM 2267 C CA . LEU A 1 291 ? 4.216 7.554 9.463 1.00 95.12 291 LEU A CA 1
ATOM 2268 C C . LEU A 1 291 ? 3.677 8.178 8.166 1.00 95.12 291 LEU A C 1
ATOM 2270 O O . LEU A 1 291 ? 4.440 8.739 7.387 1.00 95.12 291 LEU A O 1
ATOM 2274 N N . SER A 1 292 ? 2.371 8.089 7.922 1.00 92.69 292 SER A N 1
ATOM 2275 C CA . SER A 1 292 ? 1.733 8.464 6.654 1.00 92.69 292 SER A CA 1
ATOM 2276 C C . SER A 1 292 ? 2.152 9.822 6.083 1.00 92.69 292 SER A C 1
ATOM 2278 O O . SER A 1 292 ? 2.343 9.959 4.873 1.00 92.69 292 SER A O 1
ATOM 2280 N N . VAL A 1 293 ? 2.326 10.839 6.928 1.00 93.94 293 VAL A N 1
ATOM 2281 C CA . VAL A 1 293 ? 2.725 12.191 6.515 1.00 93.94 293 VAL A CA 1
ATOM 2282 C C . VAL A 1 293 ? 4.243 12.286 6.345 1.00 93.94 293 VAL A C 1
ATOM 2284 O O . VAL A 1 293 ? 4.718 12.960 5.431 1.00 93.94 293 VAL A O 1
ATOM 2287 N N . LEU A 1 294 ? 5.019 11.611 7.197 1.00 92.50 294 LEU A N 1
ATOM 2288 C CA . LEU A 1 294 ? 6.483 11.603 7.125 1.00 92.50 294 LEU A CA 1
ATOM 2289 C C . LEU A 1 294 ? 7.024 10.791 5.944 1.00 92.50 294 LEU A C 1
ATOM 2291 O O . LEU A 1 294 ? 7.979 11.244 5.315 1.00 92.50 294 LEU A O 1
ATOM 2295 N N . SER A 1 295 ? 6.393 9.664 5.618 1.00 89.44 295 SER A N 1
ATOM 2296 C CA . SER A 1 295 ? 6.736 8.770 4.503 1.00 89.44 295 SER A CA 1
ATOM 2297 C C . SER A 1 295 ? 6.160 9.237 3.161 1.00 89.44 295 SER A C 1
ATOM 2299 O O . SER A 1 295 ? 6.253 8.529 2.163 1.00 89.44 295 SER A O 1
ATOM 2301 N N . LEU A 1 296 ? 5.585 10.447 3.088 1.00 86.56 296 LEU A N 1
ATOM 2302 C CA . LEU A 1 296 ? 5.159 11.009 1.808 1.00 86.56 296 LEU A CA 1
ATOM 2303 C C . LEU A 1 296 ? 6.348 11.079 0.829 1.00 86.56 296 LEU A C 1
ATOM 2305 O O . LEU A 1 296 ? 7.423 11.571 1.192 1.00 86.56 296 LEU A O 1
ATOM 2309 N N . PRO A 1 297 ? 6.179 10.655 -0.431 1.00 79.88 297 PRO A N 1
ATOM 2310 C CA . PRO A 1 297 ? 7.229 10.834 -1.420 1.00 79.88 297 PRO A CA 1
ATOM 2311 C C . PRO A 1 297 ? 7.492 12.333 -1.652 1.00 79.88 297 PRO A C 1
ATOM 2313 O O . PRO A 1 297 ? 6.573 13.146 -1.493 1.00 79.88 297 PRO A O 1
ATOM 2316 N N . PRO A 1 298 ? 8.723 12.726 -2.024 1.00 73.50 298 PRO A N 1
ATOM 2317 C CA . PRO A 1 298 ? 9.013 14.108 -2.381 1.00 73.50 298 PRO A CA 1
ATOM 2318 C C . PRO A 1 298 ? 8.137 14.536 -3.555 1.00 73.50 298 PRO A C 1
ATOM 2320 O O . PRO A 1 298 ? 7.906 13.766 -4.497 1.00 73.50 298 PRO A O 1
ATOM 2323 N N . VAL A 1 299 ? 7.613 15.759 -3.495 1.00 68.69 299 VAL A N 1
ATOM 2324 C CA . VAL A 1 299 ? 6.670 16.209 -4.517 1.00 68.69 299 VAL A CA 1
ATOM 2325 C C . VAL A 1 299 ? 7.392 16.908 -5.645 1.00 68.69 299 VAL A C 1
ATOM 2327 O O . VAL A 1 299 ? 7.953 17.987 -5.471 1.00 68.69 299 VAL A O 1
ATOM 2330 N N . ARG A 1 300 ? 7.285 16.348 -6.849 1.00 67.62 300 ARG A N 1
ATOM 2331 C CA . ARG A 1 300 ? 7.645 17.086 -8.056 1.00 67.62 300 ARG A CA 1
ATOM 2332 C C . ARG A 1 300 ? 6.605 18.177 -8.303 1.00 67.62 300 ARG A C 1
ATOM 2334 O O . ARG A 1 300 ? 5.399 17.915 -8.334 1.00 67.62 300 ARG A O 1
ATOM 2341 N N . VAL A 1 301 ? 7.079 19.412 -8.449 1.00 60.59 301 VAL A N 1
ATOM 2342 C CA . VAL A 1 301 ? 6.243 20.580 -8.745 1.00 60.59 301 VAL A CA 1
ATOM 2343 C C . VAL A 1 301 ? 5.448 20.309 -10.028 1.00 60.59 301 VAL A C 1
ATOM 2345 O O . VAL A 1 301 ? 6.034 20.001 -11.059 1.00 60.59 301 VAL A O 1
ATOM 2348 N N . GLY A 1 302 ? 4.116 20.417 -9.959 1.00 65.88 302 GLY A N 1
ATOM 2349 C CA . GLY A 1 302 ? 3.226 20.326 -11.127 1.00 65.88 302 GLY A CA 1
ATOM 2350 C C . GLY A 1 302 ? 2.246 19.148 -11.159 1.00 65.88 302 GLY A C 1
ATOM 2351 O O . GLY A 1 302 ? 1.339 19.167 -11.984 1.00 65.88 302 GLY A O 1
ATOM 2352 N N . GLU A 1 303 ? 2.341 18.158 -10.258 1.00 75.00 303 GLU A N 1
ATOM 2353 C CA . GLU A 1 303 ? 1.521 16.929 -10.365 1.00 75.00 303 GLU A CA 1
ATOM 2354 C C . GLU A 1 303 ? 0.736 16.510 -9.093 1.00 75.00 303 GLU A C 1
ATOM 2356 O O . GLU A 1 303 ? 0.701 15.324 -8.747 1.00 75.00 303 GLU A O 1
ATOM 2361 N N . PRO A 1 304 ? 0.027 17.417 -8.386 1.00 74.56 304 PRO A N 1
ATOM 2362 C CA . PRO A 1 304 ? -0.695 17.067 -7.154 1.00 74.56 304 PRO A CA 1
ATOM 2363 C C . PRO A 1 304 ? -1.799 16.021 -7.379 1.00 74.56 304 PRO A C 1
ATOM 2365 O O . PRO A 1 304 ? -1.980 15.129 -6.552 1.00 74.56 304 PRO A O 1
ATOM 2368 N N . LYS A 1 305 ? -2.494 16.073 -8.528 1.00 80.75 305 LYS A N 1
ATOM 2369 C CA . LYS A 1 305 ? -3.508 15.075 -8.918 1.00 80.75 305 LYS A CA 1
ATOM 2370 C C . LYS A 1 305 ? -2.914 13.669 -9.002 1.00 80.75 305 LYS A C 1
ATOM 2372 O O . LYS A 1 305 ? -3.543 12.715 -8.559 1.00 80.75 305 LYS A O 1
ATOM 2377 N N . ARG A 1 306 ? -1.706 13.537 -9.557 1.00 78.81 306 ARG A N 1
ATOM 2378 C CA . ARG A 1 306 ? -1.034 12.242 -9.720 1.00 78.81 306 ARG A CA 1
ATOM 2379 C C . ARG A 1 306 ? -0.661 11.645 -8.371 1.00 78.81 306 ARG A C 1
ATOM 2381 O O . ARG A 1 306 ? -0.874 10.460 -8.150 1.00 78.81 306 ARG A O 1
ATOM 2388 N N . MET A 1 307 ? -0.154 12.474 -7.466 1.00 79.50 307 MET A N 1
ATOM 2389 C CA . MET A 1 307 ? 0.194 12.045 -6.116 1.00 79.50 307 MET A CA 1
ATOM 2390 C C . MET A 1 307 ? -1.042 11.635 -5.305 1.00 79.50 307 MET A C 1
ATOM 2392 O O . MET A 1 307 ? -1.030 10.607 -4.640 1.00 79.50 307 MET A O 1
ATOM 2396 N N . LEU A 1 308 ? -2.134 12.395 -5.409 1.00 80.94 308 LEU A N 1
ATOM 2397 C CA . LEU A 1 308 ? -3.416 12.030 -4.808 1.00 80.94 308 LEU A CA 1
ATOM 2398 C C . LEU A 1 308 ? -3.910 10.673 -5.331 1.00 80.94 308 LEU A C 1
ATOM 2400 O O . LEU A 1 308 ? -4.218 9.787 -4.538 1.00 80.94 308 LEU A O 1
ATOM 2404 N N . MET A 1 309 ? -3.902 10.477 -6.654 1.00 84.06 309 MET A N 1
ATOM 2405 C CA . MET A 1 309 ? -4.265 9.192 -7.259 1.00 84.06 309 MET A CA 1
ATOM 2406 C C . MET A 1 309 ? -3.352 8.054 -6.811 1.00 84.06 309 MET A C 1
ATOM 2408 O O . MET A 1 309 ? -3.840 6.948 -6.609 1.00 84.06 309 MET A O 1
ATOM 2412 N N . ARG A 1 310 ? -2.058 8.319 -6.597 1.00 83.19 310 ARG A N 1
ATOM 2413 C CA . ARG A 1 310 ? -1.127 7.338 -6.032 1.00 83.19 310 ARG A CA 1
ATOM 2414 C C . ARG A 1 310 ? -1.545 6.916 -4.625 1.00 83.19 310 ARG A C 1
ATOM 2416 O O . ARG A 1 310 ? -1.606 5.725 -4.353 1.00 83.19 310 ARG A O 1
ATOM 2423 N N . LEU A 1 311 ? -1.866 7.865 -3.743 1.00 83.31 311 LEU A N 1
ATOM 2424 C CA . LEU A 1 311 ? -2.300 7.555 -2.375 1.00 83.31 311 LEU A CA 1
ATOM 2425 C C . LEU A 1 311 ? -3.590 6.723 -2.360 1.00 83.31 311 LEU A C 1
ATOM 2427 O O . LEU A 1 311 ? -3.694 5.782 -1.579 1.00 83.31 311 LEU A O 1
ATOM 2431 N N . VAL A 1 312 ? -4.537 7.018 -3.256 1.00 84.88 312 VAL A N 1
ATOM 2432 C CA . VAL A 1 312 ? -5.755 6.209 -3.434 1.00 84.88 312 VAL A CA 1
ATOM 2433 C C . VAL A 1 312 ? -5.419 4.824 -3.995 1.00 84.88 312 VAL A C 1
ATOM 2435 O O . VAL A 1 312 ? -5.927 3.822 -3.499 1.00 84.88 312 VAL A O 1
ATOM 2438 N N . PHE A 1 313 ? -4.530 4.746 -4.988 1.00 86.25 313 PHE A N 1
ATOM 2439 C CA . PHE A 1 313 ? -4.085 3.483 -5.574 1.00 86.25 313 PHE A CA 1
ATOM 2440 C C . PHE A 1 313 ? -3.439 2.566 -4.530 1.00 86.25 313 PHE A C 1
ATOM 2442 O O . PHE A 1 313 ? -3.797 1.391 -4.463 1.00 86.25 313 PHE A O 1
ATOM 2449 N N . LEU A 1 314 ? -2.589 3.105 -3.646 1.00 83.69 314 LEU A N 1
ATOM 2450 C CA . LEU A 1 314 ? -1.952 2.352 -2.558 1.00 83.69 314 LEU A CA 1
ATOM 2451 C C . LEU A 1 314 ? -2.968 1.636 -1.650 1.00 83.69 314 LEU A C 1
ATOM 2453 O O . LEU A 1 314 ? -2.693 0.520 -1.204 1.00 83.69 314 LEU A O 1
ATOM 2457 N N . GLN A 1 315 ? -4.160 2.213 -1.452 1.00 86.81 315 GLN A N 1
ATOM 2458 C CA . GLN A 1 315 ? -5.231 1.617 -0.640 1.00 86.81 315 GLN A CA 1
ATOM 2459 C C . GLN A 1 315 ? -5.921 0.417 -1.300 1.00 86.81 315 GLN A C 1
ATOM 2461 O O . GLN A 1 315 ? -6.533 -0.387 -0.604 1.00 86.81 315 GLN A O 1
ATOM 2466 N N . VAL A 1 316 ? -5.816 0.266 -2.622 1.00 89.56 316 VAL A N 1
ATOM 2467 C CA . VAL A 1 316 ? -6.491 -0.807 -3.376 1.00 89.56 316 VAL A CA 1
ATOM 2468 C C . VAL A 1 316 ? -5.518 -1.808 -4.004 1.00 89.56 316 VAL A C 1
ATOM 2470 O O . VAL A 1 316 ? -5.953 -2.744 -4.681 1.00 89.56 316 VAL A O 1
ATOM 2473 N N . THR A 1 317 ? -4.210 -1.645 -3.769 1.00 86.50 317 THR A N 1
ATOM 2474 C CA . THR A 1 317 ? -3.173 -2.533 -4.320 1.00 86.50 317 THR A CA 1
ATOM 2475 C C . THR A 1 317 ? -3.409 -4.005 -3.955 1.00 86.50 317 THR A C 1
ATOM 2477 O O . THR A 1 317 ? -3.949 -4.311 -2.883 1.00 86.50 317 THR A O 1
ATOM 2480 N N . PRO A 1 318 ? -2.949 -4.960 -4.787 1.00 85.12 318 PRO A N 1
ATOM 2481 C CA . PRO A 1 318 ? -3.043 -6.384 -4.472 1.00 85.12 318 PRO A CA 1
ATOM 2482 C C . PRO A 1 318 ? -2.339 -6.734 -3.158 1.00 85.12 318 PRO A C 1
ATOM 2484 O O . PRO A 1 318 ? -2.840 -7.551 -2.390 1.00 85.12 318 PRO A O 1
ATOM 2487 N N . THR A 1 319 ? -1.219 -6.074 -2.851 1.00 82.69 319 THR A N 1
ATOM 2488 C CA . THR A 1 319 ? -0.505 -6.272 -1.583 1.00 82.69 319 THR A CA 1
ATOM 2489 C C . THR A 1 319 ? -1.332 -5.802 -0.390 1.00 82.69 319 THR A C 1
ATOM 2491 O O . THR A 1 319 ? -1.472 -6.545 0.579 1.00 82.69 319 THR A O 1
ATOM 2494 N N . ARG A 1 320 ? -1.954 -4.617 -0.471 1.00 86.56 320 ARG A N 1
ATOM 2495 C CA . ARG A 1 320 ? -2.860 -4.124 0.574 1.00 86.56 320 ARG A CA 1
ATOM 2496 C C . ARG A 1 320 ? -4.047 -5.063 0.774 1.00 86.56 320 ARG A C 1
ATOM 2498 O O . ARG A 1 320 ? -4.396 -5.385 1.904 1.00 86.56 320 ARG A O 1
ATOM 2505 N N . ARG A 1 321 ? -4.612 -5.583 -0.316 1.00 90.00 321 ARG A N 1
ATOM 2506 C CA . ARG A 1 321 ? -5.670 -6.602 -0.280 1.00 90.00 321 ARG A CA 1
ATOM 2507 C C . ARG A 1 321 ? -5.216 -7.880 0.420 1.00 90.00 321 ARG A C 1
ATOM 2509 O O . ARG A 1 321 ? -5.956 -8.404 1.242 1.00 90.00 321 ARG A O 1
ATOM 2516 N N . GLN A 1 322 ? -4.015 -8.375 0.121 1.00 89.38 322 GLN A N 1
ATOM 2517 C CA . GLN A 1 322 ? -3.454 -9.538 0.811 1.00 89.38 322 GLN A CA 1
ATOM 2518 C C . GLN A 1 322 ? -3.292 -9.272 2.309 1.00 89.38 322 GLN A C 1
ATOM 2520 O O . GLN A 1 322 ? -3.650 -10.132 3.107 1.00 89.38 322 GLN A O 1
ATOM 2525 N N . MET A 1 323 ? -2.813 -8.088 2.698 1.00 89.44 323 MET A N 1
ATOM 2526 C CA . MET A 1 323 ? -2.714 -7.705 4.110 1.00 89.44 323 MET A CA 1
ATOM 2527 C C . MET A 1 323 ? -4.088 -7.696 4.784 1.00 89.44 323 MET A C 1
ATOM 2529 O O . MET A 1 323 ? -4.250 -8.364 5.798 1.00 89.44 323 MET A O 1
ATOM 2533 N N . LEU A 1 324 ? -5.090 -7.052 4.173 1.00 90.94 324 LEU A N 1
ATOM 2534 C CA . LEU A 1 324 ? -6.466 -7.052 4.678 1.00 90.94 324 LEU A CA 1
ATOM 2535 C C . LEU A 1 324 ? -7.020 -8.475 4.817 1.00 90.94 324 LEU A C 1
ATOM 2537 O O . LEU A 1 324 ? -7.652 -8.797 5.810 1.00 90.94 324 LEU A O 1
ATOM 2541 N N . VAL A 1 325 ? -6.761 -9.361 3.858 1.00 92.25 325 VAL A N 1
ATOM 2542 C CA . VAL A 1 325 ? -7.204 -10.763 3.920 1.00 92.25 325 VAL A CA 1
ATOM 2543 C C . VAL A 1 325 ? -6.532 -11.509 5.078 1.00 92.25 325 VAL A C 1
ATOM 2545 O O . VAL A 1 325 ? -7.218 -12.178 5.848 1.00 92.25 325 VAL A O 1
ATOM 2548 N N . VAL A 1 326 ? -5.208 -11.392 5.221 1.00 93.75 326 VAL A N 1
ATOM 2549 C CA . VAL A 1 326 ? -4.444 -12.089 6.273 1.00 93.75 326 VAL A CA 1
ATOM 2550 C C . VAL A 1 326 ? -4.779 -11.559 7.668 1.00 93.75 326 VAL A C 1
ATOM 2552 O O . VAL A 1 326 ? -4.829 -12.331 8.625 1.00 93.75 326 VAL A O 1
ATOM 2555 N N . GLU A 1 327 ? -5.018 -10.259 7.794 1.00 93.19 327 GLU A N 1
ATOM 2556 C CA . GLU A 1 327 ? -5.378 -9.625 9.058 1.00 93.19 327 GLU A CA 1
ATOM 2557 C C . GLU A 1 327 ? -6.835 -9.899 9.429 1.00 93.19 327 GLU A C 1
ATOM 2559 O O . GLU A 1 327 ? -7.117 -10.446 10.495 1.00 93.19 327 GLU A O 1
ATOM 2564 N N . GLN A 1 328 ? -7.757 -9.576 8.522 1.00 93.69 328 GLN A N 1
ATOM 2565 C CA . GLN A 1 328 ? -9.170 -9.443 8.848 1.00 93.69 328 GLN A CA 1
ATOM 2566 C C . GLN A 1 328 ? -9.953 -10.749 8.794 1.00 93.69 328 GLN A C 1
ATOM 2568 O O . GLN A 1 328 ? -10.915 -10.903 9.543 1.00 93.69 328 GLN A O 1
ATOM 2573 N N . ILE A 1 329 ? -9.581 -11.706 7.934 1.00 93.56 329 ILE A N 1
ATOM 2574 C CA . ILE A 1 329 ? -10.325 -12.974 7.856 1.00 93.56 329 ILE A CA 1
ATOM 2575 C C . ILE A 1 329 ? -10.232 -13.750 9.177 1.00 93.56 329 ILE A C 1
ATOM 2577 O O . ILE A 1 329 ? -11.283 -14.143 9.685 1.00 93.56 329 ILE A O 1
ATOM 2581 N N . PRO A 1 330 ? -9.045 -13.953 9.785 1.00 95.81 330 PRO A N 1
ATOM 2582 C CA . PRO A 1 330 ? -8.960 -14.620 11.083 1.00 95.81 330 PRO A CA 1
ATOM 2583 C C . PRO A 1 330 ? -9.787 -13.921 12.170 1.00 95.81 330 PRO A C 1
ATOM 2585 O O . PRO A 1 330 ? -10.520 -14.587 12.897 1.00 95.81 330 PRO A O 1
ATOM 2588 N N . GLN A 1 331 ? -9.751 -12.587 12.229 1.00 95.69 331 GLN A N 1
ATOM 2589 C CA . GLN A 1 331 ? -10.523 -11.811 13.206 1.00 95.69 331 GLN A CA 1
ATOM 2590 C C . GLN A 1 331 ? -12.031 -11.914 12.977 1.00 95.69 331 GLN A C 1
ATOM 2592 O O . GLN A 1 331 ? -12.786 -12.083 13.933 1.00 95.69 331 GLN A O 1
ATOM 2597 N N . ALA A 1 332 ? -12.484 -11.892 11.722 1.00 95.25 332 ALA A N 1
ATOM 2598 C CA . ALA A 1 332 ? -13.885 -12.104 11.378 1.00 95.25 332 ALA A CA 1
ATOM 2599 C C . ALA A 1 332 ? -14.357 -13.512 11.774 1.00 95.25 332 ALA A C 1
ATOM 2601 O O . ALA A 1 332 ? -15.457 -13.670 12.304 1.00 95.25 332 ALA A O 1
ATOM 2602 N N . LEU A 1 333 ? -13.520 -14.539 11.585 1.00 96.06 333 LEU A N 1
ATOM 2603 C CA . LEU A 1 333 ? -13.820 -15.899 12.040 1.00 96.06 333 LEU A CA 1
ATOM 2604 C C . LEU A 1 333 ? -13.922 -15.970 13.569 1.00 96.06 333 LEU A C 1
ATOM 2606 O O . LEU A 1 333 ? -14.870 -16.562 14.088 1.00 96.06 333 LEU A O 1
ATOM 2610 N N . PHE A 1 334 ? -13.008 -15.325 14.299 1.00 97.38 334 PHE A N 1
ATOM 2611 C CA . PHE A 1 334 ? -13.089 -15.235 15.759 1.00 97.38 334 PHE A CA 1
ATOM 2612 C C . PHE A 1 334 ? -14.356 -14.496 16.208 1.00 97.38 334 PHE A C 1
ATOM 2614 O O . PHE A 1 334 ? -15.054 -14.957 17.112 1.00 97.38 334 PHE A O 1
ATOM 2621 N N . ALA A 1 335 ? -14.709 -13.400 15.538 1.00 96.44 335 ALA A N 1
ATOM 2622 C CA . ALA A 1 335 ? -15.925 -12.641 15.799 1.00 96.44 335 ALA A CA 1
ATOM 2623 C C . ALA A 1 335 ? -17.195 -13.475 15.573 1.00 96.44 335 ALA A C 1
ATOM 2625 O O . ALA A 1 335 ? -18.110 -13.424 16.396 1.00 96.44 335 ALA A O 1
ATOM 2626 N N . ILE A 1 336 ? -17.248 -14.289 14.512 1.00 96.44 336 ILE A N 1
ATOM 2627 C CA . ILE A 1 336 ? -18.361 -15.218 14.259 1.00 96.44 336 ILE A CA 1
ATOM 2628 C C . ILE A 1 336 ? -18.487 -16.221 15.407 1.00 96.44 336 ILE A C 1
ATOM 2630 O O . ILE A 1 336 ? -19.580 -16.389 15.943 1.00 96.44 336 ILE A O 1
ATOM 2634 N N . VAL A 1 337 ? -17.382 -16.849 15.825 1.00 97.44 337 VAL A N 1
ATOM 2635 C CA . VAL A 1 337 ? -17.388 -17.788 16.958 1.00 97.44 337 VAL A CA 1
ATOM 2636 C C . VAL A 1 337 ? -17.902 -17.096 18.219 1.00 97.44 337 VAL A C 1
ATOM 2638 O O . VAL A 1 337 ? -18.823 -17.597 18.856 1.00 97.44 337 VAL A O 1
ATOM 2641 N N . PHE A 1 338 ? -17.385 -15.913 18.548 1.00 97.56 338 PHE A N 1
ATOM 2642 C CA . PHE A 1 338 ? -17.852 -15.137 19.695 1.00 97.56 338 PHE A CA 1
ATOM 2643 C C . PHE A 1 338 ? -19.363 -14.860 19.638 1.00 97.56 338 PHE A C 1
ATOM 2645 O O . PHE A 1 338 ? -20.071 -15.087 20.619 1.00 97.56 338 PHE A O 1
ATOM 2652 N N . LEU A 1 339 ? -19.882 -14.425 18.485 1.00 96.56 339 LEU A N 1
ATOM 2653 C CA . LEU A 1 339 ? -21.305 -14.130 18.302 1.00 96.56 339 LEU A CA 1
ATOM 2654 C C . LEU A 1 339 ? -22.198 -15.369 18.426 1.00 96.56 339 LEU A C 1
ATOM 2656 O O . LEU A 1 339 ? -23.330 -15.237 18.886 1.00 96.56 339 LEU A O 1
ATOM 2660 N N . LEU A 1 340 ? -21.707 -16.554 18.055 1.00 96.88 340 LEU A N 1
ATOM 2661 C CA . LEU A 1 340 ? -22.443 -17.811 18.222 1.00 96.88 340 LEU A CA 1
ATOM 2662 C C . LEU A 1 340 ? -22.601 -18.208 19.695 1.00 96.88 340 LEU A C 1
ATOM 2664 O O . LEU A 1 340 ? -23.624 -18.784 20.056 1.00 96.88 340 LEU A O 1
ATOM 2668 N N . PHE A 1 341 ? -21.610 -17.905 20.538 1.00 96.69 341 PHE A N 1
ATOM 2669 C CA . PHE A 1 341 ? -21.630 -18.267 21.958 1.00 96.69 341 PHE A CA 1
ATOM 2670 C C . PHE A 1 341 ? -22.280 -17.203 22.850 1.00 96.69 341 PHE A C 1
ATOM 2672 O O . PHE A 1 341 ? -23.050 -17.547 23.740 1.00 96.69 341 PHE A O 1
ATOM 2679 N N . GLU A 1 342 ? -21.975 -15.923 22.634 1.00 95.56 342 GLU A N 1
ATOM 2680 C CA . GLU A 1 342 ? -22.454 -14.826 23.491 1.00 95.56 342 GLU A CA 1
ATOM 2681 C C . GLU A 1 342 ? -23.710 -14.144 22.947 1.00 95.56 342 GLU A C 1
ATOM 2683 O O . GLU A 1 342 ? -24.520 -13.628 23.719 1.00 95.56 342 GLU A O 1
ATOM 2688 N N . GLY A 1 343 ? -23.875 -14.108 21.620 1.00 92.81 343 GLY A N 1
ATOM 2689 C CA . GLY A 1 343 ? -24.917 -13.322 20.961 1.00 92.81 343 GLY A CA 1
ATOM 2690 C C . GLY A 1 343 ? -24.860 -11.821 21.290 1.00 92.81 343 GLY A C 1
ATOM 2691 O O . GLY A 1 343 ? -23.991 -11.328 22.007 1.00 92.81 343 GLY A O 1
ATOM 2692 N N . GLY A 1 344 ? -25.795 -11.052 20.723 1.00 86.81 344 GLY A N 1
ATOM 2693 C CA . GLY A 1 344 ? -26.134 -9.692 21.182 1.00 86.81 344 GLY A CA 1
ATOM 2694 C C . GLY A 1 344 ? -25.047 -8.603 21.105 1.00 86.81 344 GLY A C 1
ATOM 2695 O O . GLY A 1 344 ? -25.319 -7.458 21.467 1.00 86.81 344 GLY A O 1
ATOM 2696 N N . ALA A 1 345 ? -23.837 -8.903 20.631 1.00 91.56 345 ALA A N 1
ATOM 2697 C CA . ALA A 1 345 ? -22.733 -7.951 20.565 1.00 91.56 345 ALA A CA 1
ATOM 2698 C C . ALA A 1 345 ? -22.724 -7.189 19.235 1.00 91.56 345 ALA A C 1
ATOM 2700 O O . ALA A 1 345 ? -21.996 -7.520 18.298 1.00 91.56 345 ALA A O 1
ATOM 2701 N N . LEU A 1 346 ? -23.551 -6.141 19.164 1.00 89.62 346 LEU A N 1
ATOM 2702 C CA . LEU A 1 346 ? -23.687 -5.292 17.977 1.00 89.62 346 LEU A CA 1
ATOM 2703 C C . LEU A 1 346 ? -22.342 -4.725 17.498 1.00 89.62 346 LEU A C 1
ATOM 2705 O O . LEU A 1 346 ? -22.109 -4.667 16.292 1.00 89.62 346 LEU A O 1
ATOM 2709 N N . PHE A 1 347 ? -21.462 -4.343 18.432 1.00 91.75 347 PHE A N 1
ATOM 2710 C CA . PHE A 1 347 ? -20.131 -3.835 18.102 1.00 91.75 347 PHE A CA 1
ATOM 2711 C C . PHE A 1 347 ? -19.334 -4.866 17.300 1.00 91.75 347 PHE A C 1
ATOM 2713 O O . PHE A 1 347 ? -18.887 -4.565 16.200 1.00 91.75 347 PHE A O 1
ATOM 2720 N N . VAL A 1 348 ? -19.232 -6.097 17.808 1.00 93.62 348 VAL A N 1
ATOM 2721 C CA . VAL A 1 348 ? -18.457 -7.181 17.184 1.00 93.62 348 VAL A CA 1
ATOM 2722 C C . VAL A 1 348 ? -19.011 -7.522 15.798 1.00 93.62 348 VAL A C 1
ATOM 2724 O O . VAL A 1 348 ? -18.251 -7.632 14.839 1.00 93.62 348 VAL A O 1
ATOM 2727 N N . ALA A 1 349 ? -20.337 -7.614 15.662 1.00 93.75 349 ALA A N 1
ATOM 2728 C CA . ALA A 1 349 ? -20.980 -7.921 14.384 1.00 93.75 349 ALA A CA 1
ATOM 2729 C C . ALA A 1 349 ? -20.695 -6.867 13.301 1.00 93.75 349 ALA A C 1
ATOM 2731 O O . ALA A 1 349 ? -20.405 -7.214 12.156 1.00 93.75 349 ALA A O 1
ATOM 2732 N N . ILE A 1 350 ? -20.763 -5.580 13.651 1.00 92.19 350 ILE A N 1
ATOM 2733 C CA . ILE A 1 350 ? -20.522 -4.499 12.690 1.00 92.19 350 ILE A CA 1
ATOM 2734 C C . ILE A 1 350 ? -19.025 -4.338 12.429 1.00 92.19 350 ILE A C 1
ATOM 2736 O O . ILE A 1 350 ? -18.599 -4.313 11.277 1.00 92.19 350 ILE A O 1
ATOM 2740 N N . VAL A 1 351 ? -18.232 -4.209 13.489 1.00 91.62 351 VAL A N 1
ATOM 2741 C CA . VAL A 1 351 ? -16.860 -3.705 13.404 1.00 91.62 351 VAL A CA 1
ATOM 2742 C C . VAL A 1 351 ? -15.861 -4.798 13.030 1.00 91.62 351 VAL A C 1
ATOM 2744 O O . VAL A 1 351 ? -14.968 -4.527 12.237 1.00 91.62 351 VAL A O 1
ATOM 2747 N N . ASN A 1 352 ? -16.030 -6.027 13.524 1.00 93.25 352 ASN A N 1
ATOM 2748 C CA . ASN A 1 352 ? -15.159 -7.161 13.184 1.00 93.25 352 ASN A CA 1
ATOM 2749 C C . ASN A 1 352 ? -15.772 -8.082 12.110 1.00 93.25 352 ASN A C 1
ATOM 2751 O O . ASN A 1 352 ? -15.077 -8.938 11.575 1.00 93.25 352 ASN A O 1
ATOM 2755 N N . GLY A 1 353 ? -17.062 -7.921 11.788 1.00 92.56 353 GLY A N 1
ATOM 2756 C CA . GLY A 1 353 ? -17.756 -8.701 10.756 1.00 92.56 353 GLY A CA 1
ATOM 2757 C C . GLY A 1 353 ? -18.020 -7.908 9.475 1.00 92.56 353 GLY A C 1
ATOM 2758 O O . GLY A 1 353 ? -17.424 -8.171 8.434 1.00 92.56 353 GLY A O 1
ATOM 2759 N N . PHE A 1 354 ? -18.932 -6.936 9.538 1.00 92.25 354 PHE A N 1
ATOM 2760 C CA . PHE A 1 354 ? -19.392 -6.202 8.353 1.00 92.25 354 PHE A CA 1
ATOM 2761 C C . PHE A 1 354 ? -18.326 -5.278 7.743 1.00 92.25 354 PHE A C 1
ATOM 2763 O O . PHE A 1 354 ? -18.118 -5.316 6.529 1.00 92.25 354 PHE A O 1
ATOM 2770 N N . LEU A 1 355 ? -17.651 -4.453 8.554 1.00 90.62 355 LEU A N 1
ATOM 2771 C CA . LEU A 1 355 ? -16.670 -3.482 8.054 1.00 90.62 355 LEU A CA 1
ATOM 2772 C C . LEU A 1 355 ? -15.511 -4.139 7.288 1.00 90.62 355 LEU A C 1
ATOM 2774 O O . LEU A 1 355 ? -15.229 -3.666 6.187 1.00 90.62 355 LEU A O 1
ATOM 2778 N N . PRO A 1 356 ? -14.885 -5.233 7.763 1.00 90.44 356 PRO A N 1
ATOM 2779 C CA . PRO A 1 356 ? -13.798 -5.848 7.011 1.00 90.44 356 PRO A CA 1
ATOM 2780 C C . PRO A 1 356 ? -14.247 -6.476 5.690 1.00 90.44 356 PRO A C 1
ATOM 2782 O O . PRO A 1 356 ? -13.559 -6.342 4.679 1.00 90.44 356 PRO A O 1
ATOM 2785 N N . VAL A 1 357 ? -15.435 -7.094 5.654 1.00 90.56 357 VAL A N 1
ATOM 2786 C CA . VAL A 1 357 ? -16.026 -7.589 4.399 1.00 90.56 357 VAL A CA 1
ATOM 2787 C C . VAL A 1 357 ? -16.226 -6.432 3.423 1.00 90.56 357 VAL A C 1
ATOM 2789 O O . VAL A 1 357 ? -15.826 -6.526 2.265 1.00 90.56 357 VAL A O 1
ATOM 2792 N N . MET A 1 358 ? -16.777 -5.313 3.897 1.00 90.25 358 MET A N 1
ATOM 2793 C CA . MET A 1 358 ? -16.950 -4.111 3.088 1.00 90.25 358 MET A CA 1
ATOM 2794 C C . MET A 1 358 ? -15.606 -3.562 2.582 1.00 90.25 358 MET A C 1
ATOM 2796 O O . MET A 1 358 ? -15.507 -3.245 1.401 1.00 90.25 358 MET A O 1
ATOM 2800 N N . GLN A 1 359 ? -14.570 -3.480 3.426 1.00 90.00 359 GLN A N 1
ATOM 2801 C CA . GLN A 1 359 ? -13.228 -3.024 3.035 1.00 90.00 359 GLN A CA 1
ATOM 2802 C C . GLN A 1 359 ? -12.638 -3.907 1.923 1.00 90.00 359 GLN A C 1
ATOM 2804 O O . GLN A 1 359 ? -12.158 -3.384 0.916 1.00 90.00 359 GLN A O 1
ATOM 2809 N N . VAL A 1 360 ? -12.719 -5.236 2.059 1.00 89.38 360 VAL A N 1
ATOM 2810 C CA . VAL A 1 360 ? -12.235 -6.181 1.039 1.00 89.38 360 VAL A CA 1
ATOM 2811 C C . VAL A 1 360 ? -13.034 -6.039 -0.258 1.00 89.38 360 VAL A C 1
ATOM 2813 O O . VAL A 1 360 ? -12.437 -5.948 -1.331 1.00 89.38 360 VAL A O 1
ATOM 2816 N N . CYS A 1 361 ? -14.366 -5.956 -0.180 1.00 90.88 361 CYS A N 1
ATOM 2817 C CA . CYS A 1 361 ? -15.221 -5.737 -1.348 1.00 90.88 361 CYS A CA 1
ATOM 2818 C C . CYS A 1 361 ? -14.892 -4.419 -2.060 1.00 90.88 361 CYS A C 1
ATOM 2820 O O . CYS A 1 361 ? -14.734 -4.416 -3.277 1.00 90.88 361 CYS A O 1
ATOM 2822 N N . LEU A 1 362 ? -14.724 -3.317 -1.322 1.00 89.69 362 LEU A N 1
ATOM 2823 C CA . LEU A 1 362 ? -14.345 -2.023 -1.892 1.00 89.69 362 LEU A CA 1
ATOM 2824 C C . LEU A 1 362 ? -12.961 -2.079 -2.544 1.00 89.69 362 LEU A C 1
ATOM 2826 O O . LEU A 1 362 ? -12.807 -1.591 -3.658 1.00 89.69 362 LEU A O 1
ATOM 2830 N N . CYS A 1 363 ? -11.976 -2.726 -1.915 1.00 89.56 363 CYS A N 1
ATOM 2831 C CA . CYS A 1 363 ? -10.652 -2.909 -2.515 1.00 89.56 363 CYS A CA 1
ATOM 2832 C C . CYS A 1 363 ? -10.717 -3.706 -3.824 1.00 89.56 363 CYS A C 1
ATOM 2834 O O . CYS A 1 363 ? -10.006 -3.385 -4.770 1.00 89.56 363 CYS A O 1
ATOM 2836 N N . LEU A 1 364 ? -11.567 -4.735 -3.895 1.00 89.44 364 LEU A N 1
ATOM 2837 C CA . LEU A 1 364 ? -11.778 -5.520 -5.113 1.00 89.44 364 LEU A CA 1
ATOM 2838 C C . LEU A 1 364 ? -12.468 -4.699 -6.208 1.00 89.44 364 LEU A C 1
ATOM 2840 O O . LEU A 1 364 ? -12.021 -4.713 -7.351 1.00 89.44 364 LEU A O 1
ATOM 2844 N N . MET A 1 365 ? -13.530 -3.972 -5.856 1.00 91.88 365 MET A N 1
ATOM 2845 C CA . MET A 1 365 ? -14.326 -3.185 -6.802 1.00 91.88 365 MET A CA 1
ATOM 2846 C C . MET A 1 365 ? -13.575 -1.965 -7.342 1.00 91.88 365 MET A C 1
ATOM 2848 O O . MET A 1 365 ? -13.740 -1.609 -8.505 1.00 91.88 365 MET A O 1
ATOM 2852 N N . LEU A 1 366 ? -12.766 -1.312 -6.504 1.00 90.69 366 LEU A N 1
ATOM 2853 C CA . LEU A 1 366 ? -12.074 -0.072 -6.855 1.00 90.69 366 LEU A CA 1
ATOM 2854 C C . LEU A 1 366 ? -10.687 -0.301 -7.462 1.00 90.69 366 LEU A C 1
ATOM 2856 O O . LEU A 1 366 ? -10.156 0.628 -8.064 1.00 90.69 366 LEU A O 1
ATOM 2860 N N . TYR A 1 367 ? -10.102 -1.498 -7.344 1.00 89.62 367 TYR A N 1
ATOM 2861 C CA . TYR A 1 367 ? -8.751 -1.754 -7.851 1.00 89.62 367 TYR A CA 1
ATOM 2862 C C . TYR A 1 367 ? -8.618 -1.462 -9.344 1.00 89.62 367 TYR A C 1
ATOM 2864 O O . TYR A 1 367 ? -7.768 -0.658 -9.708 1.00 89.62 367 TYR A O 1
ATOM 2872 N N . GLU A 1 368 ? -9.469 -2.044 -10.190 1.00 87.81 368 GLU A N 1
ATOM 2873 C CA . GLU A 1 368 ? -9.364 -1.858 -11.643 1.00 87.81 368 GLU A CA 1
ATOM 2874 C C . GLU A 1 368 ? -9.582 -0.396 -12.076 1.00 87.81 368 GLU A C 1
ATOM 2876 O O . GLU A 1 368 ? -8.683 0.172 -12.701 1.00 87.81 368 GLU A O 1
ATOM 2881 N N . PRO A 1 369 ? -10.674 0.292 -11.673 1.00 90.31 369 PRO A N 1
ATOM 2882 C CA . PRO A 1 369 ? -10.889 1.689 -12.060 1.00 90.31 369 PRO A CA 1
ATOM 2883 C C . PRO A 1 369 ? -9.780 2.635 -11.587 1.00 90.31 369 PRO A C 1
ATOM 2885 O O . PRO A 1 369 ? -9.368 3.546 -12.313 1.00 90.31 369 PRO A O 1
ATOM 2888 N N . VAL A 1 370 ? -9.286 2.440 -10.360 1.00 87.88 370 VAL A N 1
ATOM 2889 C CA . VAL A 1 370 ? -8.220 3.274 -9.794 1.00 87.88 370 VAL A CA 1
ATOM 2890 C C . VAL A 1 370 ? -6.889 2.964 -10.470 1.00 87.88 370 VAL A C 1
ATOM 2892 O O . VAL A 1 370 ? -6.170 3.898 -10.825 1.00 87.88 370 VAL A O 1
ATOM 2895 N N . ARG A 1 371 ? -6.580 1.682 -10.704 1.00 86.25 371 ARG A N 1
ATOM 2896 C CA . ARG A 1 371 ? -5.391 1.246 -11.441 1.00 86.25 371 ARG A CA 1
ATOM 2897 C C . ARG A 1 371 ? -5.357 1.872 -12.821 1.00 86.25 371 ARG A C 1
ATOM 2899 O O . ARG A 1 371 ? -4.348 2.474 -13.175 1.00 86.25 371 ARG A O 1
ATOM 2906 N N . GLU A 1 372 ? -6.432 1.767 -13.595 1.00 83.19 372 GLU A N 1
ATOM 2907 C CA . GLU A 1 372 ? -6.491 2.345 -14.938 1.00 83.19 372 GLU A CA 1
ATOM 2908 C C . GLU A 1 372 ? -6.312 3.864 -14.897 1.00 83.19 372 GLU A C 1
ATOM 2910 O O . GLU A 1 372 ? -5.518 4.425 -15.653 1.00 83.19 372 GLU A O 1
ATOM 2915 N N . SER A 1 373 ? -6.999 4.536 -13.970 1.00 86.38 373 SER A N 1
ATOM 2916 C CA . SER A 1 373 ? -6.903 5.990 -13.795 1.00 86.38 373 SER A CA 1
ATOM 2917 C C . SER A 1 373 ? -5.493 6.447 -13.412 1.00 86.38 373 SER A C 1
ATOM 2919 O O . SER A 1 373 ? -5.077 7.548 -13.778 1.00 86.38 373 SER A O 1
ATOM 2921 N N . TYR A 1 374 ? -4.753 5.608 -12.686 1.00 83.19 374 TYR A N 1
ATOM 2922 C CA . TYR A 1 374 ? -3.407 5.898 -12.209 1.00 83.19 374 TYR A CA 1
ATOM 2923 C C . TYR A 1 374 ? -2.305 5.543 -13.220 1.00 83.19 374 TYR A C 1
ATOM 2925 O O . TYR A 1 374 ? -1.439 6.368 -13.514 1.00 83.19 374 TYR A O 1
ATOM 2933 N N . THR A 1 375 ? -2.344 4.331 -13.774 1.00 77.75 375 THR A N 1
ATOM 2934 C CA . THR A 1 375 ? -1.298 3.773 -14.649 1.00 77.75 375 THR A CA 1
ATOM 2935 C C . THR A 1 375 ? -1.388 4.283 -16.082 1.00 77.75 375 THR A C 1
ATOM 2937 O O . THR A 1 375 ? -0.362 4.497 -16.726 1.00 77.75 375 THR A O 1
ATOM 2940 N N . ARG A 1 376 ? -2.594 4.546 -16.602 1.00 80.31 376 ARG A N 1
ATOM 2941 C CA . ARG A 1 376 ? -2.778 4.970 -17.997 1.00 80.31 376 ARG A CA 1
ATOM 2942 C C . ARG A 1 376 ? -2.053 6.279 -18.331 1.00 80.31 376 ARG A C 1
ATOM 2944 O O . ARG A 1 376 ? -1.432 6.324 -19.391 1.00 80.31 376 ARG A O 1
ATOM 2951 N N . PRO A 1 377 ? -2.082 7.332 -17.489 1.00 80.50 377 PRO A N 1
ATOM 2952 C CA . PRO A 1 377 ? -1.263 8.520 -17.717 1.00 80.50 377 PRO A CA 1
ATOM 2953 C C . PRO A 1 377 ? 0.239 8.220 -17.707 1.00 80.50 377 PRO A C 1
ATOM 2955 O O . PRO A 1 377 ? 0.942 8.724 -18.570 1.00 80.50 377 PRO A O 1
ATOM 2958 N N . LEU A 1 378 ? 0.722 7.364 -16.796 1.00 72.50 378 LEU A N 1
ATOM 2959 C CA . LEU A 1 378 ? 2.144 6.998 -16.718 1.00 72.50 378 LEU A CA 1
ATOM 2960 C C . LEU A 1 378 ? 2.614 6.293 -17.993 1.00 72.50 378 LEU A C 1
ATOM 2962 O O . LEU A 1 378 ? 3.646 6.647 -18.551 1.00 72.50 378 LEU A O 1
ATOM 2966 N N . LEU A 1 379 ? 1.814 5.350 -18.491 1.00 74.56 379 LEU A N 1
ATOM 2967 C CA . LEU A 1 379 ? 2.083 4.664 -19.753 1.00 74.56 379 LEU A CA 1
ATOM 2968 C C . LEU A 1 379 ? 2.045 5.629 -20.937 1.00 74.56 379 LEU A C 1
ATOM 2970 O O . LEU A 1 379 ? 2.893 5.540 -21.817 1.00 74.56 379 LEU A O 1
ATOM 2974 N N . LYS A 1 380 ? 1.066 6.542 -20.979 1.00 78.56 380 LYS A N 1
ATOM 2975 C CA . LYS A 1 380 ? 0.965 7.549 -22.044 1.00 78.56 380 LYS A CA 1
ATOM 2976 C C . LYS A 1 380 ? 2.169 8.480 -22.050 1.00 78.56 380 LYS A C 1
ATOM 2978 O O . LYS A 1 380 ? 2.683 8.750 -23.129 1.00 78.56 380 LYS A O 1
ATOM 2983 N N . ASP A 1 381 ? 2.614 8.934 -20.884 1.00 74.88 381 ASP A N 1
ATOM 2984 C CA . ASP A 1 381 ? 3.791 9.788 -20.756 1.00 74.88 381 ASP A CA 1
ATOM 2985 C C . ASP A 1 381 ? 5.044 9.041 -21.216 1.00 74.88 381 ASP A C 1
ATOM 2987 O O . ASP A 1 381 ? 5.772 9.551 -22.061 1.00 74.88 381 ASP A O 1
ATOM 2991 N N . ASP A 1 382 ? 5.258 7.804 -20.758 1.00 66.94 382 ASP A N 1
ATOM 2992 C CA . ASP A 1 382 ? 6.398 6.985 -21.187 1.00 66.94 382 ASP A CA 1
ATOM 2993 C C . ASP A 1 382 ? 6.376 6.716 -22.701 1.00 66.94 382 ASP A C 1
ATOM 2995 O O . ASP A 1 382 ? 7.396 6.853 -23.378 1.00 66.94 382 ASP A O 1
ATOM 2999 N N . LEU A 1 383 ? 5.205 6.407 -23.268 1.00 69.75 383 LEU A N 1
ATOM 3000 C CA . LEU A 1 383 ? 5.040 6.222 -24.711 1.00 69.75 383 LEU A CA 1
ATOM 3001 C C . LEU A 1 383 ? 5.236 7.532 -25.491 1.00 69.75 383 LEU A C 1
ATOM 3003 O O . LEU A 1 383 ? 5.806 7.499 -26.580 1.00 69.75 383 LEU A O 1
ATOM 3007 N N . ALA A 1 384 ? 4.816 8.682 -24.961 1.00 65.56 384 ALA A N 1
ATOM 3008 C CA . ALA A 1 384 ? 5.036 9.990 -25.583 1.00 65.56 384 ALA A CA 1
ATOM 3009 C C . ALA A 1 384 ? 6.517 10.409 -25.534 1.00 65.56 384 ALA A C 1
ATOM 3011 O O . ALA A 1 384 ? 7.033 10.989 -26.490 1.00 65.56 384 ALA A O 1
ATOM 3012 N N . ILE A 1 385 ? 7.216 10.056 -24.453 1.00 58.88 385 ILE A N 1
ATOM 3013 C CA . ILE A 1 385 ? 8.653 10.281 -24.244 1.00 58.88 385 ILE A CA 1
ATOM 3014 C C . ILE A 1 385 ? 9.509 9.317 -25.090 1.00 58.88 385 ILE A C 1
ATOM 3016 O O . ILE A 1 385 ? 10.676 9.601 -25.361 1.00 58.88 385 ILE A O 1
ATOM 3020 N N . SER A 1 386 ? 8.946 8.200 -25.564 1.00 51.88 386 SER A N 1
ATOM 3021 C CA . SER A 1 386 ? 9.688 7.160 -26.295 1.00 51.88 386 SER A CA 1
ATOM 3022 C C . SER A 1 386 ? 10.294 7.600 -27.638 1.00 51.88 386 SER A C 1
ATOM 3024 O O . SER A 1 386 ? 11.139 6.885 -28.169 1.00 51.88 386 SER A O 1
ATOM 3026 N N . LYS A 1 387 ? 9.924 8.773 -28.180 1.00 47.72 387 LYS A N 1
ATOM 3027 C CA . LYS A 1 387 ? 10.491 9.291 -29.440 1.00 47.72 387 LYS A CA 1
ATOM 3028 C C . LYS A 1 387 ? 11.741 10.186 -29.315 1.00 47.72 387 LYS A C 1
ATOM 3030 O O . LYS A 1 387 ? 12.437 10.252 -30.319 1.00 47.72 387 LYS A O 1
ATOM 3035 N N . PRO A 1 388 ? 12.052 10.863 -28.184 1.00 41.78 388 PRO A N 1
ATOM 3036 C CA . PRO A 1 388 ? 13.346 11.565 -28.063 1.00 41.78 388 PRO A CA 1
ATOM 3037 C C . PRO A 1 388 ? 14.267 11.121 -26.906 1.00 41.78 388 PRO A C 1
ATOM 3039 O O . PRO A 1 388 ? 15.448 11.453 -26.925 1.00 41.78 388 PRO A O 1
ATOM 3042 N N . ALA A 1 389 ? 13.792 10.413 -25.872 1.00 41.22 389 ALA A N 1
ATOM 3043 C CA . ALA A 1 389 ? 14.587 10.272 -24.637 1.00 41.22 389 ALA A CA 1
ATOM 3044 C C . ALA A 1 389 ? 15.670 9.178 -24.653 1.00 41.22 389 ALA A C 1
ATOM 3046 O O . ALA A 1 389 ? 16.651 9.301 -23.926 1.00 41.22 389 ALA A O 1
ATOM 3047 N N . LEU A 1 390 ? 15.529 8.130 -25.472 1.00 48.81 390 LEU A N 1
ATOM 3048 C CA . LEU A 1 390 ? 16.612 7.152 -25.682 1.00 48.81 390 LEU A CA 1
ATOM 3049 C C . LEU A 1 390 ? 17.700 7.672 -26.632 1.00 48.81 390 LEU A C 1
ATOM 3051 O O . LEU A 1 390 ? 18.820 7.170 -26.598 1.00 48.81 390 LEU A O 1
ATOM 3055 N N . ASP A 1 391 ? 17.388 8.695 -27.430 1.00 47.69 391 ASP A N 1
ATOM 3056 C CA . ASP A 1 391 ? 18.349 9.336 -28.330 1.00 47.69 391 ASP A CA 1
ATOM 3057 C C . ASP A 1 391 ? 19.198 10.404 -27.612 1.00 47.69 391 ASP A C 1
ATOM 3059 O O . ASP A 1 391 ? 20.318 10.684 -28.039 1.00 47.69 391 ASP A O 1
ATOM 3063 N N . ALA A 1 392 ? 18.699 10.986 -26.513 1.00 44.94 392 ALA A N 1
ATOM 3064 C CA . ALA A 1 392 ? 19.370 12.078 -25.799 1.00 44.94 392 ALA A CA 1
ATOM 3065 C C . ALA A 1 392 ? 20.402 11.611 -24.754 1.00 44.94 392 ALA A C 1
ATOM 3067 O O . ALA A 1 392 ? 21.377 12.313 -24.498 1.00 44.94 392 ALA A O 1
ATOM 3068 N N . GLU A 1 393 ? 20.231 10.419 -24.178 1.00 53.88 393 GLU A N 1
ATOM 3069 C CA . GLU A 1 393 ? 21.154 9.843 -23.197 1.00 53.88 393 GLU A CA 1
ATOM 3070 C C . GLU A 1 393 ? 21.531 8.439 -23.680 1.00 53.88 393 GLU A C 1
ATOM 3072 O O . GLU A 1 393 ? 20.754 7.492 -23.564 1.00 53.88 393 GLU A O 1
ATOM 3077 N N . LYS A 1 394 ? 22.719 8.296 -24.280 1.00 64.12 394 LYS A N 1
ATOM 3078 C CA . LYS A 1 394 ? 23.284 7.000 -24.688 1.00 64.12 394 LYS A CA 1
ATOM 3079 C C . LYS A 1 394 ? 23.614 6.171 -23.443 1.00 64.12 394 LYS A C 1
ATOM 3081 O O . LYS A 1 394 ? 24.774 6.066 -23.055 1.00 64.12 394 LYS A O 1
ATOM 3086 N N . ILE A 1 395 ? 22.599 5.616 -22.788 1.00 66.69 395 ILE A N 1
ATOM 3087 C CA . ILE A 1 395 ? 22.761 4.750 -21.617 1.00 66.69 395 ILE A CA 1
ATOM 3088 C C . ILE A 1 395 ? 23.504 3.501 -22.086 1.00 66.69 395 ILE A C 1
ATOM 3090 O O . ILE A 1 395 ? 23.059 2.864 -23.026 1.00 66.69 395 ILE A O 1
ATOM 3094 N N . CYS A 1 396 ? 24.632 3.148 -21.474 1.00 78.12 396 CYS A N 1
ATOM 3095 C CA . CYS A 1 396 ? 25.242 1.828 -21.631 1.00 78.12 396 CYS A CA 1
ATOM 3096 C C . CYS A 1 396 ? 24.906 0.997 -20.397 1.00 78.12 396 CYS A C 1
ATOM 3098 O O . CYS A 1 396 ? 25.126 1.440 -19.271 1.00 78.12 396 CYS A O 1
ATOM 3100 N N . PHE A 1 397 ? 24.352 -0.196 -20.595 1.00 82.50 397 PHE A N 1
ATOM 3101 C CA . PHE A 1 397 ? 23.985 -1.092 -19.509 1.00 82.50 397 PHE A CA 1
ATOM 3102 C C . PHE A 1 397 ? 24.343 -2.534 -19.867 1.00 82.50 397 PHE A C 1
ATOM 3104 O O . PHE A 1 397 ? 23.693 -3.157 -20.701 1.00 82.50 397 PHE A O 1
ATOM 3111 N N . GLY A 1 398 ? 25.380 -3.076 -19.226 1.00 84.75 398 GLY A N 1
ATOM 3112 C CA . GLY A 1 398 ? 25.863 -4.447 -19.446 1.00 84.75 398 GLY A CA 1
ATOM 3113 C C . GLY A 1 398 ? 25.094 -5.533 -18.684 1.00 84.75 398 GLY A C 1
ATOM 3114 O O . GLY A 1 398 ? 25.520 -6.686 -18.676 1.00 84.75 398 GLY A O 1
ATOM 3115 N N . GLY A 1 399 ? 23.989 -5.177 -18.028 1.00 88.69 399 GLY A N 1
ATOM 3116 C CA . GLY A 1 399 ? 23.329 -6.016 -17.034 1.00 88.69 399 GLY A CA 1
ATOM 3117 C C . GLY A 1 399 ? 23.862 -5.779 -15.617 1.00 88.69 399 GLY A C 1
ATOM 3118 O O . GLY A 1 399 ? 24.936 -5.217 -15.403 1.00 88.69 399 GLY A O 1
ATOM 3119 N N . ARG A 1 400 ? 23.084 -6.203 -14.621 1.00 91.94 400 ARG A N 1
ATOM 3120 C CA . ARG A 1 400 ? 23.417 -6.131 -13.195 1.00 91.94 400 ARG A CA 1
ATOM 3121 C C . ARG A 1 400 ? 22.948 -7.402 -12.501 1.00 91.94 400 ARG A C 1
ATOM 3123 O O . ARG A 1 400 ? 21.761 -7.563 -12.229 1.00 91.94 400 ARG A O 1
ATOM 3130 N N . MET A 1 401 ? 23.887 -8.277 -12.165 1.00 92.31 401 MET A N 1
ATOM 3131 C CA . MET A 1 401 ? 23.603 -9.521 -11.451 1.00 92.31 401 MET A CA 1
ATOM 3132 C C . MET A 1 401 ? 23.813 -9.336 -9.950 1.00 92.31 401 MET A C 1
ATOM 3134 O O . MET A 1 401 ? 24.887 -8.938 -9.507 1.00 92.31 401 MET A O 1
ATOM 3138 N N . THR A 1 402 ? 22.785 -9.629 -9.153 1.00 88.44 402 THR A N 1
ATOM 3139 C CA . THR A 1 402 ? 22.861 -9.557 -7.688 1.00 88.44 402 THR A CA 1
ATOM 3140 C C . THR A 1 402 ? 22.690 -10.956 -7.110 1.00 88.44 402 THR A C 1
ATOM 3142 O O . THR A 1 402 ? 21.610 -11.532 -7.206 1.00 88.44 402 THR A O 1
ATOM 3145 N N . HIS A 1 403 ? 23.725 -11.507 -6.467 1.00 84.00 403 HIS A N 1
ATOM 3146 C CA . HIS A 1 403 ? 23.686 -12.870 -5.906 1.00 84.00 403 HIS A CA 1
ATOM 3147 C C . HIS A 1 403 ? 22.599 -13.075 -4.840 1.00 84.00 403 HIS A C 1
ATOM 3149 O O . HIS A 1 403 ? 22.091 -14.177 -4.684 1.00 84.00 403 HIS A O 1
ATOM 3155 N N . ALA A 1 404 ? 22.221 -12.016 -4.121 1.00 83.19 404 ALA A N 1
ATOM 3156 C CA . ALA A 1 404 ? 21.162 -12.061 -3.113 1.00 83.19 404 ALA A CA 1
ATOM 3157 C C . ALA A 1 404 ? 19.742 -11.939 -3.700 1.00 83.19 404 ALA A C 1
ATOM 3159 O O . ALA A 1 404 ? 18.772 -11.890 -2.941 1.00 83.19 404 ALA A O 1
ATOM 3160 N N . SER A 1 405 ? 19.609 -11.813 -5.023 1.00 86.81 405 SER A N 1
ATOM 3161 C CA . SER A 1 405 ? 18.308 -11.657 -5.655 1.00 86.81 405 SER A CA 1
ATOM 3162 C C . SER A 1 405 ? 17.592 -12.984 -5.846 1.00 86.81 405 SER A C 1
ATOM 3164 O O . SER A 1 405 ? 18.210 -13.966 -6.244 1.00 86.81 405 SER A O 1
ATOM 3166 N N . ALA A 1 406 ? 16.277 -12.982 -5.633 1.00 90.62 406 ALA A N 1
ATOM 3167 C CA . ALA A 1 406 ? 15.402 -14.093 -5.995 1.00 90.62 406 ALA A CA 1
ATOM 3168 C C . ALA A 1 406 ? 14.843 -13.970 -7.426 1.00 90.62 406 ALA A C 1
ATOM 3170 O O . ALA A 1 406 ? 14.249 -14.921 -7.927 1.00 90.62 406 ALA A O 1
ATOM 3171 N N . GLU A 1 407 ? 14.994 -12.813 -8.079 1.00 94.31 407 GLU A N 1
ATOM 3172 C CA . GLU A 1 407 ? 14.346 -12.488 -9.356 1.00 94.31 407 GLU A CA 1
ATOM 3173 C C . GLU A 1 407 ? 15.340 -11.850 -10.330 1.00 94.31 407 GLU A C 1
ATOM 3175 O O . GLU A 1 407 ? 16.208 -11.072 -9.930 1.00 94.31 407 GLU A O 1
ATOM 3180 N N . CYS A 1 408 ? 15.195 -12.151 -11.620 1.00 95.69 408 CYS A N 1
ATOM 3181 C CA . CYS A 1 408 ? 16.001 -11.566 -12.682 1.00 95.69 408 CYS A CA 1
ATOM 3182 C C . CYS A 1 408 ? 15.129 -11.111 -13.851 1.00 95.69 408 CYS A C 1
ATOM 3184 O O . CYS A 1 408 ? 14.435 -11.922 -14.463 1.00 95.69 408 CYS A O 1
ATOM 3186 N N . VAL A 1 409 ? 15.198 -9.825 -14.197 1.00 95.81 409 VAL A N 1
ATOM 3187 C CA . VAL A 1 409 ? 14.557 -9.290 -15.403 1.00 95.81 409 VAL A CA 1
ATOM 3188 C C . VAL A 1 409 ? 15.411 -9.655 -16.614 1.00 95.81 409 VAL A C 1
ATOM 3190 O O . VAL A 1 409 ? 16.485 -9.088 -16.835 1.00 95.81 409 VAL A O 1
ATOM 3193 N N . VAL A 1 410 ? 14.935 -10.630 -17.386 1.00 97.19 410 VAL A N 1
ATOM 3194 C CA . VAL A 1 410 ? 15.646 -11.194 -18.539 1.00 97.19 410 VAL A CA 1
ATOM 3195 C C . VAL A 1 410 ? 15.189 -10.627 -19.871 1.00 97.19 410 VAL A C 1
ATOM 3197 O O . VAL A 1 410 ? 15.917 -10.759 -20.838 1.00 97.19 410 VAL A O 1
ATOM 3200 N N . SER A 1 411 ? 14.029 -9.983 -19.945 1.00 95.88 411 SER A N 1
ATOM 3201 C CA . SER A 1 411 ? 13.629 -9.248 -21.144 1.00 95.88 411 SER A CA 1
ATOM 3202 C C . SER A 1 411 ? 12.798 -8.038 -20.758 1.00 95.88 411 SER A C 1
ATOM 3204 O O . SER A 1 411 ? 11.891 -8.154 -19.927 1.00 95.88 411 SER A O 1
ATOM 3206 N N . PHE A 1 412 ? 13.101 -6.883 -21.352 1.00 93.75 412 PHE A N 1
ATOM 3207 C CA . PHE A 1 412 ? 12.419 -5.634 -21.039 1.00 93.75 412 PHE A CA 1
ATOM 3208 C C . PHE A 1 412 ? 12.099 -4.802 -22.290 1.00 93.75 412 PHE A C 1
ATOM 3210 O O . PHE A 1 412 ? 12.960 -4.629 -23.160 1.00 93.75 412 PHE A O 1
ATOM 3217 N N . PRO A 1 413 ? 10.883 -4.237 -22.390 1.00 89.69 413 PRO A N 1
ATOM 3218 C CA . PRO A 1 413 ? 10.502 -3.401 -23.514 1.00 89.69 413 PRO A CA 1
ATOM 3219 C C . PRO A 1 413 ? 11.196 -2.041 -23.449 1.00 89.69 413 PRO A C 1
ATOM 3221 O O . PRO A 1 413 ? 10.777 -1.140 -22.724 1.00 89.69 413 PRO A O 1
ATOM 3224 N N . GLY A 1 414 ? 12.224 -1.865 -24.284 1.00 80.62 414 GLY A N 1
ATOM 3225 C CA . GLY A 1 414 ? 13.042 -0.647 -24.321 1.00 80.62 414 GLY A CA 1
ATOM 3226 C C . GLY A 1 414 ? 12.252 0.657 -24.495 1.00 80.62 414 GLY A C 1
ATOM 3227 O O . GLY A 1 414 ? 12.704 1.696 -24.036 1.00 80.62 414 GLY A O 1
ATOM 3228 N N . LYS A 1 415 ? 11.037 0.623 -25.063 1.00 81.19 415 LYS A N 1
ATOM 3229 C CA . LYS A 1 415 ? 10.184 1.816 -25.241 1.00 81.19 415 LYS A CA 1
ATOM 3230 C C . LYS A 1 415 ? 9.711 2.473 -23.931 1.00 81.19 415 LYS A C 1
ATOM 3232 O O . LYS A 1 415 ? 9.251 3.608 -23.980 1.00 81.19 415 LYS A O 1
ATOM 3237 N N . PHE A 1 416 ? 9.828 1.800 -22.783 1.00 84.06 416 PHE A N 1
ATOM 3238 C CA . PHE A 1 416 ? 9.433 2.328 -21.468 1.00 84.06 416 PHE A CA 1
ATOM 3239 C C . PHE A 1 416 ? 10.661 2.760 -20.662 1.00 84.06 416 PHE A C 1
ATOM 3241 O O . PHE A 1 416 ? 11.081 2.095 -19.714 1.00 84.06 416 PHE A O 1
ATOM 3248 N N . SER A 1 417 ? 11.272 3.874 -21.066 1.00 77.44 417 SER A N 1
ATOM 3249 C CA . SER A 1 417 ? 12.555 4.333 -20.520 1.00 77.44 417 SER A CA 1
ATOM 3250 C C . SER A 1 417 ? 12.508 4.648 -19.022 1.00 77.44 417 SER A C 1
ATOM 3252 O O . SER A 1 417 ? 13.496 4.424 -18.325 1.00 77.44 417 SER A O 1
ATOM 3254 N N . ARG A 1 418 ? 11.377 5.125 -18.486 1.00 74.38 418 ARG A N 1
ATOM 3255 C CA . ARG A 1 418 ? 11.238 5.408 -17.051 1.00 74.38 418 ARG A CA 1
ATOM 3256 C C . ARG A 1 418 ? 11.153 4.124 -16.239 1.00 74.38 418 ARG A C 1
ATOM 3258 O O . ARG A 1 418 ? 11.874 3.992 -15.253 1.00 74.38 418 ARG A O 1
ATOM 3265 N N . ALA A 1 419 ? 10.318 3.177 -16.663 1.00 80.31 419 ALA A N 1
ATOM 3266 C CA . ALA A 1 419 ? 10.256 1.853 -16.045 1.00 80.31 419 ALA A CA 1
ATOM 3267 C C . ALA A 1 419 ? 11.611 1.132 -16.119 1.00 80.31 419 ALA A C 1
ATOM 3269 O O . ALA A 1 419 ? 12.051 0.542 -15.133 1.00 80.31 419 ALA A O 1
ATOM 3270 N N . TRP A 1 420 ? 12.319 1.273 -17.241 1.00 84.44 420 TRP A N 1
ATOM 3271 C CA . TRP A 1 420 ? 13.686 0.789 -17.393 1.00 84.44 420 TRP A CA 1
ATOM 3272 C C . TRP A 1 420 ? 14.648 1.441 -16.395 1.00 84.44 420 TRP A C 1
ATOM 3274 O O . TRP A 1 420 ? 15.307 0.723 -15.651 1.00 84.44 420 TRP A O 1
ATOM 3284 N N . LYS A 1 421 ? 14.683 2.781 -16.304 1.00 80.12 421 LYS A N 1
ATOM 3285 C CA . LYS A 1 421 ? 15.534 3.508 -15.342 1.00 80.12 421 LYS A CA 1
ATOM 3286 C C . LYS A 1 421 ? 15.266 3.064 -13.903 1.00 80.12 421 LYS A C 1
ATOM 3288 O O . LYS A 1 421 ? 16.203 2.901 -13.130 1.00 80.12 421 LYS A O 1
ATOM 3293 N N . LEU A 1 422 ? 14.007 2.822 -13.545 1.00 74.56 422 LEU A N 1
ATOM 3294 C CA . LEU A 1 422 ? 13.639 2.321 -12.219 1.00 74.56 422 LEU A CA 1
ATOM 3295 C C . LEU A 1 422 ? 14.104 0.875 -11.988 1.00 74.56 422 LEU A C 1
ATOM 3297 O O . LEU A 1 422 ? 14.540 0.540 -10.887 1.00 74.56 422 LEU A O 1
ATOM 3301 N N . CYS A 1 423 ? 14.063 0.038 -13.025 1.00 80.50 423 CYS A N 1
ATOM 3302 C CA . CYS A 1 423 ? 14.620 -1.310 -12.994 1.00 80.50 423 CYS A CA 1
ATOM 3303 C C . CYS A 1 423 ? 16.163 -1.273 -12.835 1.00 80.50 423 CYS A C 1
ATOM 3305 O O . CYS A 1 423 ? 16.794 -1.947 -12.019 1.00 80.50 423 CYS A O 1
ATOM 3307 N N . THR A 1 424 ? 16.846 -0.409 -13.569 1.00 83.31 424 THR A N 1
ATOM 3308 C CA . THR A 1 424 ? 18.312 -0.402 -13.553 1.00 83.31 424 THR A CA 1
ATOM 3309 C C . THR A 1 424 ? 18.912 0.397 -12.396 1.00 83.31 424 THR A C 1
ATOM 3311 O O . THR A 1 424 ? 20.003 0.054 -11.945 1.00 83.31 424 THR A O 1
ATOM 3314 N N . GLY A 1 425 ? 18.203 1.400 -11.871 1.00 73.62 425 GLY A N 1
ATOM 3315 C CA . GLY A 1 425 ? 18.695 2.434 -10.947 1.00 73.62 425 GLY A CA 1
ATOM 3316 C C . GLY A 1 425 ? 18.976 2.003 -9.504 1.00 73.62 425 GLY A C 1
ATOM 3317 O O . GLY A 1 425 ? 18.821 2.795 -8.585 1.00 73.62 425 GLY A O 1
ATOM 3318 N N . GLY A 1 426 ? 19.338 0.745 -9.242 1.00 64.50 426 GLY A N 1
ATOM 3319 C CA . GLY A 1 426 ? 19.849 0.350 -7.921 1.00 64.50 426 GLY A CA 1
ATOM 3320 C C . GLY A 1 426 ? 18.801 0.067 -6.836 1.00 64.50 426 GLY A C 1
ATOM 3321 O O . GLY A 1 426 ? 19.062 -0.757 -5.961 1.00 64.50 426 GLY A O 1
ATOM 3322 N N . HIS A 1 427 ? 17.617 0.680 -6.912 1.00 61.94 427 HIS A N 1
ATOM 3323 C CA . HIS A 1 427 ? 16.605 0.674 -5.838 1.00 61.94 427 HIS A CA 1
ATOM 3324 C C . HIS A 1 427 ? 15.985 -0.690 -5.553 1.00 61.94 427 HIS A C 1
ATOM 3326 O O . HIS A 1 427 ? 15.615 -0.989 -4.417 1.00 61.94 427 HIS A O 1
ATOM 3332 N N . HIS A 1 428 ? 15.902 -1.550 -6.564 1.00 68.50 428 HIS A N 1
ATOM 3333 C CA . HIS A 1 428 ? 15.423 -2.907 -6.372 1.00 68.50 428 HIS A CA 1
ATOM 3334 C C . HIS A 1 428 ? 16.569 -3.901 -6.181 1.00 68.50 428 HIS A C 1
ATOM 3336 O O . HIS A 1 428 ? 17.643 -3.799 -6.784 1.00 68.50 428 HIS A O 1
ATOM 3342 N N . ARG A 1 429 ? 16.291 -4.948 -5.400 1.00 76.38 429 ARG A N 1
ATOM 3343 C CA . ARG A 1 429 ? 17.186 -6.100 -5.240 1.00 76.38 429 ARG A CA 1
ATOM 3344 C C . ARG A 1 429 ? 17.109 -7.095 -6.401 1.00 76.38 429 ARG A C 1
ATOM 3346 O O . ARG A 1 429 ? 17.734 -8.142 -6.296 1.00 76.38 429 ARG A O 1
ATOM 3353 N N . MET A 1 430 ? 16.352 -6.822 -7.469 1.00 86.88 430 MET A N 1
ATOM 3354 C CA . MET A 1 430 ? 16.288 -7.707 -8.642 1.00 86.88 430 MET A CA 1
ATOM 3355 C C . MET A 1 430 ? 17.594 -7.666 -9.442 1.00 86.88 430 MET A C 1
ATOM 3357 O O . MET A 1 430 ? 18.212 -6.605 -9.579 1.00 86.88 430 MET A O 1
ATOM 3361 N N . SER A 1 431 ? 18.004 -8.816 -9.969 1.00 94.12 431 SER A N 1
ATOM 3362 C CA . SER A 1 431 ? 18.980 -8.862 -11.055 1.00 94.12 431 SER A CA 1
ATOM 3363 C C . SER A 1 431 ? 18.334 -8.351 -12.348 1.00 94.12 431 SER A C 1
ATOM 3365 O O . SER A 1 431 ? 17.121 -8.452 -12.535 1.00 94.12 431 SER A O 1
ATOM 3367 N N . VAL A 1 432 ? 19.137 -7.813 -13.259 1.00 94.81 432 VAL A N 1
ATOM 3368 C CA . VAL A 1 432 ? 18.698 -7.394 -14.596 1.00 94.81 432 VAL A CA 1
ATOM 3369 C C . VAL A 1 432 ? 19.701 -7.941 -15.598 1.00 94.81 432 VAL A C 1
ATOM 3371 O O . VAL A 1 432 ? 20.829 -7.463 -15.656 1.00 94.81 432 VAL A O 1
ATOM 3374 N N . ALA A 1 433 ? 19.309 -8.949 -16.373 1.00 95.88 433 ALA A N 1
ATOM 3375 C CA . ALA A 1 433 ? 20.179 -9.547 -17.385 1.00 95.88 433 ALA A CA 1
ATOM 3376 C C . ALA A 1 433 ? 20.166 -8.780 -18.714 1.00 95.88 433 ALA A C 1
ATOM 3378 O O . ALA A 1 433 ? 21.084 -8.941 -19.515 1.00 95.88 433 ALA A O 1
ATOM 3379 N N . CYS A 1 434 ? 19.139 -7.954 -18.934 1.00 92.38 434 CYS A N 1
ATOM 3380 C CA . CYS A 1 434 ? 18.962 -7.126 -20.124 1.00 92.38 434 CYS A CA 1
ATOM 3381 C C . CYS A 1 434 ? 20.209 -6.266 -20.402 1.00 92.38 434 CYS A C 1
ATOM 3383 O O . CYS A 1 434 ? 20.744 -5.636 -19.487 1.00 92.38 434 CYS A O 1
ATOM 3385 N N . VAL A 1 435 ? 20.647 -6.232 -21.664 1.00 86.38 435 VAL A N 1
ATOM 3386 C CA . VAL A 1 435 ? 21.851 -5.517 -22.111 1.00 86.38 435 VAL A CA 1
ATOM 3387 C C . VAL A 1 435 ? 21.473 -4.454 -23.134 1.00 86.38 435 VAL A C 1
ATOM 3389 O O . VAL A 1 435 ? 20.754 -4.734 -24.090 1.00 86.38 435 VAL A O 1
ATOM 3392 N N . PHE A 1 436 ? 21.994 -3.242 -22.964 1.00 82.75 436 PHE A N 1
ATOM 3393 C CA . PHE A 1 436 ? 21.793 -2.131 -23.886 1.00 82.75 436 PHE A CA 1
ATOM 3394 C C . PHE A 1 436 ? 23.142 -1.456 -24.178 1.00 82.75 436 PHE A C 1
ATOM 3396 O O . PHE A 1 436 ? 23.769 -0.894 -23.281 1.00 82.75 436 PHE A O 1
ATOM 3403 N N . LEU A 1 437 ? 23.613 -1.564 -25.427 1.00 78.38 437 LEU A N 1
ATOM 3404 C CA . LEU A 1 437 ? 24.928 -1.083 -25.874 1.00 78.38 437 LEU A CA 1
ATOM 3405 C C . LEU A 1 437 ? 24.728 0.052 -26.890 1.00 78.38 437 LEU A C 1
ATOM 3407 O O . LEU A 1 437 ? 24.367 -0.224 -28.032 1.00 78.38 437 LEU A O 1
ATOM 3411 N N . PRO A 1 438 ? 24.934 1.321 -26.512 1.00 74.50 438 PRO A N 1
ATOM 3412 C CA . PRO A 1 438 ? 24.549 2.461 -27.341 1.00 74.50 438 PRO A CA 1
ATOM 3413 C C . PRO A 1 438 ? 25.632 2.887 -28.344 1.00 74.50 438 PRO A C 1
ATOM 3415 O O . PRO A 1 438 ? 25.381 3.753 -29.184 1.00 74.50 438 PRO A O 1
ATOM 3418 N N . ASN A 1 439 ? 26.862 2.370 -28.233 1.00 83.44 439 ASN A N 1
ATOM 3419 C CA . ASN A 1 439 ? 27.981 2.760 -29.094 1.00 83.44 439 ASN A CA 1
ATOM 3420 C C . ASN A 1 439 ? 29.027 1.640 -29.274 1.00 83.44 439 ASN A C 1
ATOM 3422 O O . ASN A 1 439 ? 29.016 0.622 -28.579 1.00 83.44 439 ASN A O 1
ATOM 3426 N N . GLU A 1 440 ? 29.930 1.821 -30.240 1.00 84.94 440 GLU A N 1
ATOM 3427 C CA . GLU A 1 440 ? 30.926 0.814 -30.637 1.00 84.94 440 GLU A CA 1
ATOM 3428 C C . GLU A 1 440 ? 31.912 0.431 -29.528 1.00 84.94 440 GLU A C 1
ATOM 3430 O O . GLU A 1 440 ? 32.365 -0.720 -29.470 1.00 84.94 440 GLU A O 1
ATOM 3435 N N . LYS A 1 441 ? 32.244 1.373 -28.632 1.00 83.44 441 LYS A N 1
ATOM 3436 C CA . LYS A 1 441 ? 33.138 1.099 -27.497 1.00 83.44 441 LYS A CA 1
ATOM 3437 C C . LYS A 1 441 ? 32.513 0.049 -26.586 1.00 83.44 441 LYS A C 1
ATOM 3439 O O . LYS A 1 441 ? 33.196 -0.897 -26.202 1.00 83.44 441 LYS A O 1
ATOM 3444 N N . ASP A 1 442 ? 31.207 0.163 -26.372 1.00 80.00 442 ASP A N 1
ATOM 3445 C CA . ASP A 1 442 ? 30.409 -0.765 -25.572 1.00 80.00 442 ASP A CA 1
ATOM 3446 C C . ASP A 1 442 ? 30.087 -2.073 -26.310 1.00 80.00 442 ASP A C 1
ATOM 3448 O O . ASP A 1 442 ? 29.701 -3.061 -25.694 1.00 80.00 442 ASP A O 1
ATOM 3452 N N . GLY A 1 443 ? 30.295 -2.116 -27.628 1.00 86.00 443 GLY A N 1
ATOM 3453 C CA . GLY A 1 443 ? 30.091 -3.301 -28.458 1.00 86.00 443 GLY A CA 1
ATOM 3454 C C . GLY A 1 443 ? 28.893 -3.230 -29.400 1.00 86.00 443 GLY A C 1
ATOM 3455 O O . GLY A 1 443 ? 28.578 -4.238 -30.034 1.00 86.00 443 GLY A O 1
ATOM 3456 N N . PHE A 1 444 ? 28.259 -2.063 -29.547 1.00 87.94 444 PHE A N 1
ATOM 3457 C CA . PHE A 1 444 ? 27.333 -1.823 -30.655 1.00 87.94 444 PHE A CA 1
ATOM 3458 C C . PHE A 1 444 ? 28.042 -2.070 -31.994 1.00 87.94 444 PHE A C 1
ATOM 3460 O O . PHE A 1 444 ? 29.209 -1.719 -32.159 1.00 87.94 444 PHE A O 1
ATOM 3467 N N . GLY A 1 445 ? 27.359 -2.723 -32.930 1.00 89.31 445 GLY A N 1
ATOM 3468 C CA . GLY A 1 445 ? 27.915 -3.083 -34.237 1.00 89.31 445 GLY A CA 1
ATOM 3469 C C . GLY A 1 445 ? 28.901 -4.250 -34.227 1.00 89.31 445 GLY A C 1
ATOM 3470 O O . GLY A 1 445 ? 29.257 -4.757 -35.288 1.00 89.31 445 GLY A O 1
ATOM 3471 N N . LYS A 1 446 ? 29.295 -4.760 -33.052 1.00 93.81 446 LYS A N 1
ATOM 3472 C CA . LYS A 1 446 ? 30.161 -5.940 -32.954 1.00 93.81 446 LYS A CA 1
ATOM 3473 C C . LYS A 1 446 ? 29.355 -7.234 -33.038 1.00 93.81 446 LYS A C 1
ATOM 3475 O O . LYS A 1 446 ? 28.215 -7.339 -32.571 1.00 93.81 446 LYS A O 1
ATOM 3480 N N . HIS A 1 447 ? 29.984 -8.263 -33.591 1.00 93.44 447 HIS A N 1
ATOM 3481 C CA . HIS A 1 447 ? 29.418 -9.606 -33.706 1.00 93.44 447 HIS A CA 1
ATOM 3482 C C . HIS A 1 447 ? 30.066 -10.545 -32.693 1.00 93.44 447 HIS A C 1
ATOM 3484 O O . HIS A 1 447 ? 31.244 -10.400 -32.376 1.00 93.44 447 HIS A O 1
ATOM 3490 N N . SER A 1 448 ? 29.289 -11.488 -32.165 1.00 94.31 448 SER A N 1
ATOM 3491 C CA . SER A 1 448 ? 29.825 -12.586 -31.360 1.00 94.31 448 SER A CA 1
ATOM 3492 C C . SER A 1 448 ? 30.608 -13.568 -32.236 1.00 94.31 448 SER A C 1
ATOM 3494 O O . SER A 1 448 ? 30.431 -13.600 -33.457 1.00 94.31 448 SER A O 1
ATOM 3496 N N . GLU A 1 449 ? 31.416 -14.419 -31.608 1.00 93.12 449 GLU A N 1
ATOM 3497 C CA . GLU A 1 449 ? 32.074 -15.552 -32.262 1.00 93.12 449 GLU A CA 1
ATOM 3498 C C . GLU A 1 449 ? 31.627 -16.867 -31.592 1.00 93.12 449 GLU A C 1
ATOM 3500 O O . GLU A 1 449 ? 31.951 -17.089 -30.425 1.00 93.12 449 GLU A O 1
ATOM 3505 N N . PRO A 1 450 ? 30.860 -17.739 -32.283 1.00 94.50 450 PRO A N 1
ATOM 3506 C CA . PRO A 1 450 ? 30.315 -17.559 -33.631 1.00 94.50 450 PRO A CA 1
ATOM 3507 C C . PRO A 1 450 ? 29.225 -16.472 -33.697 1.00 94.50 450 PRO A C 1
ATOM 3509 O O . PRO A 1 450 ? 28.536 -16.182 -32.716 1.00 94.50 450 PRO A O 1
ATOM 3512 N N . CYS A 1 451 ? 29.056 -15.868 -34.877 1.00 94.00 451 CYS A N 1
ATOM 3513 C CA . CYS A 1 451 ? 28.063 -14.814 -35.101 1.00 94.00 451 CYS A CA 1
ATOM 3514 C C . CYS A 1 451 ? 26.641 -15.391 -35.083 1.00 94.00 451 CYS A C 1
ATOM 3516 O O . CYS A 1 451 ? 26.350 -16.358 -35.786 1.00 94.00 451 CYS A O 1
ATOM 3518 N N . MET A 1 452 ? 25.743 -14.758 -34.322 1.00 94.88 452 MET A N 1
ATOM 3519 C CA . MET A 1 452 ? 24.344 -15.188 -34.182 1.00 94.88 452 MET A CA 1
ATOM 3520 C C . MET A 1 452 ? 23.343 -14.363 -35.003 1.00 94.88 452 MET A C 1
ATOM 3522 O O . MET A 1 452 ? 22.150 -14.653 -34.965 1.00 94.88 452 MET A O 1
ATOM 3526 N N . CYS A 1 453 ? 23.783 -13.367 -35.781 1.00 93.62 453 CYS A N 1
ATOM 3527 C CA . CYS A 1 453 ? 22.875 -12.501 -36.545 1.00 93.62 453 CYS A CA 1
ATOM 3528 C C . CYS A 1 453 ? 21.951 -13.274 -37.494 1.00 93.62 453 CYS A C 1
ATOM 3530 O O . CYS A 1 453 ? 20.759 -12.986 -37.534 1.00 93.62 453 CYS A O 1
ATOM 3532 N N . GLY A 1 454 ? 22.474 -14.279 -38.204 1.00 93.00 454 GLY A N 1
ATOM 3533 C CA . GLY A 1 454 ? 21.665 -15.085 -39.122 1.00 93.00 454 GLY A CA 1
ATOM 3534 C C . GLY A 1 454 ? 20.581 -15.906 -38.414 1.00 93.00 454 GLY A C 1
ATOM 3535 O O . GLY A 1 454 ? 19.526 -16.136 -38.988 1.00 93.00 454 GLY A O 1
ATOM 3536 N N . GLN A 1 455 ? 20.804 -16.304 -37.157 1.00 93.94 455 GLN A N 1
ATOM 3537 C CA . GLN A 1 455 ? 19.796 -17.007 -36.355 1.00 93.94 455 GLN A CA 1
ATOM 3538 C C . GLN A 1 455 ? 18.782 -16.037 -35.743 1.00 93.94 455 GLN A C 1
ATOM 3540 O O . GLN A 1 455 ? 17.586 -16.297 -35.782 1.00 93.94 455 GLN A O 1
ATOM 3545 N N . LEU A 1 456 ? 19.262 -14.918 -35.190 1.00 92.94 456 LEU A N 1
ATOM 3546 C CA . LEU A 1 456 ? 18.426 -13.950 -34.477 1.00 92.94 456 LEU A CA 1
ATOM 3547 C C . LEU A 1 456 ? 17.532 -13.138 -35.410 1.00 92.94 456 LEU A C 1
ATOM 3549 O O . LEU A 1 456 ? 16.398 -12.840 -35.054 1.00 92.94 456 LEU A O 1
ATOM 3553 N N . TYR A 1 457 ? 18.050 -12.754 -36.576 1.00 91.12 457 TYR A N 1
ATOM 3554 C CA . TYR A 1 457 ? 17.381 -11.804 -37.462 1.00 91.12 457 TYR A CA 1
ATOM 3555 C C . TYR A 1 457 ? 17.177 -12.328 -38.881 1.00 91.12 457 TYR A C 1
ATOM 3557 O O . TYR A 1 457 ? 16.434 -11.705 -39.635 1.00 91.12 457 TYR A O 1
ATOM 3565 N N . GLY A 1 458 ? 17.808 -13.446 -39.249 1.00 90.00 458 GLY A N 1
ATOM 3566 C CA . GLY A 1 458 ? 17.787 -13.962 -40.615 1.00 90.00 458 GLY A CA 1
ATOM 3567 C C . GLY A 1 458 ? 18.709 -13.206 -41.567 1.00 90.00 458 GLY A C 1
ATOM 3568 O O . GLY A 1 458 ? 19.483 -12.333 -41.170 1.00 90.00 458 GLY A O 1
ATOM 3569 N N . TRP A 1 459 ? 18.614 -13.567 -42.845 1.00 87.31 459 TRP A N 1
ATOM 3570 C CA . TRP A 1 459 ? 19.298 -12.892 -43.946 1.00 87.31 459 TRP A CA 1
ATOM 3571 C C . TRP A 1 459 ? 18.306 -11.963 -44.634 1.00 87.31 459 TRP A C 1
ATOM 3573 O O . TRP A 1 459 ? 17.592 -12.374 -45.546 1.00 87.31 459 TRP A O 1
ATOM 3583 N N . ARG A 1 460 ? 18.229 -10.733 -44.132 1.00 86.25 460 ARG A N 1
ATOM 3584 C CA . ARG A 1 460 ? 17.334 -9.685 -44.632 1.00 86.25 460 ARG A CA 1
ATOM 3585 C C . ARG A 1 460 ? 18.067 -8.743 -45.566 1.00 86.25 460 ARG A C 1
ATOM 3587 O O . ARG A 1 460 ? 19.301 -8.688 -45.548 1.00 86.25 460 ARG A O 1
ATOM 3594 N N . ASP A 1 461 ? 17.313 -8.010 -46.375 1.00 89.19 461 ASP A N 1
ATOM 3595 C CA . ASP A 1 461 ? 17.908 -6.992 -47.232 1.00 89.19 461 ASP A CA 1
ATOM 3596 C C . ASP A 1 461 ? 18.424 -5.786 -46.417 1.00 89.19 461 ASP A C 1
ATOM 3598 O O . ASP A 1 461 ? 18.128 -5.607 -45.229 1.00 89.19 461 ASP A O 1
ATOM 3602 N N . ALA A 1 462 ? 19.246 -4.950 -47.055 1.00 86.75 462 ALA A N 1
ATOM 3603 C CA . ALA A 1 462 ? 19.831 -3.777 -46.413 1.00 86.75 462 ALA A CA 1
ATOM 3604 C C . ALA A 1 462 ? 18.754 -2.807 -45.880 1.00 86.75 462 ALA A C 1
ATOM 3606 O O . ALA A 1 462 ? 18.909 -2.225 -44.804 1.00 86.75 462 ALA A O 1
ATOM 3607 N N . LYS A 1 463 ? 17.634 -2.661 -46.598 1.00 87.38 463 LYS A N 1
ATOM 3608 C CA . LYS A 1 463 ? 16.544 -1.744 -46.244 1.00 87.38 463 LYS A CA 1
ATOM 3609 C C . LYS A 1 463 ? 15.797 -2.219 -44.998 1.00 87.38 463 LYS A C 1
ATOM 3611 O O . LYS A 1 463 ? 15.492 -1.403 -44.131 1.00 87.38 463 LYS A O 1
ATOM 3616 N N . GLU A 1 464 ? 15.550 -3.516 -44.871 1.00 82.62 464 GLU A N 1
ATOM 3617 C CA . GLU A 1 464 ? 14.943 -4.146 -43.697 1.00 82.62 464 GLU A CA 1
ATOM 3618 C C . GLU A 1 464 ? 15.821 -4.007 -42.447 1.00 82.62 464 GLU A C 1
ATOM 3620 O O . GLU A 1 464 ? 15.307 -3.821 -41.345 1.00 82.62 464 GLU A O 1
ATOM 3625 N N . PHE A 1 465 ? 17.147 -4.019 -42.605 1.00 85.69 465 PHE A N 1
ATOM 3626 C CA . PHE A 1 465 ? 18.084 -3.685 -41.526 1.00 85.69 465 PHE A CA 1
ATOM 3627 C C . PHE A 1 465 ? 18.289 -2.175 -41.319 1.00 85.69 465 PHE A C 1
ATOM 3629 O O . PHE A 1 465 ? 19.097 -1.764 -40.483 1.00 85.69 465 PHE A O 1
ATOM 3636 N N . GLY A 1 466 ? 17.545 -1.328 -42.034 1.00 84.81 466 GLY A N 1
ATOM 3637 C CA . GLY A 1 466 ? 17.588 0.122 -41.870 1.00 84.81 466 GLY A CA 1
ATOM 3638 C C . GLY A 1 466 ? 18.901 0.759 -42.330 1.00 84.81 466 GLY A C 1
ATOM 3639 O O . GLY A 1 466 ? 19.294 1.796 -41.782 1.00 84.81 466 GLY A O 1
ATOM 3640 N N . TYR A 1 467 ? 19.597 0.142 -43.287 1.00 87.38 467 TYR A N 1
ATOM 3641 C CA . TYR A 1 467 ? 20.660 0.795 -44.048 1.00 87.38 467 TYR A CA 1
ATOM 3642 C C . TYR A 1 467 ? 20.039 1.746 -45.073 1.00 87.38 467 TYR A C 1
ATOM 3644 O O . TYR A 1 467 ? 19.045 1.425 -45.733 1.00 87.38 467 TYR A O 1
ATOM 3652 N N . LYS A 1 468 ? 20.633 2.927 -45.226 1.00 90.62 468 LYS A N 1
ATOM 3653 C CA . LYS A 1 468 ? 20.317 3.830 -46.340 1.00 90.62 468 LYS A CA 1
ATOM 3654 C C . LYS A 1 468 ? 20.949 3.281 -47.619 1.00 90.62 468 LYS A C 1
ATOM 3656 O O . LYS A 1 468 ? 21.948 2.580 -47.550 1.00 90.62 468 LYS A O 1
ATOM 3661 N N . GLU A 1 469 ? 20.416 3.630 -48.791 1.00 90.00 469 GLU A N 1
ATOM 3662 C CA . GLU A 1 469 ? 20.975 3.177 -50.085 1.00 90.00 469 GLU A CA 1
ATOM 3663 C C . GLU A 1 469 ? 22.471 3.486 -50.232 1.00 90.00 469 GLU A C 1
ATOM 3665 O O . GLU A 1 469 ? 23.240 2.664 -50.718 1.00 90.00 469 GLU A O 1
ATOM 3670 N N . VAL A 1 470 ? 22.905 4.637 -49.716 1.00 88.25 470 VAL A N 1
ATOM 3671 C CA . VAL A 1 470 ? 24.319 5.043 -49.698 1.00 88.25 470 VAL A CA 1
ATOM 3672 C C . VAL A 1 470 ? 25.211 4.177 -48.792 1.00 88.25 470 VAL A C 1
ATOM 3674 O O . VAL A 1 470 ? 26.427 4.267 -48.892 1.00 88.25 470 VAL A O 1
ATOM 3677 N N . GLU A 1 471 ? 24.626 3.345 -47.926 1.00 89.75 471 GLU A N 1
ATOM 3678 C CA . GLU A 1 471 ? 25.307 2.456 -46.969 1.00 89.75 471 GLU A CA 1
ATOM 3679 C C . GLU A 1 471 ? 25.253 0.976 -47.419 1.00 89.75 471 GLU A C 1
ATOM 3681 O O . GLU A 1 471 ? 25.631 0.079 -46.669 1.00 89.75 471 GLU A O 1
ATOM 3686 N N . TRP A 1 472 ? 24.764 0.668 -48.628 1.00 90.88 472 TRP A N 1
ATOM 3687 C CA . TRP A 1 472 ? 24.607 -0.727 -49.073 1.00 90.88 472 TRP A CA 1
ATOM 3688 C C . TRP A 1 472 ? 25.933 -1.475 -49.227 1.00 90.88 472 TRP A C 1
ATOM 3690 O O . TRP A 1 472 ? 25.989 -2.661 -48.908 1.00 90.88 472 TRP A O 1
ATOM 3700 N N . SER A 1 473 ? 27.004 -0.798 -49.650 1.00 89.31 473 SER A N 1
ATOM 3701 C CA . SER A 1 473 ? 28.338 -1.410 -49.694 1.00 89.31 473 SER A CA 1
ATOM 3702 C C . SER A 1 473 ? 28.818 -1.811 -48.296 1.00 89.31 473 SER A C 1
ATOM 3704 O O . SER A 1 473 ? 29.358 -2.895 -48.125 1.00 89.31 473 SER A O 1
ATOM 3706 N N . GLU A 1 474 ? 28.529 -0.997 -47.274 1.00 88.81 474 GLU A N 1
ATOM 3707 C CA . GLU A 1 474 ? 28.853 -1.311 -45.876 1.00 88.81 474 GLU A CA 1
ATOM 3708 C C . GLU A 1 474 ? 28.084 -2.546 -45.379 1.00 88.81 474 GLU A C 1
ATOM 3710 O O . GLU A 1 474 ? 28.628 -3.376 -44.652 1.00 88.81 474 GLU A O 1
ATOM 3715 N N . TRP A 1 475 ? 26.823 -2.712 -45.789 1.00 91.19 475 TRP A N 1
ATOM 3716 C CA . TRP A 1 475 ? 26.048 -3.917 -45.487 1.00 91.19 475 TRP A CA 1
ATOM 3717 C C . TRP A 1 475 ? 26.652 -5.173 -46.130 1.00 91.19 475 TRP A C 1
ATOM 3719 O O . TRP A 1 475 ? 26.741 -6.209 -45.462 1.00 91.19 475 TRP A O 1
ATOM 3729 N N . GLU A 1 476 ? 27.084 -5.100 -47.393 1.00 90.62 476 GLU A N 1
ATOM 3730 C CA . GLU A 1 476 ? 27.762 -6.216 -48.065 1.00 90.62 476 GLU A CA 1
ATOM 3731 C C . GLU A 1 476 ? 29.093 -6.560 -47.385 1.00 90.62 476 GLU A C 1
ATOM 3733 O O . GLU A 1 476 ? 29.327 -7.733 -47.081 1.00 90.62 476 GLU A O 1
ATOM 3738 N N . ASP A 1 477 ? 29.895 -5.549 -47.046 1.00 90.44 477 ASP A N 1
ATOM 3739 C CA . ASP A 1 477 ? 31.168 -5.697 -46.331 1.00 90.44 477 ASP A CA 1
ATOM 3740 C C . ASP A 1 477 ? 30.975 -6.267 -44.912 1.00 90.44 477 ASP A C 1
ATOM 3742 O O . ASP A 1 477 ? 31.764 -7.091 -44.448 1.00 90.44 477 ASP A O 1
ATOM 3746 N N . ASN A 1 478 ? 29.867 -5.928 -44.240 1.00 86.75 478 ASN A N 1
ATOM 3747 C CA . ASN A 1 478 ? 29.444 -6.522 -42.963 1.00 86.75 478 ASN A CA 1
ATOM 3748 C C . ASN A 1 478 ? 28.882 -7.954 -43.127 1.00 86.75 478 ASN A C 1
ATOM 3750 O O . ASN A 1 478 ? 28.277 -8.516 -42.208 1.00 86.75 478 ASN A O 1
ATOM 3754 N N . GLY A 1 479 ? 29.040 -8.565 -44.305 1.00 90.19 479 GLY A N 1
ATOM 3755 C CA . GLY A 1 479 ? 28.583 -9.917 -44.606 1.00 90.19 479 GLY A CA 1
ATOM 3756 C C . GLY A 1 479 ? 27.064 -10.042 -44.612 1.00 90.19 479 GLY A C 1
ATOM 3757 O O . GLY A 1 479 ? 26.547 -11.084 -44.210 1.00 90.19 479 GLY A O 1
ATOM 3758 N N . ARG A 1 480 ? 26.357 -8.981 -45.022 1.00 90.94 480 ARG A N 1
ATOM 3759 C CA . ARG A 1 480 ? 24.890 -8.871 -45.066 1.00 90.94 480 ARG A CA 1
ATOM 3760 C C . ARG A 1 480 ? 24.208 -9.011 -43.703 1.00 90.94 480 ARG A C 1
ATOM 3762 O O . ARG A 1 480 ? 23.141 -9.612 -43.577 1.00 90.94 480 ARG A O 1
ATOM 3769 N N . ARG A 1 481 ? 24.841 -8.476 -42.660 1.00 91.94 481 ARG A N 1
ATOM 3770 C CA . ARG A 1 481 ? 24.377 -8.533 -41.264 1.00 91.94 481 ARG A CA 1
ATOM 3771 C C . ARG A 1 481 ? 23.820 -7.179 -40.813 1.00 91.94 481 ARG A C 1
ATOM 3773 O O . ARG A 1 481 ? 24.138 -6.162 -41.424 1.00 91.94 481 ARG A O 1
ATOM 3780 N N . PRO A 1 482 ? 23.020 -7.127 -39.734 1.00 90.44 482 PRO A N 1
ATOM 3781 C CA . PRO A 1 482 ? 22.558 -5.859 -39.185 1.00 90.44 482 PRO A CA 1
ATOM 3782 C C . PRO A 1 482 ? 23.713 -5.009 -38.641 1.00 90.44 482 PRO A C 1
ATOM 3784 O O . PRO A 1 482 ? 24.622 -5.528 -37.984 1.00 90.44 482 PRO A O 1
ATOM 3787 N N . LYS A 1 483 ? 23.615 -3.686 -38.828 1.00 90.06 483 LYS A N 1
ATOM 3788 C CA . LYS A 1 483 ? 24.618 -2.702 -38.377 1.00 90.06 483 LYS A CA 1
ATOM 3789 C C . LYS A 1 483 ? 24.816 -2.633 -36.867 1.00 90.06 483 LYS A C 1
ATOM 3791 O O . LYS A 1 483 ? 25.847 -2.166 -36.413 1.00 90.06 483 LYS A O 1
ATOM 3796 N N . TRP A 1 484 ? 23.839 -3.083 -36.079 1.00 88.94 484 TRP A N 1
ATOM 3797 C CA . TRP A 1 484 ? 23.923 -3.087 -34.613 1.00 88.94 484 TRP A CA 1
ATOM 3798 C C . TRP A 1 484 ? 24.598 -4.342 -34.036 1.00 88.94 484 TRP A C 1
ATOM 3800 O O . TRP A 1 484 ? 24.929 -4.359 -32.850 1.00 88.94 484 TRP A O 1
ATOM 3810 N N . GLY A 1 485 ? 24.841 -5.376 -34.849 1.00 93.12 485 GLY A N 1
ATOM 3811 C CA . GLY A 1 485 ? 25.545 -6.591 -34.435 1.00 93.12 485 GLY A CA 1
ATOM 3812 C C . GLY A 1 485 ? 24.774 -7.513 -33.474 1.00 93.12 485 GLY A C 1
ATOM 3813 O O . GLY A 1 485 ? 23.579 -7.351 -33.214 1.00 93.12 485 GLY A O 1
ATOM 3814 N N . CYS A 1 486 ? 25.464 -8.536 -32.962 1.00 94.38 486 CYS A N 1
ATOM 3815 C CA . CYS A 1 486 ? 24.910 -9.536 -32.031 1.00 94.38 486 CYS A CA 1
ATOM 3816 C C . CYS A 1 486 ? 25.697 -9.685 -30.720 1.00 94.38 486 CYS A C 1
ATOM 3818 O O . CYS A 1 486 ? 25.348 -10.531 -29.898 1.00 94.38 486 CYS A O 1
ATOM 3820 N N . LYS A 1 487 ? 26.724 -8.857 -30.476 1.00 94.25 487 LYS A N 1
ATOM 3821 C CA . LYS A 1 487 ? 27.526 -8.934 -29.243 1.00 94.25 487 LYS A CA 1
ATOM 3822 C C . LYS A 1 487 ? 26.699 -8.691 -27.975 1.00 94.25 487 LYS A C 1
ATOM 3824 O O . LYS A 1 487 ? 26.943 -9.335 -26.959 1.00 94.25 487 LYS A O 1
ATOM 3829 N N . TRP A 1 488 ? 25.688 -7.822 -28.048 1.00 93.25 488 TRP A N 1
ATOM 3830 C CA . TRP A 1 488 ? 24.764 -7.565 -26.936 1.00 93.25 488 TRP A CA 1
ATOM 3831 C C . TRP A 1 488 ? 24.072 -8.848 -26.450 1.00 93.25 488 TRP A C 1
ATOM 3833 O O . TRP A 1 488 ? 23.937 -9.058 -25.247 1.00 93.25 488 TRP A O 1
ATOM 3843 N N . PHE A 1 489 ? 23.697 -9.734 -27.378 1.00 94.94 489 PHE A N 1
ATOM 3844 C CA . PHE A 1 489 ? 22.973 -10.963 -27.072 1.00 94.94 489 PHE A CA 1
ATOM 3845 C C . PHE A 1 489 ? 23.876 -11.985 -26.377 1.00 94.94 489 PHE A C 1
ATOM 3847 O O . PHE A 1 489 ? 23.426 -12.731 -25.517 1.00 94.94 489 PHE A O 1
ATOM 3854 N N . GLU A 1 490 ? 25.170 -12.002 -26.700 1.00 94.50 490 GLU A N 1
ATOM 3855 C CA . GLU A 1 490 ? 26.145 -12.824 -25.982 1.00 94.50 490 GLU A CA 1
ATOM 3856 C C . GLU A 1 490 ? 26.276 -12.387 -24.516 1.00 94.50 490 GLU A C 1
ATOM 3858 O O . GLU A 1 490 ? 26.210 -13.233 -23.627 1.00 94.50 490 GLU A O 1
ATOM 3863 N N . GLY A 1 491 ? 26.396 -11.078 -24.260 1.00 93.12 491 GLY A N 1
ATOM 3864 C CA . GLY A 1 491 ? 26.433 -10.538 -22.896 1.00 93.12 491 GLY A CA 1
ATOM 3865 C C . GLY A 1 491 ? 25.146 -10.831 -22.122 1.00 93.12 491 GLY A C 1
ATOM 3866 O O . GLY A 1 491 ? 25.192 -11.321 -20.996 1.00 93.12 491 GLY A O 1
ATOM 3867 N N . TRP A 1 492 ? 23.995 -10.618 -22.764 1.00 96.69 492 TRP A N 1
ATOM 3868 C CA . TRP A 1 492 ? 22.688 -10.972 -22.216 1.00 96.69 492 TRP A CA 1
ATOM 3869 C C . TRP A 1 492 ? 22.603 -12.458 -21.847 1.00 96.69 492 TRP A C 1
ATOM 3871 O O . TRP A 1 492 ? 22.222 -12.799 -20.728 1.00 96.69 492 TRP A O 1
ATOM 3881 N N . ARG A 1 493 ? 23.020 -13.347 -22.754 1.00 97.00 493 ARG A N 1
ATOM 3882 C CA . ARG A 1 493 ? 22.993 -14.798 -22.553 1.00 97.00 493 ARG A CA 1
ATOM 3883 C C . ARG A 1 493 ? 23.811 -15.216 -21.334 1.00 97.00 493 ARG A C 1
ATOM 3885 O O . ARG A 1 493 ? 23.318 -15.993 -20.524 1.00 97.00 493 ARG A O 1
ATOM 3892 N N . ILE A 1 494 ? 25.019 -14.670 -21.179 1.00 96.19 494 ILE A N 1
ATOM 3893 C CA . ILE A 1 494 ? 25.881 -14.933 -20.016 1.00 96.19 494 ILE A CA 1
ATOM 3894 C C . ILE A 1 494 ? 25.167 -14.529 -18.717 1.00 96.19 494 ILE A C 1
ATOM 3896 O O . ILE A 1 494 ? 25.134 -15.307 -17.762 1.00 96.19 494 ILE A O 1
ATOM 3900 N N . ASN A 1 495 ? 24.535 -13.352 -18.691 1.00 97.06 495 ASN A N 1
ATOM 3901 C CA . ASN A 1 495 ? 23.787 -12.883 -17.523 1.00 97.06 495 ASN A CA 1
ATOM 3902 C C . ASN A 1 495 ? 22.590 -13.795 -17.195 1.00 97.06 495 ASN A C 1
ATOM 3904 O O . ASN A 1 495 ? 22.340 -14.099 -16.028 1.00 97.06 495 ASN A O 1
ATOM 3908 N N . VAL A 1 496 ? 21.854 -14.256 -18.211 1.00 97.94 496 VAL A N 1
ATOM 3909 C CA . VAL A 1 496 ? 20.724 -15.184 -18.044 1.00 97.94 496 VAL A CA 1
ATOM 3910 C C . VAL A 1 496 ? 21.184 -16.548 -17.537 1.00 97.94 496 VAL A C 1
ATOM 3912 O O . VAL A 1 496 ? 20.583 -17.082 -16.608 1.00 97.94 496 VAL A O 1
ATOM 3915 N N . GLU A 1 497 ? 22.248 -17.109 -18.110 1.00 97.69 497 GLU A N 1
ATOM 3916 C CA . GLU A 1 497 ? 22.834 -18.377 -17.663 1.00 97.69 497 GLU A CA 1
ATOM 3917 C C . GLU A 1 497 ? 23.288 -18.273 -16.197 1.00 97.69 497 GLU A C 1
ATOM 3919 O O . GLU A 1 497 ? 23.004 -19.167 -15.400 1.00 97.69 497 GLU A O 1
ATOM 3924 N N . GLN A 1 498 ? 23.892 -17.147 -15.800 1.00 97.00 498 GLN A N 1
ATOM 3925 C CA . GLN A 1 498 ? 24.247 -16.876 -14.405 1.00 97.00 498 GLN A CA 1
ATOM 3926 C C . GLN A 1 498 ? 23.014 -16.765 -13.491 1.00 97.00 498 GLN A C 1
ATOM 3928 O O . GLN A 1 498 ? 23.027 -17.292 -12.373 1.00 97.00 498 GLN A O 1
ATOM 3933 N N . ALA A 1 499 ? 21.952 -16.091 -13.941 1.00 97.00 499 ALA A N 1
ATOM 3934 C CA . ALA A 1 499 ? 20.697 -15.969 -13.199 1.00 97.00 499 ALA A CA 1
ATOM 3935 C C . ALA A 1 499 ? 20.057 -17.345 -12.964 1.00 97.00 499 ALA A C 1
ATOM 3937 O O . ALA A 1 499 ? 19.689 -17.679 -11.837 1.00 97.00 499 ALA A O 1
ATOM 3938 N N . HIS A 1 500 ? 19.995 -18.157 -14.021 1.00 97.06 500 HIS A N 1
ATOM 3939 C CA . HIS A 1 500 ? 19.459 -19.511 -13.989 1.00 97.06 500 HIS A CA 1
ATOM 3940 C C . HIS A 1 500 ? 20.288 -20.426 -13.079 1.00 97.06 500 HIS A C 1
ATOM 3942 O O . HIS A 1 500 ? 19.729 -21.081 -12.203 1.00 97.06 500 HIS A O 1
ATOM 3948 N N . ALA A 1 501 ? 21.621 -20.399 -13.193 1.00 96.75 501 ALA A N 1
ATOM 3949 C CA . ALA A 1 501 ? 22.522 -21.151 -12.314 1.00 96.75 501 ALA A CA 1
ATOM 3950 C C . ALA A 1 501 ? 22.389 -20.749 -10.833 1.00 96.75 501 ALA A C 1
ATOM 3952 O O . ALA A 1 501 ? 22.630 -21.556 -9.937 1.00 96.75 501 ALA A O 1
ATOM 3953 N N . SER A 1 502 ? 21.968 -19.509 -10.572 1.00 95.88 502 SER A N 1
ATOM 3954 C CA . SER A 1 502 ? 21.686 -18.996 -9.228 1.00 95.88 502 SER A CA 1
ATOM 3955 C C . SER A 1 502 ? 20.245 -19.276 -8.763 1.00 95.88 502 SER A C 1
ATOM 3957 O O . SER A 1 502 ? 19.838 -18.746 -7.731 1.00 95.88 502 SER A O 1
ATOM 3959 N N . ASN A 1 503 ? 19.467 -20.080 -9.503 1.00 96.12 503 ASN A N 1
ATOM 3960 C CA . ASN A 1 503 ? 18.046 -20.368 -9.263 1.00 96.12 503 ASN A CA 1
ATOM 3961 C C . ASN A 1 503 ? 17.174 -19.107 -9.115 1.00 96.12 503 ASN A C 1
ATOM 3963 O O . ASN A 1 503 ? 16.207 -19.090 -8.350 1.00 96.12 503 ASN A O 1
ATOM 3967 N N . GLN A 1 504 ? 17.517 -18.031 -9.828 1.00 96.19 504 GLN A N 1
ATOM 3968 C CA . GLN A 1 504 ? 16.692 -16.826 -9.850 1.00 96.19 504 GLN A CA 1
ATOM 3969 C C . GLN A 1 504 ? 15.475 -17.051 -10.742 1.00 96.19 504 GLN A C 1
ATOM 3971 O O . GLN A 1 504 ? 15.578 -17.629 -11.825 1.00 96.19 504 GLN A O 1
ATOM 3976 N N . ARG A 1 505 ? 14.318 -16.545 -10.312 1.00 96.88 505 ARG A N 1
ATOM 3977 C CA . ARG A 1 505 ? 13.108 -16.532 -11.135 1.00 96.88 505 ARG A CA 1
ATOM 3978 C C . ARG A 1 505 ? 13.286 -15.537 -12.278 1.00 96.88 505 ARG A C 1
ATOM 3980 O O . ARG A 1 505 ? 13.446 -14.341 -12.036 1.00 96.88 505 ARG A O 1
ATOM 3987 N N . LEU A 1 506 ? 13.272 -16.035 -13.509 1.00 98.00 506 LEU A N 1
ATOM 3988 C CA . LEU A 1 506 ? 13.442 -15.222 -14.711 1.00 98.00 506 LEU A CA 1
ATOM 3989 C C . LEU A 1 506 ? 12.113 -14.548 -15.073 1.00 98.00 506 LEU A C 1
ATOM 3991 O O . LEU A 1 506 ? 11.075 -15.204 -15.066 1.00 98.00 506 LEU A O 1
ATOM 3995 N N . ILE A 1 507 ? 12.139 -13.255 -15.391 1.00 97.19 507 ILE A N 1
ATOM 3996 C CA . ILE A 1 507 ? 10.950 -12.444 -15.691 1.00 97.19 507 ILE A CA 1
ATOM 3997 C C . ILE A 1 507 ? 11.130 -11.756 -17.046 1.00 97.19 507 ILE A C 1
ATOM 3999 O O . ILE A 1 507 ? 12.118 -11.048 -17.261 1.00 97.19 507 ILE A O 1
ATOM 4003 N N . ALA A 1 508 ? 10.167 -11.939 -17.946 1.00 97.25 508 ALA A N 1
ATOM 4004 C CA . ALA A 1 508 ? 10.087 -11.244 -19.226 1.00 97.25 508 ALA A CA 1
ATOM 4005 C C . ALA A 1 508 ? 8.871 -10.309 -19.237 1.00 97.25 508 ALA A C 1
ATOM 4007 O O . ALA A 1 508 ? 7.737 -10.760 -19.049 1.00 97.25 508 ALA A O 1
ATOM 4008 N N . TYR A 1 509 ? 9.111 -9.017 -19.471 1.00 95.69 509 TYR A N 1
ATOM 4009 C CA . TYR A 1 509 ? 8.052 -8.014 -19.558 1.00 95.69 509 TYR A CA 1
ATOM 4010 C C . TYR A 1 509 ? 7.543 -7.845 -20.993 1.00 95.69 509 TYR A C 1
ATOM 4012 O O . TYR A 1 509 ? 8.317 -7.620 -21.928 1.00 95.69 509 TYR A O 1
ATOM 4020 N N . PHE A 1 510 ? 6.224 -7.912 -21.138 1.00 95.56 510 PHE A N 1
ATOM 4021 C CA . PHE A 1 510 ? 5.486 -7.732 -22.384 1.00 95.56 510 PHE A CA 1
ATOM 4022 C C . PHE A 1 510 ? 4.916 -6.317 -22.475 1.00 95.56 510 PHE A C 1
ATOM 4024 O O . PHE A 1 510 ? 4.834 -5.579 -21.488 1.00 95.56 510 PHE A O 1
ATOM 4031 N N . PHE A 1 511 ? 4.520 -5.925 -23.683 1.00 93.25 511 PHE A N 1
ATOM 4032 C CA . PHE A 1 511 ? 3.774 -4.693 -23.895 1.00 93.25 511 PHE A CA 1
ATOM 4033 C C . PHE A 1 511 ? 2.426 -4.699 -23.139 1.00 93.25 511 PHE A C 1
ATOM 4035 O O . PHE A 1 511 ? 1.912 -5.771 -22.814 1.00 93.25 511 PHE A O 1
ATOM 4042 N N . PRO A 1 512 ? 1.861 -3.509 -22.838 1.00 90.88 512 PRO A N 1
ATOM 4043 C CA . PRO A 1 512 ? 0.619 -3.389 -22.082 1.00 90.88 512 PRO A CA 1
ATOM 4044 C C . PRO A 1 512 ? -0.530 -4.152 -22.734 1.00 90.88 512 PRO A C 1
ATOM 4046 O O . PRO A 1 512 ? -0.808 -3.932 -23.906 1.00 90.88 512 PRO A O 1
ATOM 4049 N N . ASP A 1 513 ? -1.194 -5.004 -21.958 1.00 90.88 513 ASP A N 1
ATOM 4050 C CA . ASP A 1 513 ? -2.286 -5.899 -22.360 1.00 90.88 513 ASP A CA 1
ATOM 4051 C C . ASP A 1 513 ? -1.897 -6.952 -23.411 1.00 90.88 513 ASP A C 1
ATOM 4053 O O . ASP A 1 513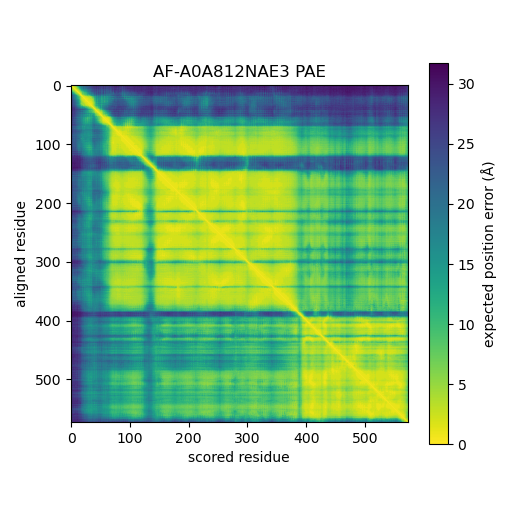 ? -2.767 -7.602 -23.987 1.00 90.88 513 ASP A O 1
ATOM 4057 N N . GLU A 1 514 ? -0.600 -7.162 -23.660 1.00 94.00 514 GLU A N 1
ATOM 4058 C CA . GLU A 1 514 ? -0.126 -8.028 -24.746 1.00 94.00 514 GLU A CA 1
ATOM 4059 C C . GLU A 1 514 ? 0.578 -9.306 -24.265 1.00 94.00 514 GLU A C 1
ATOM 4061 O O . GLU A 1 514 ? 1.280 -9.981 -25.024 1.00 94.00 514 GLU A O 1
ATOM 4066 N N . VAL A 1 515 ? 0.357 -9.685 -23.004 1.00 94.56 515 VAL A N 1
ATOM 4067 C CA . VAL A 1 515 ? 0.749 -11.004 -22.497 1.00 94.56 515 VAL A CA 1
ATOM 4068 C C . VAL A 1 515 ? -0.093 -12.075 -23.205 1.00 94.56 515 VAL A C 1
ATOM 4070 O O . VAL A 1 515 ? -1.318 -11.992 -23.233 1.00 94.56 515 VAL A O 1
ATOM 4073 N N . ASN A 1 516 ? 0.554 -13.106 -23.758 1.00 92.56 516 ASN A N 1
ATOM 4074 C CA . ASN A 1 516 ? -0.082 -14.218 -24.488 1.00 92.56 516 ASN A CA 1
ATOM 4075 C C . ASN A 1 516 ? -0.826 -13.838 -25.789 1.00 92.56 516 ASN A C 1
ATOM 4077 O O . ASN A 1 516 ? -1.645 -14.621 -26.271 1.00 92.56 516 ASN A O 1
ATOM 4081 N N . VAL A 1 517 ? -0.547 -12.677 -26.389 1.00 93.44 517 VAL A N 1
ATOM 4082 C CA . VAL A 1 517 ? -1.100 -12.323 -27.708 1.00 93.44 517 VAL A CA 1
ATOM 4083 C C . VAL A 1 517 ? -0.448 -13.160 -28.814 1.00 93.44 517 VAL A C 1
ATOM 4085 O O . VAL A 1 517 ? 0.767 -13.370 -28.827 1.00 93.44 517 VAL A O 1
ATOM 4088 N N . GLU A 1 518 ? -1.255 -13.625 -29.770 1.00 91.69 518 GLU A N 1
ATOM 4089 C CA . GLU A 1 518 ? -0.781 -14.374 -30.937 1.00 91.69 518 GLU A CA 1
ATOM 4090 C C . GLU A 1 518 ? 0.251 -13.564 -31.743 1.00 91.69 518 GLU A C 1
ATOM 4092 O O . GLU A 1 518 ? 0.050 -12.388 -32.065 1.00 91.69 518 GLU A O 1
ATOM 4097 N N . GLY A 1 519 ? 1.388 -14.194 -32.054 1.00 89.88 519 GLY A N 1
ATOM 4098 C CA . GLY A 1 519 ? 2.526 -13.535 -32.703 1.00 89.88 519 GLY A CA 1
ATOM 4099 C C . GLY A 1 519 ? 3.335 -12.602 -31.789 1.00 89.88 519 GLY A C 1
ATOM 4100 O O . GLY A 1 519 ? 4.217 -11.887 -32.281 1.00 89.88 519 GLY A O 1
ATOM 4101 N N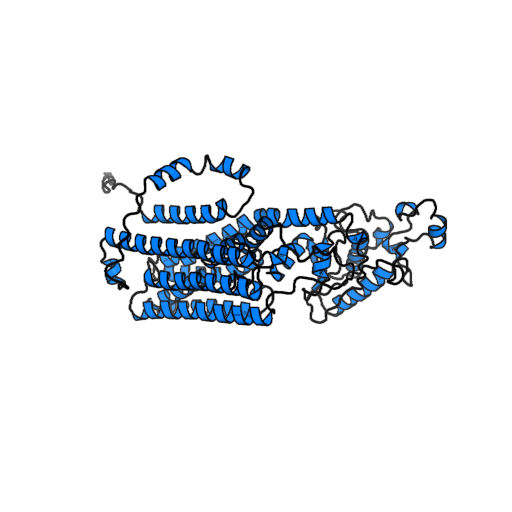 . GLY A 1 520 ? 3.041 -12.599 -30.482 1.00 91.25 520 GLY A N 1
ATOM 4102 C CA . GLY A 1 520 ? 3.816 -11.906 -29.453 1.00 91.25 520 GLY A CA 1
ATOM 4103 C C . GLY A 1 520 ? 5.135 -12.603 -29.111 1.00 91.25 520 GLY A C 1
ATOM 4104 O O . GLY A 1 520 ? 6.140 -11.944 -28.857 1.00 91.25 520 GLY A O 1
ATOM 4105 N N . GLU A 1 521 ? 5.155 -13.934 -29.189 1.00 96.56 521 GLU A N 1
ATOM 4106 C CA . GLU A 1 521 ? 6.352 -14.775 -29.091 1.00 96.56 521 GLU A CA 1
ATOM 4107 C C . GLU A 1 521 ? 6.624 -15.474 -30.427 1.00 96.56 521 GLU A C 1
ATOM 4109 O O . GLU A 1 521 ? 5.711 -15.672 -31.227 1.00 96.56 521 GLU A O 1
ATOM 4114 N N . VAL A 1 522 ? 7.875 -15.880 -30.649 1.00 96.50 522 VAL A N 1
ATOM 4115 C CA . VAL A 1 522 ? 8.317 -16.598 -31.856 1.00 96.50 522 VAL A CA 1
ATOM 4116 C C . VAL A 1 522 ? 9.160 -17.802 -31.430 1.00 96.50 522 VAL A C 1
ATOM 4118 O O . VAL A 1 522 ? 9.861 -17.729 -30.417 1.00 96.50 522 VAL A O 1
ATOM 4121 N N . ASP A 1 523 ? 9.076 -18.923 -32.151 1.00 97.06 523 ASP A N 1
ATOM 4122 C CA . ASP A 1 523 ? 9.971 -20.060 -31.916 1.00 97.06 523 ASP A CA 1
ATOM 4123 C C . ASP A 1 523 ? 11.404 -19.731 -32.360 1.00 97.06 523 ASP A C 1
ATOM 4125 O O . ASP A 1 523 ? 11.622 -19.020 -33.341 1.00 97.06 523 ASP A O 1
ATOM 4129 N N . TRP A 1 524 ? 12.410 -20.274 -31.670 1.00 97.00 524 TRP A N 1
ATOM 4130 C CA . TRP A 1 524 ? 13.813 -20.015 -32.008 1.00 97.00 524 TRP A CA 1
ATOM 4131 C C . TRP A 1 524 ? 14.155 -20.360 -33.461 1.00 97.00 524 TRP A C 1
ATOM 4133 O O . TRP A 1 524 ? 14.952 -19.662 -34.086 1.00 97.00 524 TRP A O 1
ATOM 4143 N N . ASN A 1 525 ? 13.558 -21.419 -34.010 1.00 96.38 525 ASN A N 1
ATOM 4144 C CA . ASN A 1 525 ? 13.832 -21.855 -35.378 1.00 96.38 525 ASN A CA 1
ATOM 4145 C C . ASN A 1 525 ? 13.115 -20.996 -36.432 1.00 96.38 525 ASN A C 1
ATOM 4147 O O . ASN A 1 525 ? 13.473 -21.049 -37.605 1.00 96.38 525 ASN A O 1
ATOM 4151 N N . GLU A 1 526 ? 12.139 -20.189 -36.014 1.00 96.25 526 GLU A N 1
ATOM 4152 C CA . GLU A 1 526 ? 11.338 -19.320 -36.880 1.00 96.25 526 GLU A CA 1
ATOM 4153 C C . GLU A 1 526 ? 11.809 -17.858 -36.850 1.00 96.25 526 GLU A C 1
ATOM 4155 O O . GLU A 1 526 ? 11.411 -17.070 -37.709 1.00 96.25 526 GLU A O 1
ATOM 4160 N N . LEU A 1 527 ? 12.682 -17.478 -35.904 1.00 94.44 527 LEU A N 1
ATOM 4161 C CA . LEU A 1 527 ? 13.180 -16.102 -35.735 1.00 94.44 527 LEU A CA 1
ATOM 4162 C C . LEU A 1 527 ? 13.721 -15.488 -37.030 1.00 94.44 527 LEU A C 1
ATOM 4164 O O . LEU A 1 527 ? 13.430 -14.333 -37.344 1.00 94.44 527 LEU A O 1
ATOM 4168 N N . ALA A 1 528 ? 14.486 -16.270 -37.794 1.00 92.25 528 ALA A N 1
ATOM 4169 C CA . ALA A 1 528 ? 15.123 -15.815 -39.024 1.00 92.25 528 ALA A CA 1
ATOM 4170 C C . ALA A 1 528 ? 14.116 -15.398 -40.111 1.00 92.25 528 ALA A C 1
ATOM 4172 O O . ALA A 1 528 ? 14.439 -14.569 -40.959 1.00 92.25 528 ALA A O 1
ATOM 4173 N N . THR A 1 529 ? 12.905 -15.953 -40.084 1.00 92.56 529 THR A N 1
ATOM 4174 C CA . THR A 1 529 ? 11.864 -15.729 -41.097 1.00 92.56 529 THR A CA 1
ATOM 4175 C C . THR A 1 529 ? 10.670 -14.934 -40.574 1.00 92.56 529 THR A C 1
ATOM 4177 O O . THR A 1 529 ? 9.875 -14.437 -41.366 1.00 92.56 529 THR A O 1
ATOM 4180 N N . ALA A 1 530 ? 10.519 -14.803 -39.256 1.00 93.38 530 ALA A N 1
ATOM 4181 C CA . ALA A 1 530 ? 9.375 -14.147 -38.637 1.00 93.38 530 ALA A CA 1
ATOM 4182 C C . ALA A 1 530 ? 9.411 -12.615 -38.762 1.00 93.38 530 ALA A C 1
ATOM 4184 O O . ALA A 1 530 ? 10.466 -11.982 -38.834 1.00 93.38 530 ALA A O 1
ATOM 4185 N N . GLU A 1 531 ? 8.243 -11.979 -38.694 1.00 91.56 531 GLU A N 1
ATOM 4186 C CA . GLU A 1 531 ? 8.131 -10.523 -38.582 1.00 91.56 531 GLU A CA 1
ATOM 4187 C C . GLU A 1 531 ? 8.384 -10.069 -37.130 1.00 91.56 531 GLU A C 1
ATOM 4189 O O . GLU A 1 531 ? 7.480 -9.975 -36.292 1.00 91.56 531 GLU A O 1
ATOM 4194 N N . LEU A 1 532 ? 9.652 -9.804 -36.804 1.00 89.75 532 LEU A N 1
ATOM 4195 C CA . LEU A 1 532 ? 10.069 -9.508 -35.429 1.00 89.75 532 LEU A CA 1
ATOM 4196 C C . LEU A 1 532 ? 9.522 -8.168 -34.907 1.00 89.75 532 LEU A C 1
ATOM 4198 O O . LEU A 1 532 ? 9.232 -8.054 -33.719 1.00 89.75 532 LEU A O 1
ATOM 4202 N N . TRP A 1 533 ? 9.308 -7.181 -35.780 1.00 89.69 533 TRP A N 1
ATOM 4203 C CA . TRP A 1 533 ? 8.869 -5.824 -35.416 1.00 89.69 533 TRP A CA 1
ATOM 4204 C C . TRP A 1 533 ? 7.382 -5.551 -35.682 1.00 89.69 533 TRP A C 1
ATOM 4206 O O . TRP A 1 533 ? 6.992 -4.406 -35.885 1.00 89.69 533 TRP A O 1
ATOM 4216 N N . ASN A 1 534 ? 6.533 -6.579 -35.615 1.00 90.38 534 ASN A N 1
ATOM 4217 C CA . ASN A 1 534 ? 5.079 -6.461 -35.809 1.00 90.38 534 ASN A CA 1
ATOM 4218 C C . ASN A 1 534 ? 4.336 -5.654 -34.714 1.00 90.38 534 ASN A C 1
ATOM 4220 O O . ASN A 1 534 ? 3.114 -5.526 -34.763 1.00 90.38 534 ASN A O 1
ATOM 4224 N N . GLY A 1 535 ? 5.052 -5.158 -33.698 1.00 88.44 535 GLY A N 1
ATOM 4225 C CA . GLY A 1 535 ? 4.496 -4.356 -32.610 1.00 88.44 535 GLY A CA 1
ATOM 4226 C C . GLY A 1 535 ? 3.651 -5.124 -31.591 1.00 88.44 535 GLY A C 1
ATOM 4227 O O . GLY A 1 535 ? 3.041 -4.467 -30.759 1.00 88.44 535 GLY A O 1
ATOM 4228 N N . LYS A 1 536 ? 3.627 -6.463 -31.638 1.00 92.56 536 LYS A N 1
ATOM 4229 C CA . LYS A 1 536 ? 2.821 -7.321 -30.758 1.00 92.56 536 LYS A CA 1
ATOM 4230 C C . LYS A 1 536 ? 3.681 -8.063 -29.737 1.00 92.56 536 LYS A C 1
ATOM 4232 O O . LYS A 1 536 ? 4.684 -8.672 -30.111 1.00 92.56 536 LYS A O 1
ATOM 4237 N N . GLY A 1 537 ? 3.244 -8.070 -28.480 1.00 94.44 537 GLY A N 1
ATOM 4238 C CA . GLY A 1 537 ? 3.796 -8.793 -27.332 1.00 94.44 537 GLY A CA 1
ATOM 4239 C C . GLY A 1 537 ? 5.149 -8.269 -26.859 1.00 94.44 537 GLY A C 1
ATOM 4240 O O . GLY A 1 537 ? 5.286 -7.803 -25.729 1.00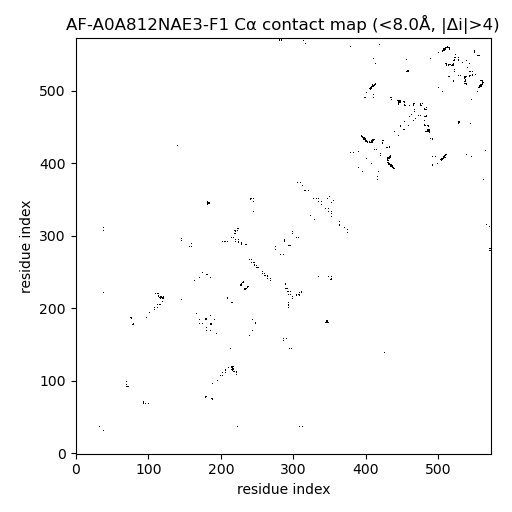 94.44 537 GLY A O 1
ATOM 4241 N N . LEU A 1 538 ? 6.150 -8.354 -27.731 1.00 94.12 538 LEU A N 1
ATOM 4242 C CA . LEU A 1 538 ? 7.561 -8.114 -27.451 1.00 94.12 538 LEU A CA 1
ATOM 4243 C C . LEU A 1 538 ? 8.195 -7.270 -28.565 1.00 94.12 538 LEU A C 1
ATOM 4245 O O . LEU A 1 538 ? 7.815 -7.358 -29.735 1.00 94.12 538 LEU A O 1
ATOM 4249 N N . GLY A 1 539 ? 9.215 -6.482 -28.224 1.00 91.44 539 GLY A N 1
ATOM 4250 C CA . GLY A 1 539 ? 10.088 -5.854 -29.218 1.00 91.44 539 GLY A CA 1
ATOM 4251 C C . GLY A 1 539 ? 10.916 -6.880 -30.006 1.00 91.44 539 GLY A C 1
ATOM 4252 O O . GLY A 1 539 ? 11.101 -8.013 -29.569 1.00 91.44 539 GLY A O 1
ATOM 4253 N N . GLY A 1 540 ? 11.472 -6.477 -31.155 1.00 90.75 540 GLY A N 1
ATOM 4254 C CA . GLY A 1 540 ? 12.209 -7.394 -32.038 1.00 90.75 540 GLY A CA 1
ATOM 4255 C C . GLY A 1 540 ? 13.366 -8.130 -31.346 1.00 90.75 540 GLY A C 1
ATOM 4256 O O . GLY A 1 540 ? 13.446 -9.353 -31.424 1.00 90.75 540 GLY A O 1
ATOM 4257 N N . SER A 1 541 ? 14.208 -7.413 -30.592 1.00 90.69 541 SER A N 1
ATOM 4258 C CA . SER A 1 541 ? 15.289 -8.029 -29.802 1.00 90.69 541 SER A CA 1
ATOM 4259 C C . SER A 1 541 ? 14.756 -8.938 -28.690 1.00 90.69 541 SER A C 1
ATOM 4261 O O . SER A 1 541 ? 15.278 -10.033 -28.491 1.00 90.69 541 SER A O 1
ATOM 4263 N N . GLN A 1 542 ? 13.669 -8.531 -28.026 1.00 94.88 542 GLN A N 1
ATOM 4264 C CA . GLN A 1 542 ? 13.041 -9.303 -26.951 1.00 94.88 542 GLN A CA 1
ATOM 4265 C C . GLN A 1 542 ? 12.482 -10.644 -27.437 1.00 94.88 542 GLN A C 1
ATOM 4267 O O . GLN A 1 542 ? 12.534 -11.636 -26.716 1.00 94.88 542 GLN A O 1
ATOM 4272 N N . LYS A 1 543 ? 11.976 -10.711 -28.675 1.00 95.94 543 LYS A N 1
ATOM 4273 C CA . LYS A 1 543 ? 11.544 -11.985 -29.267 1.00 95.94 543 LYS A CA 1
ATOM 4274 C C . LYS A 1 543 ? 12.705 -12.966 -29.389 1.00 95.94 543 LYS A C 1
ATOM 4276 O O . LYS A 1 543 ? 12.523 -14.139 -29.084 1.00 95.94 543 LYS A O 1
ATOM 4281 N N . GLY A 1 544 ? 13.895 -12.487 -29.759 1.00 95.81 544 GLY A N 1
ATOM 4282 C CA . GLY A 1 544 ? 15.116 -13.297 -29.768 1.00 95.81 544 GLY A CA 1
ATOM 4283 C C . GLY A 1 544 ? 15.499 -13.802 -28.373 1.00 95.81 544 GLY A C 1
ATOM 4284 O O . GLY A 1 544 ? 15.779 -14.988 -28.203 1.00 95.81 544 GLY A O 1
ATOM 4285 N N . GLU A 1 545 ? 15.449 -12.923 -27.368 1.00 97.25 545 GLU A N 1
ATOM 4286 C CA . GLU A 1 545 ? 15.694 -13.259 -25.956 1.00 97.25 545 GLU A CA 1
ATOM 4287 C C . GLU A 1 545 ? 14.738 -14.364 -25.468 1.00 97.25 545 GLU A C 1
ATOM 4289 O O . GLU A 1 545 ? 15.168 -15.426 -25.015 1.00 97.25 545 GLU A O 1
ATOM 4294 N N . VAL A 1 546 ? 13.428 -14.162 -25.621 1.00 97.75 546 VAL A N 1
ATOM 4295 C CA . VAL A 1 546 ? 12.398 -15.099 -25.146 1.00 97.75 546 VAL A CA 1
ATOM 4296 C C . VAL A 1 546 ? 12.424 -16.424 -25.912 1.00 97.75 546 VAL A C 1
ATOM 4298 O O . VAL A 1 546 ? 12.311 -17.492 -25.306 1.00 97.75 546 VAL A O 1
ATOM 4301 N N . ALA A 1 547 ? 12.636 -16.393 -27.227 1.00 97.88 547 ALA A N 1
ATOM 4302 C CA . ALA A 1 547 ? 12.792 -17.602 -28.030 1.00 97.88 547 ALA A CA 1
ATOM 4303 C C . ALA A 1 547 ? 13.990 -18.448 -27.564 1.00 97.88 547 ALA A C 1
ATOM 4305 O O . ALA A 1 547 ? 13.904 -19.677 -27.514 1.00 97.88 547 ALA A O 1
ATOM 4306 N N . TRP A 1 548 ? 15.094 -17.805 -27.168 1.00 98.00 548 TRP A N 1
ATOM 4307 C CA . TRP A 1 548 ? 16.266 -18.502 -26.639 1.00 98.00 548 TRP A CA 1
ATOM 4308 C C . TRP A 1 548 ? 15.986 -19.161 -25.288 1.00 98.00 548 TRP A C 1
ATOM 4310 O O . TRP A 1 548 ? 16.378 -20.313 -25.084 1.00 98.00 548 TRP A O 1
ATOM 4320 N N . LEU A 1 549 ? 15.269 -18.476 -24.389 1.00 98.25 549 LEU A N 1
ATOM 4321 C CA . LEU A 1 549 ? 14.831 -19.057 -23.113 1.00 98.25 549 LEU A CA 1
ATOM 4322 C C . LEU A 1 549 ? 14.002 -20.326 -23.350 1.00 98.25 549 LEU A C 1
ATOM 4324 O O . LEU A 1 549 ? 14.281 -21.369 -22.757 1.00 98.25 549 LEU A O 1
ATOM 4328 N N . LYS A 1 550 ? 13.042 -20.269 -24.285 1.00 97.88 550 LYS A N 1
ATOM 4329 C CA . LYS A 1 550 ? 12.194 -21.416 -24.655 1.00 97.88 550 LYS A CA 1
ATOM 4330 C C . LYS A 1 550 ? 13.007 -22.567 -25.243 1.00 97.88 550 LYS A C 1
ATOM 4332 O O . LYS A 1 550 ? 12.833 -23.707 -24.816 1.00 97.88 550 LYS A O 1
ATOM 4337 N N . LYS A 1 551 ? 13.935 -22.279 -26.163 1.00 97.81 551 LYS A N 1
ATOM 4338 C CA . LYS A 1 551 ? 14.833 -23.282 -26.761 1.00 97.81 551 LYS A CA 1
ATOM 4339 C C . LYS A 1 551 ? 15.618 -24.056 -25.700 1.00 97.81 551 LYS A C 1
ATOM 4341 O O . LYS A 1 551 ? 15.744 -25.275 -25.796 1.00 97.81 551 LYS A O 1
ATOM 4346 N N . ASN A 1 552 ? 16.132 -23.352 -24.694 1.00 98.06 552 ASN A N 1
ATOM 4347 C CA . ASN A 1 552 ? 16.923 -23.941 -23.612 1.00 98.06 552 ASN A CA 1
ATOM 4348 C C . ASN A 1 552 ? 16.067 -24.483 -22.460 1.00 98.06 552 ASN A C 1
ATOM 4350 O O . ASN A 1 552 ? 16.614 -24.996 -21.489 1.00 98.06 552 ASN A O 1
ATOM 4354 N N . LYS A 1 553 ? 14.733 -24.417 -22.579 1.00 97.94 553 LYS A N 1
ATOM 4355 C CA . LYS A 1 553 ? 13.775 -24.860 -21.557 1.00 97.94 553 LYS A CA 1
ATOM 4356 C C . LYS A 1 553 ? 13.972 -24.156 -20.212 1.00 97.94 553 LYS A C 1
ATOM 4358 O O . LYS A 1 553 ? 13.758 -24.753 -19.161 1.00 97.94 553 LYS A O 1
ATOM 4363 N N . TYR A 1 554 ? 14.384 -22.892 -20.241 1.00 98.00 554 TYR A N 1
ATOM 4364 C CA . TYR A 1 554 ? 14.443 -22.075 -19.036 1.00 98.00 554 TYR A CA 1
ATOM 4365 C C . TYR A 1 554 ? 13.033 -21.597 -18.712 1.00 98.00 554 TYR A C 1
ATOM 4367 O O . TYR A 1 554 ? 12.382 -20.963 -19.543 1.00 98.00 554 TYR A O 1
ATOM 4375 N N . GLU A 1 555 ? 12.549 -21.919 -17.515 1.00 97.81 555 GLU A N 1
ATOM 4376 C CA . GLU A 1 555 ? 11.269 -21.407 -17.039 1.00 97.81 555 GLU A CA 1
ATOM 4377 C C . GLU A 1 555 ? 11.380 -19.906 -16.766 1.00 97.81 555 GLU A C 1
ATOM 4379 O O . GLU A 1 555 ? 12.322 -19.435 -16.122 1.00 97.81 555 GLU A O 1
ATOM 4384 N N . PHE A 1 556 ? 10.409 -19.148 -17.269 1.00 97.94 556 PHE A N 1
ATOM 4385 C CA . PHE A 1 556 ? 10.311 -17.717 -17.027 1.00 97.94 556 PHE A CA 1
ATOM 4386 C C . PHE A 1 556 ? 8.854 -17.298 -16.862 1.00 97.94 556 PHE A C 1
ATOM 4388 O O . PHE A 1 556 ? 7.931 -17.870 -17.451 1.00 97.94 556 PHE A O 1
ATOM 4395 N N . GLU A 1 557 ? 8.668 -16.270 -16.050 1.00 97.31 557 GLU A N 1
ATOM 4396 C CA . GLU A 1 557 ? 7.396 -15.618 -15.809 1.00 97.31 557 GLU A CA 1
ATOM 4397 C C . GLU A 1 557 ? 7.157 -14.544 -16.875 1.00 97.31 557 GLU A C 1
ATOM 4399 O O . GLU A 1 557 ? 8.058 -13.774 -17.220 1.00 97.31 557 GLU A O 1
ATOM 4404 N N . ARG A 1 558 ? 5.933 -14.499 -17.403 1.00 97.25 558 ARG A N 1
ATOM 4405 C CA . ARG A 1 558 ? 5.480 -13.459 -18.328 1.00 97.25 558 ARG A CA 1
ATOM 4406 C C . ARG A 1 558 ? 4.729 -12.427 -17.513 1.00 97.25 558 ARG A C 1
ATOM 4408 O O . ARG A 1 558 ? 3.739 -12.787 -16.883 1.00 97.25 558 ARG A O 1
ATOM 4415 N N . ARG A 1 559 ? 5.184 -11.180 -17.540 1.00 95.12 559 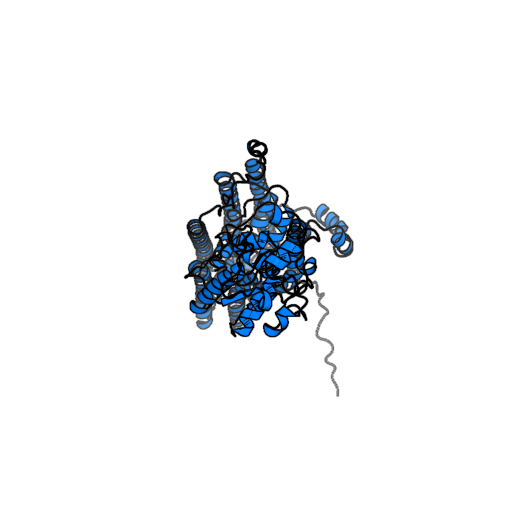ARG A N 1
ATOM 4416 C CA . ARG A 1 559 ? 4.508 -10.077 -16.853 1.00 95.12 559 ARG A CA 1
ATOM 4417 C C . ARG A 1 559 ? 4.162 -8.971 -17.821 1.00 95.12 559 ARG A C 1
ATOM 4419 O O . ARG A 1 559 ? 4.897 -8.705 -18.772 1.00 95.12 559 ARG A O 1
ATOM 4426 N N . ASP A 1 560 ? 3.056 -8.303 -17.562 1.00 93.38 560 ASP A N 1
ATOM 4427 C CA . ASP A 1 560 ? 2.738 -7.055 -18.230 1.00 93.38 560 ASP A CA 1
ATOM 4428 C C . ASP A 1 560 ? 3.646 -5.940 -17.696 1.00 93.38 560 ASP A C 1
ATOM 4430 O O . ASP A 1 560 ? 3.863 -5.836 -16.489 1.00 93.38 560 ASP A O 1
ATOM 4434 N N . VAL A 1 561 ? 4.182 -5.071 -18.558 1.00 90.50 561 VAL A N 1
ATOM 4435 C CA . VAL A 1 561 ? 4.997 -3.933 -18.094 1.00 90.50 561 VAL A CA 1
ATOM 4436 C C . VAL A 1 561 ? 4.251 -3.029 -17.100 1.00 90.50 561 VAL A C 1
ATOM 4438 O O . VAL A 1 561 ? 4.886 -2.384 -16.270 1.00 90.50 561 VAL A O 1
ATOM 4441 N N . ARG A 1 562 ? 2.912 -3.004 -17.120 1.00 84.81 562 ARG A N 1
ATOM 4442 C CA . ARG A 1 562 ? 2.080 -2.304 -16.128 1.00 84.81 562 ARG A CA 1
ATOM 4443 C C . ARG A 1 562 ? 2.286 -2.828 -14.719 1.00 84.81 562 ARG A C 1
ATOM 4445 O O . ARG A 1 562 ? 2.367 -2.018 -13.802 1.00 84.81 562 ARG A O 1
ATOM 4452 N N . GLU A 1 563 ? 2.449 -4.139 -14.559 1.00 85.50 563 GLU A N 1
ATOM 4453 C CA . GLU A 1 563 ? 2.718 -4.750 -13.256 1.00 85.50 563 GLU A CA 1
ATOM 4454 C C . GLU A 1 563 ? 4.011 -4.200 -12.658 1.00 85.50 563 GLU A C 1
ATOM 4456 O O . GLU A 1 563 ? 4.069 -3.956 -11.458 1.00 85.50 563 GLU A O 1
ATOM 4461 N N . LEU A 1 564 ? 5.024 -3.907 -13.484 1.00 82.81 564 LEU A N 1
ATOM 4462 C CA . LEU A 1 564 ? 6.251 -3.289 -12.992 1.00 82.81 564 LEU A CA 1
ATOM 4463 C C . LEU A 1 564 ? 5.983 -1.892 -12.418 1.00 82.81 564 LEU A C 1
ATOM 4465 O O . LEU A 1 564 ? 6.520 -1.561 -11.366 1.00 82.81 564 LEU A O 1
ATOM 4469 N N . PHE A 1 565 ? 5.145 -1.073 -13.062 1.00 76.62 565 PHE A N 1
ATOM 4470 C CA . PHE A 1 565 ? 4.765 0.227 -12.498 1.00 76.62 565 PHE A CA 1
ATOM 4471 C C . PHE A 1 565 ? 4.029 0.063 -11.158 1.00 76.62 565 PHE A C 1
ATOM 4473 O O . PHE A 1 565 ? 4.319 0.792 -10.213 1.00 76.62 565 PHE A O 1
ATOM 4480 N N . GLU A 1 566 ? 3.144 -0.932 -11.042 1.00 72.81 566 GLU A N 1
ATOM 4481 C CA . GLU A 1 566 ? 2.457 -1.240 -9.782 1.00 72.81 566 GLU A CA 1
ATOM 4482 C C . GLU A 1 566 ? 3.427 -1.692 -8.677 1.00 72.81 566 GLU A C 1
ATOM 4484 O O . GLU A 1 566 ? 3.325 -1.251 -7.529 1.00 72.81 566 GLU A O 1
ATOM 4489 N N . GLU A 1 567 ? 4.380 -2.566 -9.010 1.00 69.38 567 GLU A N 1
ATOM 4490 C CA . GLU A 1 567 ? 5.381 -3.072 -8.072 1.00 69.38 567 GLU A CA 1
ATOM 4491 C C . GLU A 1 567 ? 6.339 -1.972 -7.615 1.00 69.38 567 GLU A C 1
ATOM 4493 O O . GLU A 1 567 ? 6.641 -1.881 -6.423 1.00 69.38 567 GLU A O 1
ATOM 4498 N N . LEU A 1 568 ? 6.795 -1.123 -8.539 1.00 64.50 568 LEU A N 1
ATOM 4499 C CA . LEU A 1 568 ? 7.749 -0.052 -8.264 1.00 64.50 568 LEU A CA 1
ATOM 4500 C C . LEU A 1 568 ? 7.157 1.037 -7.361 1.00 64.50 568 LEU A C 1
ATOM 4502 O O . LEU A 1 568 ? 7.855 1.529 -6.473 1.00 64.50 568 LEU A O 1
ATOM 4506 N N . ASP A 1 569 ? 5.874 1.376 -7.503 1.00 58.94 569 ASP A N 1
ATOM 4507 C CA . ASP A 1 569 ? 5.237 2.364 -6.623 1.00 58.94 569 ASP A CA 1
ATOM 4508 C C . ASP A 1 569 ? 4.982 1.845 -5.203 1.00 58.94 569 ASP A C 1
ATOM 4510 O O . ASP A 1 569 ? 4.950 2.654 -4.270 1.00 58.94 569 ASP A O 1
ATOM 4514 N N . GLY A 1 570 ? 4.877 0.521 -5.027 1.00 53.56 570 GLY A N 1
ATOM 4515 C CA . GLY A 1 570 ? 4.867 -0.137 -3.716 1.00 53.56 570 GLY A CA 1
ATOM 4516 C C . GLY A 1 570 ? 6.248 -0.262 -3.052 1.00 53.56 570 GLY A C 1
ATOM 4517 O O . GLY A 1 570 ? 6.319 -0.693 -1.905 1.00 53.56 570 GLY A O 1
ATOM 4518 N N . PHE A 1 571 ? 7.337 0.065 -3.761 1.00 45.50 571 PHE A N 1
ATOM 4519 C CA . PHE A 1 571 ? 8.700 0.165 -3.215 1.00 45.50 571 PHE A CA 1
ATOM 4520 C C . PHE A 1 571 ? 9.140 1.614 -2.959 1.00 45.50 571 PHE A C 1
ATOM 4522 O O . PHE A 1 571 ? 9.982 1.846 -2.096 1.00 45.50 571 PHE A O 1
ATOM 4529 N N . LEU A 1 572 ? 8.611 2.573 -3.727 1.00 43.50 572 LEU A N 1
ATOM 4530 C CA . LEU A 1 572 ? 8.869 4.012 -3.570 1.00 43.50 572 LEU A CA 1
ATOM 4531 C C . LEU A 1 572 ? 7.934 4.692 -2.555 1.00 43.50 572 LEU A C 1
ATOM 4533 O O . LEU A 1 572 ? 7.913 5.924 -2.478 1.00 43.50 572 LEU A O 1
ATOM 4537 N N . GLY A 1 573 ? 7.056 3.933 -1.904 1.00 39.00 573 GLY A N 1
ATOM 4538 C CA . GLY A 1 573 ? 6.229 4.359 -0.776 1.00 39.00 573 GLY A CA 1
ATOM 4539 C C . GLY A 1 573 ? 6.587 3.502 0.419 1.00 39.00 573 GLY A C 1
ATOM 4540 O O . GLY A 1 573 ? 6.592 4.068 1.527 1.00 39.00 573 GLY A O 1
#

Secondary structure (DSSP, 8-state):
-----------------HHHHHHHHHHHHHHHHHHHHS-S--HHHHHHHHHHH-HHHHHHHHHH------PPPSSSS--HHHHHHS-HHHHHHHHHHHHHHHHHHHHHHHHHHHHHHHHHHT-GGGGGS------SS--------SS-HHHHHHHHHHHHHHHHHHHHHHHHHHHHTT--BTTTBS-HHHHHHHHHHHHHHHHHHHHHHHHHH----HHHHHHHHHHHHSTTT-HHHHHHHHHHHHHHHHTSS-HHHHHHHHHHHHHHHHHHHHHHHH-THHHHHHHHHHSTTTTPPPPPTT-HHHHHHHHHHHHH-HHHHHHHHHHHHHHHHHHHHHHHHH---HHHIIIIIIHHHHHHHHHHHHHHHHHHHHHHHHHHHHHHHTTTHHHHS---B--B--TT-SEEEEE--TT-HHHHHHHHSS-S--EE---B--STTTTTT---SS--HHHHT-S--TTTTT--GGGHHHHHHTTS--TT-SHHHHHHHHHHHHHHHTTPEEEEEEPTT-TT-TTSS--TTTTTTS-TTSSSSS-HHHHHHHHHHHHTT--EEEEEHHHHHHHHHTT--

Organism: NCBI:txid878477

Mean predicted aligned error: 10.79 Å

Sequence (573 aa):
MPKKVSQLFPASQRSSSPPQAMLQISMRVQLLAVLCHGLPSLPDFLEVSEDLLEWKKWKQEFAEYQFPTVQPPEKMLPTTDQLAALPPPEARARFNYYFAVGAILYFGTQVIGCAIFWCGGWDKRWKTLPTSEPATDGGDESSAPLLSIRVEKYLAGTVCALSMGACFAVVTFSLMTGRLSKRTGLDWELYMILFGASCLWSLVQAVLRVCIFREGLPPLFFVSSTLTILPIVGDSCDTLRDIIFGGLCFMSDNMWLKGLGILSWVHVVGLHVYFMVKGGRFTGFLAGSYLSVLSLPPVRVGEPKRMLMRLVFLQVTPTRRQMLVVEQIPQALFAIVFLLFEGGALFVAIVNGFLPVMQVCLCLMLYEPVRESYTRPLLKDDLAISKPALDAEKICFGGRMTHASAECVVSFPGKFSRAWKLCTGGHHRMSVACVFLPNEKDGFGKHSEPCMCGQLYGWRDAKEFGYKEVEWSEWEDNGRRPKWGCKWFEGWRINVEQAHASNQRLIAYFFPDEVNVEGGEVDWNELATAELWNGKGLGGSQKGEVAWLKKNKYEFERRDVRELFEELDGFLG

Nearest PDB structures (foldseek):
  7wu3-assembly1_R  TM=1.853E-01  e=9.756E+00  Homo sapiens
  7n6g-assembly1_3U  TM=1.222E-01  e=8.956E+00  Chlamydomonas reinhardtii

Radius of gyration: 30.4 Å; Cα contacts (8 Å, |Δi|>4): 677; chains: 1; bounding box: 98×59×86 Å